Protein AF-0000000071359946 (afdb_homodimer)

Foldseek 3Di:
DPLVVVLLVVLVVVCVVCVVVLVVVLVLVQVVLCPQPQFDHKDKDFDDSVRLVVCCVPPPVVVDDPVNSPDRSVVVDQARMEMETEGAAPVCLVVSVVRVVVFWDFDDWDQVCPPPDDDPQPQANDWTKTKIFTDPDPPVRPCNVVCHPRIHIYTYYYPLNVVLVVVVCVVVVPDPDPPVVSVVNSVVNVVSVVVNVVSNVVVVVVVVLLVVLVVCLVVVHDQPQQAADDLSLVCSLLCVVVVPDDDDDVNSRVLSVLVCVQPVRHGSNQLNCLCVVCLVLLVVLCVLQVHDDDSSLSSLLSV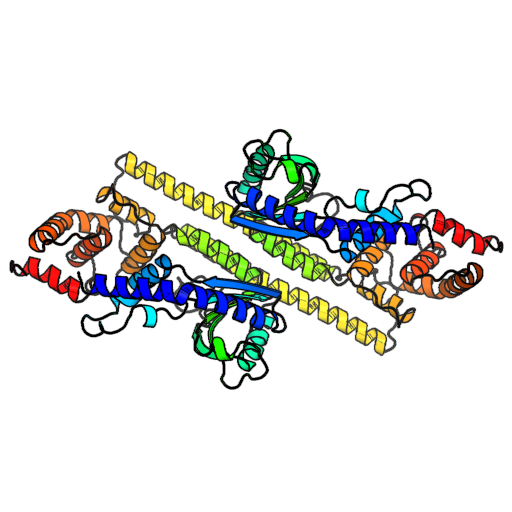CVRPPGDSVVVDDPVSVVSSVCSVVVDRD/DPLVVVLLVVLVVVCVVCVVVLVVVLVLVQVVLCPQPQFDHKDKDFDDSVRLVVCCVPPPVVVDDPVNSPDRSVVVDQARMEMETEGAAPVCLVVSVVRVVVFWDFDDWDQVCPPPDDDPQDQANDWTKTKIFTDPDPPVRPCNVVCHPRIHIYTYYYPLNVVLVVVVCVVVVDDPDPPVVSVVNSVVNVVSVVVNVVSNVVVVVVVVLLVVLVVCLVVVHDQPQQAADDLSLVCSLLCVVVVPDDDDDVNSRVLSVLVCVQPVRHGSNQLNCLCVVCLVLLVVLCVLQVHDDDSSLSSLLSVCVRPPGDSVVVDDPVSVVSSVCSVVVPRD

InterPro domains:
  IPR007685 RelA/SpoT [PF04607] (44-176)
  IPR007685 RelA/SpoT [SM00954] (44-179)
  IPR007685 RelA/SpoT [cd05399] (33-165)
  IPR043519 Nucleotidyltransferase superfamily [G3DSA:3.30.460.10] (2-159)
  IPR043519 Nucleotidyltransferase superfamily [SSF81301] (12-210)

Secondary structure (DSSP, 8-state):
--HHHHHHHHHHHHHHHHHHHHHHHHHHHHHHHHTSTT--EEEEEEPPHHHHHHHIIIIITTT--GGGTTS-GGGT---SEEEEEEESSTTHHHHHHHHHTTTEEEEEEEE-SSTTSSSTT------EEEEEEEPTT-TTSTTTTTTTT-EEEEEEEEHHHHHHHHHHHHHHTT----HHHHHHHHHHHHHHHHHHHHHHHHHHHHHHHHHHHHHHHHTTPPP-TTSBP-HHHHHHHHHHH-TT----HHHHHHHHHHHHHH-TT-BHHHHHHHHHHHHHHHHHHHHHHT----HHHHHHHHHHH-SSS--GGGS-HHHHHHHHHHHH----/--HHHHHHHHHHHHHHHHHHHHHHHHHHHHHHHHTSTT--EEEEEEPPHHHHHHHIIIIITTT--GGGTTS-GGGT---SEEEEEEESSTTHHHHHHHHHTTTEEEEEEEE-SSTTSS-TT------EEEEEEEPTT-TTSTTTTTTTT-EEEEEEEEHHHHHHHHHHHHHHTT----HHHHHHHHHHHHHHHHHHHHHHHHHHHHHHHHHHHHHHHHTTPPP-TTSBP-HHHHHHHHHHH-TT----HHHHHHHHHHHHHH-TT-BHHHHHHHHHHHHHHHHHHHHHHT----HHHHHHHHHHH-SSS--GGGS-HHHHHHHHHHHH----

Nearest PDB structures (foldseek):
  6ex0-assembly1_A-2  TM=6.949E-01  e=1.393E-09  Staphylococcus aureus
  6fgj-assembly1_B-3  TM=6.848E-01  e=2.928E-09  Staphylococc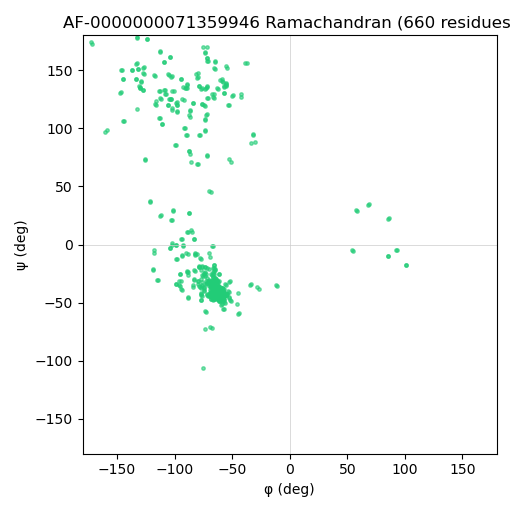us aureus
  6ewz-assembly1_A  TM=6.803E-01  e=3.621E-09  Staphylococcus aureus
  6ex0-assembly1_B-2  TM=6.998E-01  e=5.249E-09  Staphylococcus aureus
  6fgx-assembly1_B-2  TM=6.865E-01  e=2.199E-08  Staphylococcus aureus

Structure (mmCIF, N/CA/C/O backbone):
data_AF-0000000071359946-model_v1
#
loop_
_entity.id
_entity.type
_entity.pdbx_description
1 polymer '(P)ppGpp synthetase'
#
loop_
_atom_site.group_PDB
_atom_site.id
_atom_site.type_symbol
_atom_site.label_atom_id
_atom_site.label_alt_id
_atom_site.label_comp_id
_atom_site.label_asym_id
_atom_site.label_entity_id
_atom_site.label_seq_id
_atom_site.pdbx_PDB_ins_code
_atom_site.Cartn_x
_atom_site.Cartn_y
_atom_site.Cartn_z
_atom_site.occupancy
_atom_site.B_iso_or_equiv
_atom_site.auth_seq_id
_atom_site.auth_comp_id
_atom_site.auth_asym_id
_atom_site.auth_atom_id
_atom_site.pdbx_PDB_model_num
ATOM 1 N N . MET A 1 1 ? 15.977 -43.969 -2.5 1 40.72 1 MET A N 1
ATOM 2 C CA . MET A 1 1 ? 15.438 -42.594 -2.512 1 40.72 1 MET A CA 1
ATOM 3 C C . MET A 1 1 ? 15.922 -41.844 -3.742 1 40.72 1 MET A C 1
ATOM 5 O O . MET A 1 1 ? 17.109 -41.781 -4.027 1 40.72 1 MET A O 1
ATOM 9 N N . SER A 1 2 ? 15.031 -41.594 -4.613 1 53.91 2 SER A N 1
ATOM 10 C CA . SER A 1 2 ? 15.445 -40.969 -5.871 1 53.91 2 SER A CA 1
ATOM 11 C C . SER A 1 2 ? 16.328 -39.75 -5.625 1 53.91 2 SER A C 1
ATOM 13 O O . SER A 1 2 ? 16.297 -39.188 -4.539 1 53.91 2 SER A O 1
ATOM 15 N N . LEU A 1 3 ? 17.453 -39.781 -6.301 1 55.62 3 LEU A N 1
ATOM 16 C CA . LEU A 1 3 ? 18.391 -38.656 -6.246 1 55.62 3 LEU A CA 1
ATOM 17 C C . LEU A 1 3 ? 17.656 -37.344 -5.984 1 55.62 3 LEU A C 1
ATOM 19 O O . LEU A 1 3 ? 18.125 -36.5 -5.219 1 55.62 3 LEU A O 1
ATOM 23 N N . ALA A 1 4 ? 16.547 -37.281 -6.539 1 63.12 4 ALA A N 1
ATOM 24 C CA . ALA A 1 4 ? 15.727 -36.094 -6.363 1 63.12 4 ALA A CA 1
ATOM 25 C C . ALA A 1 4 ? 15.227 -35.969 -4.926 1 63.12 4 ALA A C 1
ATOM 27 O O . ALA A 1 4 ? 15.234 -34.906 -4.344 1 63.12 4 ALA A O 1
ATOM 28 N N . ASN A 1 5 ? 14.984 -37.094 -4.387 1 69.25 5 ASN A N 1
ATOM 29 C CA . ASN A 1 5 ? 14.492 -37.094 -3.014 1 69.25 5 ASN A CA 1
ATOM 30 C C . ASN A 1 5 ? 15.602 -36.781 -2.018 1 69.25 5 ASN A C 1
ATOM 32 O O . ASN A 1 5 ? 15.367 -36.094 -1.022 1 69.25 5 ASN A O 1
ATOM 36 N N . LYS A 1 6 ? 16.75 -37.312 -2.375 1 75.75 6 LYS A N 1
ATOM 37 C CA . LYS A 1 6 ? 17.891 -37.031 -1.498 1 75.75 6 LYS A CA 1
ATOM 38 C C . LYS A 1 6 ? 18.234 -35.531 -1.499 1 75.75 6 LYS A C 1
ATOM 40 O O . LYS A 1 6 ? 18.516 -34.969 -0.449 1 75.75 6 LYS A O 1
ATOM 45 N N . LYS A 1 7 ? 18.219 -34.969 -2.566 1 78.94 7 LYS A N 1
ATOM 46 C CA . LYS A 1 7 ? 18.516 -33.531 -2.697 1 78.94 7 LYS A CA 1
ATOM 47 C C . LYS A 1 7 ? 17.484 -32.688 -1.969 1 78.94 7 LYS A C 1
ATOM 49 O O . LYS A 1 7 ? 17.812 -31.672 -1.359 1 78.94 7 LYS A O 1
ATOM 54 N N . VAL A 1 8 ? 16.328 -33.125 -2.016 1 81.62 8 VAL A N 1
ATOM 55 C CA . VAL A 1 8 ? 15.25 -32.406 -1.346 1 81.62 8 VAL A CA 1
ATOM 56 C C . VAL A 1 8 ? 15.422 -32.5 0.168 1 81.62 8 VAL A C 1
ATOM 58 O O . VAL A 1 8 ? 15.219 -31.516 0.888 1 81.62 8 VAL A O 1
ATOM 61 N N . GLU A 1 9 ? 15.812 -33.625 0.53 1 84.69 9 GLU A N 1
ATOM 62 C CA . GLU A 1 9 ? 16.047 -33.844 1.956 1 84.69 9 GLU A CA 1
ATOM 63 C C . GLU A 1 9 ? 17.234 -33 2.441 1 84.69 9 GLU A C 1
ATOM 65 O O . GLU A 1 9 ? 17.172 -32.406 3.521 1 84.69 9 GLU A O 1
ATOM 70 N N . GLU A 1 10 ? 18.281 -33.062 1.694 1 88.44 10 GLU A N 1
ATOM 71 C CA . GLU A 1 10 ? 19.438 -32.25 2.025 1 88.44 10 GLU A CA 1
ATOM 72 C C . GLU A 1 10 ? 19.078 -30.75 2.084 1 88.44 10 GLU A C 1
ATOM 74 O O . GLU A 1 10 ? 19.531 -30.031 2.967 1 88.44 10 GLU A O 1
ATOM 79 N N . PHE A 1 11 ? 18.266 -30.375 1.23 1 90 11 PHE A N 1
ATOM 80 C CA . PHE A 1 11 ? 17.828 -28.984 1.197 1 90 11 PHE A CA 1
ATOM 81 C C . PHE A 1 11 ? 16.969 -28.656 2.41 1 90 11 PHE A C 1
ATOM 83 O O . PHE A 1 11 ? 17.094 -27.578 2.992 1 90 11 PHE A O 1
ATOM 90 N N . GLU A 1 12 ? 16.156 -29.5 2.717 1 90.75 12 GLU A N 1
ATOM 91 C CA . GLU A 1 12 ? 15.297 -29.297 3.885 1 90.75 12 GLU A CA 1
ATOM 92 C C . GLU A 1 12 ? 16.125 -29.094 5.148 1 90.75 12 GLU A C 1
ATOM 94 O O . GLU A 1 12 ? 15.852 -28.203 5.945 1 90.75 12 GLU A O 1
ATOM 99 N N . ASN A 1 13 ? 17.141 -29.922 5.273 1 92.62 13 ASN A N 1
ATOM 100 C CA . ASN A 1 13 ? 18.016 -29.812 6.43 1 92.62 13 ASN A CA 1
ATOM 101 C C . ASN A 1 13 ? 18.812 -28.5 6.414 1 92.62 13 ASN A C 1
ATOM 103 O O . ASN A 1 13 ? 18.953 -27.844 7.445 1 92.62 13 ASN A O 1
ATOM 107 N N . TRP A 1 14 ? 19.281 -28.25 5.305 1 92.88 14 TRP A N 1
ATOM 108 C CA . TRP A 1 14 ? 20 -27 5.148 1 92.88 14 TRP A CA 1
ATOM 109 C C . TRP A 1 14 ? 19.125 -25.797 5.512 1 92.88 14 TRP A C 1
ATOM 111 O O . TRP A 1 14 ? 19.562 -24.891 6.227 1 92.88 14 TRP A O 1
ATOM 121 N N . TYR A 1 15 ? 17.891 -25.781 5.031 1 94.38 15 TYR A N 1
ATOM 122 C CA . TYR A 1 15 ? 16.938 -24.703 5.262 1 94.38 15 TYR A CA 1
ATOM 123 C C . TYR A 1 15 ? 16.656 -24.531 6.75 1 94.38 15 TYR A C 1
ATOM 125 O O . TYR A 1 15 ? 16.703 -23.422 7.273 1 94.38 15 TYR A O 1
ATOM 133 N N . LYS A 1 16 ? 16.453 -25.609 7.383 1 94.12 16 LYS A N 1
ATOM 134 C CA . LYS A 1 16 ? 16.141 -25.578 8.812 1 94.12 16 LYS A CA 1
ATOM 135 C C . LYS A 1 16 ? 17.328 -25.062 9.625 1 94.12 16 LYS A C 1
ATOM 137 O O . LYS A 1 16 ? 17.141 -24.25 10.539 1 94.12 16 LYS A O 1
ATOM 142 N N . ASP A 1 17 ? 18.484 -25.5 9.242 1 93.94 17 ASP A N 1
ATOM 143 C CA . ASP A 1 17 ? 19.688 -25.125 9.953 1 93.94 17 ASP A CA 1
ATOM 144 C C . ASP A 1 17 ? 19.984 -23.625 9.797 1 93.94 17 ASP A C 1
ATOM 146 O O . ASP A 1 17 ? 20.562 -23.016 10.688 1 93.94 17 ASP A O 1
ATOM 150 N N . ARG A 1 18 ? 19.547 -23.094 8.711 1 94.44 18 ARG A N 1
ATOM 151 C CA . ARG A 1 18 ? 19.938 -21.719 8.398 1 94.44 18 ARG A CA 1
ATOM 152 C C . ARG A 1 18 ? 18.781 -20.75 8.672 1 94.44 18 ARG A C 1
ATOM 154 O O . ARG A 1 18 ? 18.953 -19.531 8.539 1 94.44 18 ARG A O 1
ATOM 161 N N . LEU A 1 19 ? 17.656 -21.219 9.055 1 95.25 19 LEU A N 1
ATOM 162 C CA . LEU A 1 19 ? 16.453 -20.406 9.203 1 95.25 19 LEU A CA 1
ATOM 163 C C . LEU A 1 19 ? 16.688 -19.281 10.211 1 95.25 19 LEU A C 1
ATOM 165 O O . LEU A 1 19 ? 16.344 -18.125 9.953 1 95.25 19 LEU A O 1
ATOM 169 N N . VAL A 1 20 ? 17.281 -19.578 11.336 1 95.5 20 VAL A N 1
ATOM 170 C CA . VAL A 1 20 ? 17.547 -18.594 12.375 1 95.5 20 VAL A CA 1
ATOM 171 C C . VAL A 1 20 ? 18.516 -17.531 11.852 1 95.5 20 VAL A C 1
ATOM 173 O O . VAL A 1 20 ? 18.312 -16.344 12.062 1 95.5 20 VAL A O 1
ATOM 176 N N . HIS A 1 21 ? 19.516 -18.031 11.211 1 95.69 21 HIS A N 1
ATOM 177 C CA . HIS A 1 21 ? 20.5 -17.125 10.633 1 95.69 21 HIS A CA 1
ATOM 178 C C . HIS A 1 21 ? 19.875 -16.234 9.578 1 95.69 21 HIS A C 1
ATOM 180 O O . HIS A 1 21 ? 20.156 -15.031 9.523 1 95.69 21 HIS A O 1
ATOM 186 N N . HIS A 1 22 ? 19.016 -16.781 8.781 1 96.62 22 HIS A N 1
ATOM 187 C CA . HIS A 1 22 ? 18.359 -16.016 7.73 1 96.62 22 HIS A CA 1
ATOM 188 C C . HIS A 1 22 ? 17.391 -14.992 8.32 1 96.62 22 HIS A C 1
ATOM 190 O O . HIS A 1 22 ? 17.281 -13.875 7.809 1 96.62 22 HIS A O 1
ATOM 196 N N . GLU A 1 23 ? 16.75 -15.328 9.344 1 97 23 GLU A N 1
ATOM 197 C CA . GLU A 1 23 ? 15.852 -14.383 10.008 1 97 23 GLU A CA 1
ATOM 198 C C . GLU A 1 23 ? 16.625 -13.227 10.633 1 97 23 GLU A C 1
ATOM 200 O O . GLU A 1 23 ? 16.203 -12.078 10.547 1 97 23 GLU A O 1
ATOM 205 N N . ALA A 1 24 ? 17.703 -13.562 11.242 1 96.62 24 ALA A N 1
ATOM 206 C CA . ALA A 1 24 ? 18.562 -12.523 11.797 1 96.62 24 ALA A CA 1
ATOM 207 C C . ALA A 1 24 ? 19.125 -11.617 10.703 1 96.62 24 ALA A C 1
ATOM 209 O O . ALA A 1 24 ? 19.219 -10.406 10.875 1 96.62 24 ALA A O 1
ATOM 210 N N . ALA A 1 25 ? 19.5 -12.203 9.641 1 96.5 25 ALA A N 1
ATOM 211 C CA . ALA A 1 25 ? 19.984 -11.438 8.492 1 96.5 25 ALA A CA 1
ATOM 212 C C . ALA A 1 25 ? 18.906 -10.508 7.945 1 96.5 25 ALA A C 1
ATOM 214 O O . ALA A 1 25 ? 19.188 -9.344 7.637 1 96.5 25 ALA A O 1
ATOM 215 N N . ARG A 1 26 ? 17.734 -11.062 7.793 1 97.31 26 ARG A N 1
ATOM 216 C CA . ARG A 1 26 ? 16.594 -10.266 7.336 1 97.31 26 ARG A CA 1
ATOM 217 C C . ARG A 1 26 ? 16.438 -9.008 8.18 1 97.31 26 ARG A C 1
ATOM 219 O O . ARG A 1 26 ? 16.281 -7.906 7.648 1 97.31 26 ARG A O 1
ATOM 226 N N . GLN A 1 27 ? 16.469 -9.18 9.461 1 96.56 27 GLN A N 1
ATOM 227 C CA . GLN A 1 27 ? 16.328 -8.055 10.383 1 96.56 27 GLN A CA 1
ATOM 228 C C . GLN A 1 27 ? 17.469 -7.055 10.211 1 96.56 27 GLN A C 1
ATOM 230 O O . GLN A 1 27 ? 17.25 -5.844 10.18 1 96.56 27 GLN A O 1
ATOM 235 N N . PHE A 1 28 ? 18.641 -7.562 10.156 1 96.31 28 PHE A N 1
ATOM 236 C CA . PHE A 1 28 ? 19.828 -6.734 9.977 1 96.31 28 PHE A CA 1
ATOM 237 C C . PHE A 1 28 ? 19.703 -5.895 8.703 1 96.31 28 PHE A C 1
ATOM 239 O O . PHE A 1 28 ? 19.906 -4.676 8.742 1 96.31 28 PHE A O 1
ATOM 246 N N . PHE A 1 29 ? 19.375 -6.523 7.629 1 97.06 29 PHE A N 1
ATOM 247 C CA . PHE A 1 29 ? 19.312 -5.84 6.34 1 97.06 29 PHE A CA 1
ATOM 248 C C . PHE A 1 29 ? 18.156 -4.844 6.309 1 97.06 29 PHE A C 1
ATOM 250 O O . PHE A 1 29 ? 18.281 -3.766 5.723 1 97.06 29 PHE A O 1
ATOM 257 N N . CYS A 1 30 ? 17.031 -5.234 6.848 1 97.62 30 CYS A N 1
ATOM 258 C CA . CYS A 1 30 ? 15.914 -4.301 6.934 1 97.62 30 CYS A CA 1
ATOM 259 C C . CYS A 1 30 ? 16.312 -3.029 7.668 1 97.62 30 CYS A C 1
ATOM 261 O O . CYS A 1 30 ? 16 -1.922 7.227 1 97.62 30 CYS A O 1
ATOM 263 N N . GLU A 1 31 ? 17.016 -3.189 8.75 1 96.19 31 GLU A N 1
ATOM 264 C CA . GLU A 1 31 ? 17.469 -2.039 9.523 1 96.19 31 GLU A CA 1
ATOM 265 C C . GLU A 1 31 ? 18.453 -1.19 8.734 1 96.19 31 GLU A C 1
ATOM 267 O O . GLU A 1 31 ? 18.359 0.038 8.719 1 96.19 31 GLU A O 1
ATOM 272 N N . LEU A 1 32 ? 19.391 -1.809 8.141 1 95.88 32 LEU A N 1
ATOM 273 C CA . LEU A 1 32 ? 20.391 -1.101 7.355 1 95.88 32 LEU A CA 1
ATOM 274 C C . LEU A 1 32 ? 19.734 -0.304 6.23 1 95.88 32 LEU A C 1
ATOM 276 O O . LEU A 1 32 ? 20.047 0.875 6.039 1 95.88 32 LEU A O 1
ATOM 280 N N . ILE A 1 33 ? 18.812 -0.93 5.539 1 97.25 33 ILE A N 1
ATOM 281 C CA . ILE A 1 33 ? 18.172 -0.335 4.367 1 97.25 33 ILE A CA 1
ATOM 282 C C . ILE A 1 33 ? 17.219 0.768 4.805 1 97.25 33 ILE A C 1
ATOM 284 O O . ILE A 1 33 ? 17.062 1.774 4.109 1 97.25 33 ILE A O 1
ATOM 288 N N . SER A 1 34 ? 16.609 0.598 5.938 1 97.06 34 SER A N 1
ATOM 289 C CA . SER A 1 34 ? 15.695 1.611 6.465 1 97.06 34 SER A CA 1
ATOM 290 C C . SER A 1 34 ? 16.422 2.93 6.715 1 97.06 34 SER A C 1
ATOM 292 O O . SER A 1 34 ? 15.805 3.996 6.711 1 97.06 34 SER A O 1
ATOM 294 N N . GLY A 1 35 ? 17.703 2.865 6.93 1 95.12 35 GLY A N 1
ATOM 295 C CA . GLY A 1 35 ? 18.5 4.055 7.191 1 95.12 35 GLY A CA 1
ATOM 296 C C . GLY A 1 35 ? 18.906 4.789 5.926 1 95.12 35 GLY A C 1
ATOM 297 O O . GLY A 1 35 ? 19.469 5.891 5.992 1 95.12 35 GLY A O 1
ATOM 298 N N . ILE A 1 36 ? 18.656 4.223 4.812 1 96.06 36 ILE A N 1
ATOM 299 C CA . ILE A 1 36 ? 19 4.84 3.537 1 96.06 36 ILE A CA 1
ATOM 300 C C . ILE A 1 36 ? 18.047 6.004 3.25 1 96.06 36 ILE A C 1
ATOM 302 O O . ILE A 1 36 ? 16.828 5.867 3.391 1 96.06 36 ILE A O 1
ATOM 306 N N . PRO A 1 37 ? 18.594 7.102 2.834 1 96.12 37 PRO A N 1
ATOM 307 C CA . PRO A 1 37 ? 17.75 8.258 2.533 1 96.12 37 PRO A CA 1
ATOM 308 C C . PRO A 1 37 ? 16.656 7.941 1.51 1 96.12 37 PRO A C 1
ATOM 310 O O . PRO A 1 37 ? 16.906 7.211 0.545 1 96.12 37 PRO A O 1
ATOM 313 N N . LYS A 1 38 ? 15.422 8.453 1.738 1 95.88 38 LYS A N 1
ATOM 314 C CA . LYS A 1 38 ? 14.266 8.391 0.84 1 95.88 38 LYS A CA 1
ATOM 315 C C . LYS A 1 38 ? 13.5 7.09 1.023 1 95.88 38 LYS A C 1
ATOM 317 O O . LYS A 1 38 ? 12.422 6.91 0.441 1 95.88 38 LYS A O 1
ATOM 322 N N . VAL A 1 39 ? 14.062 6.152 1.779 1 97.12 39 VAL A N 1
ATOM 323 C CA . VAL A 1 39 ? 13.297 4.949 2.094 1 97.12 39 VAL A CA 1
ATOM 324 C C . VAL A 1 39 ? 12.266 5.258 3.174 1 97.12 39 VAL A C 1
ATOM 326 O O . VAL A 1 39 ? 12.609 5.73 4.262 1 97.12 39 VAL A O 1
ATOM 329 N N . GLU A 1 40 ? 11.078 5.035 2.795 1 94.44 40 GLU A N 1
ATOM 330 C CA . GLU A 1 40 ? 10 5.375 3.717 1 94.44 40 GLU A CA 1
ATOM 331 C C . GLU A 1 40 ? 9.594 4.172 4.559 1 94.44 40 GLU A C 1
ATOM 333 O O . GLU A 1 40 ? 9.234 4.316 5.727 1 94.44 40 GLU A O 1
ATOM 338 N N . MET A 1 41 ? 9.562 3.014 3.938 1 94.75 41 MET A N 1
ATOM 339 C CA . MET A 1 41 ? 9.164 1.772 4.594 1 94.75 41 MET A CA 1
ATOM 340 C C . MET A 1 41 ? 9.969 0.591 4.062 1 94.75 41 MET A C 1
ATOM 342 O O . MET A 1 41 ? 10.328 0.557 2.883 1 94.75 41 MET A O 1
ATOM 346 N N . VAL A 1 42 ? 10.312 -0.323 4.961 1 96.94 42 VAL A N 1
ATOM 347 C CA . VAL A 1 42 ? 11.047 -1.523 4.574 1 96.94 42 VAL A CA 1
ATOM 348 C C . VAL A 1 42 ? 10.352 -2.76 5.145 1 96.94 42 VAL A C 1
ATOM 350 O O . VAL A 1 42 ? 9.883 -2.744 6.285 1 96.94 42 VAL A O 1
ATOM 353 N N . ARG A 1 43 ? 10.211 -3.736 4.328 1 93.88 43 ARG A N 1
ATOM 354 C CA . ARG A 1 43 ? 9.703 -5.035 4.758 1 93.88 43 ARG A CA 1
ATOM 355 C C . ARG A 1 43 ? 10.555 -6.168 4.199 1 93.88 43 ARG A C 1
ATOM 357 O O . ARG A 1 43 ? 11.078 -6.074 3.086 1 93.88 43 ARG A O 1
ATOM 364 N N . GLY A 1 44 ? 10.695 -7.148 5.082 1 95.38 44 GLY A N 1
ATOM 365 C CA . GLY A 1 44 ? 11.469 -8.305 4.648 1 95.38 44 GLY A CA 1
ATOM 366 C C . GLY A 1 44 ? 10.797 -9.625 4.965 1 95.38 44 GLY A C 1
ATOM 367 O O . GLY A 1 44 ? 9.898 -9.68 5.809 1 95.38 44 GLY A O 1
ATOM 368 N N . ARG A 1 45 ? 11.156 -10.594 4.223 1 93.88 45 ARG A N 1
ATOM 369 C CA . ARG A 1 45 ? 10.672 -11.945 4.473 1 93.88 45 ARG A CA 1
ATOM 370 C C . ARG A 1 45 ? 11.727 -12.984 4.113 1 93.88 45 ARG A C 1
ATOM 372 O O . ARG A 1 45 ? 12.578 -12.742 3.256 1 93.88 45 ARG A O 1
ATOM 379 N N . VAL A 1 46 ? 11.625 -14.07 4.859 1 96.19 46 VAL A N 1
ATOM 380 C CA . VAL A 1 46 ? 12.375 -15.258 4.461 1 96.19 46 VAL A CA 1
ATOM 381 C C . VAL A 1 46 ? 11.461 -16.219 3.703 1 96.19 46 VAL A C 1
ATOM 383 O O . VAL A 1 46 ? 10.391 -16.578 4.195 1 96.19 46 VAL A O 1
ATOM 386 N N . LYS A 1 47 ? 11.852 -16.531 2.49 1 91.56 47 LYS A N 1
ATOM 387 C CA . LYS A 1 47 ? 11.062 -17.453 1.685 1 91.56 47 LYS A CA 1
ATOM 388 C C . LYS A 1 47 ? 10.844 -18.781 2.418 1 91.56 47 LYS A C 1
ATOM 390 O O . LYS A 1 47 ? 11.766 -19.312 3.035 1 91.56 47 LYS A O 1
ATOM 395 N N . SER A 1 48 ? 9.68 -19.281 2.352 1 91.88 48 SER A N 1
ATOM 396 C CA . SER A 1 48 ? 9.391 -20.547 3.01 1 91.88 48 SER A CA 1
ATOM 397 C C . SER A 1 48 ? 10.055 -21.703 2.275 1 91.88 48 SER A C 1
ATOM 399 O O . SER A 1 48 ? 10.414 -21.578 1.103 1 91.88 48 SER A O 1
ATOM 401 N N . TYR A 1 49 ? 10.211 -22.75 3.045 1 89.38 49 TYR A N 1
ATOM 402 C CA . TYR A 1 49 ? 10.758 -23.984 2.473 1 89.38 49 TYR A CA 1
ATOM 403 C C . TYR A 1 49 ? 9.977 -24.406 1.239 1 89.38 49 TYR A C 1
ATOM 405 O O . TYR A 1 49 ? 10.555 -24.688 0.192 1 89.38 49 TYR A O 1
ATOM 413 N N . GLU A 1 50 ? 8.68 -24.359 1.365 1 82.94 50 GLU A N 1
ATOM 414 C CA . GLU A 1 50 ? 7.801 -24.781 0.281 1 82.94 50 GLU A CA 1
ATOM 415 C C . GLU A 1 50 ? 7.945 -23.875 -0.938 1 82.94 50 GLU A C 1
ATOM 417 O O . GLU A 1 50 ? 7.949 -24.359 -2.076 1 82.94 50 GLU A O 1
ATOM 422 N N . GLU A 1 51 ? 8.055 -22.672 -0.722 1 82.62 51 GLU A N 1
ATOM 423 C CA . GLU A 1 51 ? 8.219 -21.719 -1.811 1 82.62 51 GLU A CA 1
ATOM 424 C C . GLU A 1 51 ? 9.547 -21.938 -2.539 1 82.62 51 GLU A C 1
ATOM 426 O O . GLU A 1 51 ? 9.609 -21.812 -3.764 1 82.62 51 GLU A O 1
ATOM 431 N N . CYS A 1 52 ? 10.539 -22.219 -1.818 1 86.25 52 CYS A N 1
ATOM 432 C CA . CYS A 1 52 ? 11.844 -22.469 -2.412 1 86.25 52 CYS A CA 1
ATOM 433 C C . CYS A 1 52 ? 11.805 -23.703 -3.312 1 86.25 52 CYS A C 1
ATOM 435 O O . CYS A 1 52 ? 12.297 -23.672 -4.441 1 86.25 52 CYS A O 1
ATOM 437 N N . LEU A 1 53 ? 11.219 -24.688 -2.766 1 78.81 53 LEU A N 1
ATOM 438 C CA . LEU A 1 53 ? 11.125 -25.938 -3.518 1 78.81 53 LEU A CA 1
ATOM 439 C C . LEU A 1 53 ? 10.297 -25.75 -4.785 1 78.81 53 LEU A C 1
ATOM 441 O O . LEU A 1 53 ? 10.648 -26.266 -5.844 1 78.81 53 LEU A O 1
ATOM 445 N N . ALA A 1 54 ? 9.219 -25.047 -4.586 1 73.38 54 ALA A N 1
ATOM 446 C CA . ALA A 1 54 ? 8.359 -24.781 -5.734 1 73.38 54 ALA A CA 1
ATOM 447 C C . ALA A 1 54 ? 9.117 -24.016 -6.82 1 73.38 54 ALA A C 1
ATOM 449 O O . ALA A 1 54 ? 8.992 -24.328 -8.008 1 73.38 54 ALA A O 1
ATOM 450 N N . LYS A 1 55 ? 9.789 -23.047 -6.48 1 76.56 55 LYS A N 1
ATOM 451 C CA . LYS A 1 55 ? 10.586 -22.281 -7.434 1 76.56 55 LYS A CA 1
ATOM 452 C C . LYS A 1 55 ? 11.625 -23.172 -8.117 1 76.56 55 LYS A C 1
ATOM 454 O O . LYS A 1 55 ? 11.828 -23.078 -9.328 1 76.56 55 LYS A O 1
ATOM 459 N N . PHE A 1 56 ? 12.305 -23.969 -7.301 1 74.94 56 PHE A N 1
ATOM 460 C CA . PHE A 1 56 ? 13.312 -24.859 -7.844 1 74.94 56 PHE A CA 1
ATOM 461 C C . PHE A 1 56 ? 12.703 -25.797 -8.891 1 74.94 56 PHE A C 1
ATOM 463 O O . PHE A 1 56 ? 13.266 -25.969 -9.969 1 74.94 56 PHE A O 1
ATOM 470 N N . ARG A 1 57 ? 11.664 -26.297 -8.547 1 66.44 57 ARG A N 1
ATOM 471 C CA . ARG A 1 57 ? 10.984 -27.234 -9.438 1 66.44 57 ARG A CA 1
ATOM 472 C C . ARG A 1 57 ? 10.562 -26.562 -10.734 1 66.44 57 ARG A C 1
ATOM 474 O O . ARG A 1 57 ? 10.688 -27.141 -11.812 1 66.44 57 ARG A O 1
ATOM 481 N N . ARG A 1 58 ? 10.102 -25.359 -10.602 1 63.03 58 ARG A N 1
ATOM 482 C CA . ARG A 1 58 ? 9.562 -24.625 -11.742 1 63.03 58 ARG A CA 1
ATOM 483 C C . ARG A 1 58 ? 10.68 -24.094 -12.625 1 63.03 58 ARG A C 1
ATOM 485 O O . ARG A 1 58 ? 10.633 -24.234 -13.844 1 63.03 58 ARG A O 1
ATOM 492 N N . LYS A 1 59 ? 11.57 -23.531 -12.039 1 66 59 LYS A N 1
ATOM 493 C CA . LYS A 1 59 ? 12.547 -22.75 -12.797 1 66 59 LYS A CA 1
ATOM 494 C C . LYS A 1 59 ? 13.797 -23.578 -13.086 1 66 59 LYS A C 1
ATOM 496 O O . LYS A 1 59 ? 14.367 -23.484 -14.18 1 66 59 LYS A O 1
ATOM 501 N N . TYR A 1 60 ? 14.219 -24.469 -12.188 1 63.72 60 TYR A N 1
ATOM 502 C CA . TYR A 1 60 ? 15.578 -24.984 -12.312 1 63.72 60 TYR A CA 1
ATOM 503 C C . TYR A 1 60 ? 15.562 -26.469 -12.617 1 63.72 60 TYR A C 1
ATOM 505 O O . TYR A 1 60 ? 16.438 -26.969 -13.336 1 63.72 60 TYR A O 1
ATOM 513 N N . LEU A 1 61 ? 14.586 -27.109 -12.141 1 61.38 61 LEU A N 1
ATOM 514 C CA . LEU A 1 61 ? 14.531 -28.547 -12.359 1 61.38 61 LEU A CA 1
ATOM 515 C C . LEU A 1 61 ? 14.5 -28.875 -13.844 1 61.38 61 LEU A C 1
ATOM 517 O O . LEU A 1 61 ? 15.18 -29.797 -14.297 1 61.38 61 LEU A O 1
ATOM 521 N N . PRO A 1 62 ? 13.719 -28 -14.492 1 54.5 62 PRO A N 1
ATOM 522 C CA . PRO A 1 62 ? 13.688 -28.328 -15.922 1 54.5 62 PRO A CA 1
ATOM 523 C C . PRO A 1 62 ? 15.039 -28.125 -16.609 1 54.5 62 PRO A C 1
ATOM 525 O O . PRO A 1 62 ? 15.289 -28.703 -17.656 1 54.5 62 PRO A O 1
ATOM 528 N N . MET A 1 63 ? 15.758 -27.281 -16.016 1 54.81 63 MET A N 1
ATOM 529 C CA . MET A 1 63 ? 17.047 -26.938 -16.609 1 54.81 63 MET A CA 1
ATOM 530 C C . MET A 1 63 ? 18.141 -27.875 -16.109 1 54.81 63 MET A C 1
ATOM 532 O O . MET A 1 63 ? 19.25 -27.891 -16.672 1 54.81 63 MET A O 1
ATOM 536 N N . ILE A 1 64 ? 17.938 -28.469 -15 1 53.47 64 ILE A N 1
ATOM 537 C CA . ILE A 1 64 ? 18.984 -29.281 -14.414 1 53.47 64 ILE A CA 1
ATOM 538 C C . ILE A 1 64 ? 19.125 -30.594 -15.195 1 53.47 64 ILE A C 1
ATOM 540 O O . ILE A 1 64 ? 18.141 -31.328 -15.367 1 53.47 64 ILE A O 1
ATOM 544 N N . GLU A 1 65 ? 20.078 -30.578 -16.062 1 46.44 65 GLU A N 1
ATOM 545 C CA . GLU A 1 65 ? 20.531 -31.781 -16.75 1 46.44 65 GLU A CA 1
ATOM 546 C C . GLU A 1 65 ? 20.969 -32.844 -15.758 1 46.44 65 GLU A C 1
ATOM 548 O O . GLU A 1 65 ? 21.422 -32.531 -14.656 1 46.44 65 GLU A O 1
ATOM 553 N N . PRO A 1 66 ? 20.578 -34.156 -15.953 1 44.62 66 PRO A N 1
ATOM 554 C CA . PRO A 1 66 ? 21.016 -35.281 -15.141 1 44.62 66 PRO A CA 1
ATOM 555 C C . PRO A 1 66 ? 22.469 -35.125 -14.664 1 44.62 66 PRO A C 1
ATOM 557 O O . PRO A 1 66 ? 22.812 -35.594 -13.57 1 44.62 66 PRO A O 1
ATOM 560 N N . GLN A 1 67 ? 23.312 -34.562 -15.422 1 45.28 67 GLN A N 1
ATOM 561 C CA . GLN A 1 67 ? 24.719 -34.594 -15.062 1 45.28 67 GLN A CA 1
ATOM 562 C C . GLN A 1 67 ? 25.031 -33.531 -13.992 1 45.28 67 GLN A C 1
ATOM 564 O O . GLN A 1 67 ? 26.078 -33.594 -13.352 1 45.28 67 GLN A O 1
ATOM 569 N N . GLU A 1 68 ? 24.391 -32.438 -13.938 1 50.06 68 GLU A N 1
ATOM 570 C CA . GLU A 1 68 ? 24.734 -31.312 -13.102 1 50.06 68 GLU A CA 1
ATOM 571 C C . GLU A 1 68 ? 24.109 -31.422 -11.719 1 50.06 68 GLU A C 1
ATOM 573 O O . GLU A 1 68 ? 23.953 -30.422 -11.016 1 50.06 68 GLU A O 1
ATOM 578 N N . ILE A 1 69 ? 23.875 -32.594 -11.32 1 52.84 69 ILE A N 1
ATOM 579 C CA . ILE A 1 69 ? 23.125 -33.094 -10.164 1 52.84 69 ILE A CA 1
ATOM 580 C C . ILE A 1 69 ? 23.906 -32.75 -8.883 1 52.84 69 ILE A C 1
ATOM 582 O O . ILE A 1 69 ? 23.422 -33 -7.777 1 52.84 69 ILE A O 1
ATOM 586 N N . ASP A 1 70 ? 25.125 -32.312 -9.062 1 59.88 70 ASP A N 1
ATOM 587 C CA . ASP A 1 70 ? 25.875 -32.281 -7.812 1 59.88 70 ASP A CA 1
ATOM 588 C C . ASP A 1 70 ? 25.547 -31.031 -6.988 1 59.88 70 ASP A C 1
ATOM 590 O O . ASP A 1 70 ? 25.766 -31.016 -5.777 1 59.88 70 ASP A O 1
ATOM 594 N N . ASN A 1 71 ? 24.812 -30.125 -7.535 1 66.94 71 ASN A N 1
ATOM 595 C CA . ASN A 1 71 ? 24.594 -28.922 -6.742 1 66.94 71 ASN A CA 1
ATOM 596 C C . ASN A 1 71 ? 23.312 -29.031 -5.906 1 66.94 71 ASN A C 1
ATOM 598 O O . ASN A 1 71 ? 22.344 -29.656 -6.332 1 66.94 71 ASN A O 1
ATOM 602 N N . GLY A 1 72 ? 23.562 -28.594 -4.645 1 78.94 72 GLY A N 1
ATOM 603 C CA . GLY A 1 72 ? 22.391 -28.531 -3.783 1 78.94 72 GLY A CA 1
ATOM 604 C C . GLY A 1 72 ? 21.359 -27.516 -4.227 1 78.94 72 GLY A C 1
ATOM 605 O O . GLY A 1 72 ? 21.688 -26.578 -4.969 1 78.94 72 GLY A O 1
ATOM 606 N N . ILE A 1 73 ? 20.172 -27.703 -3.971 1 82.19 73 ILE A N 1
ATOM 607 C CA . ILE A 1 73 ? 19.062 -26.844 -4.324 1 82.19 73 ILE A CA 1
ATOM 608 C C . ILE A 1 73 ? 19.328 -25.422 -3.869 1 82.19 73 ILE A C 1
ATOM 610 O O . ILE A 1 73 ? 18.969 -24.453 -4.551 1 82.19 73 ILE A O 1
ATOM 614 N N . GLN A 1 74 ? 20.094 -25.281 -2.703 1 86 74 GLN A N 1
ATOM 615 C CA . GLN A 1 74 ? 20.344 -23.984 -2.098 1 86 74 GLN A CA 1
ATOM 616 C C . GLN A 1 74 ? 21.219 -23.125 -3.006 1 86 74 GLN A C 1
ATOM 618 O O . GLN A 1 74 ? 21.203 -21.891 -2.893 1 86 74 GLN A O 1
ATOM 623 N N . GLU A 1 75 ? 21.891 -23.703 -3.857 1 83.38 75 GLU A N 1
ATOM 624 C CA . GLU A 1 75 ? 22.781 -22.969 -4.742 1 83.38 75 GLU A CA 1
ATOM 625 C C . GLU A 1 75 ? 22.016 -22.25 -5.844 1 83.38 75 GLU A C 1
ATOM 627 O O . GLU A 1 75 ? 22.5 -21.297 -6.445 1 83.38 75 GLU A O 1
ATOM 632 N N . TYR A 1 76 ? 20.844 -22.719 -6.012 1 80.25 76 TYR A N 1
ATOM 633 C CA . TYR A 1 76 ? 20.047 -22.141 -7.086 1 80.25 76 TYR A CA 1
ATOM 634 C C . TYR A 1 76 ? 19.125 -21.047 -6.559 1 80.25 76 TYR A C 1
ATOM 636 O O . TYR A 1 76 ? 18.656 -20.203 -7.32 1 80.25 76 TYR A O 1
ATOM 644 N N . ILE A 1 77 ? 18.812 -21.125 -5.359 1 84.31 77 ILE A N 1
ATOM 645 C CA . ILE A 1 77 ? 17.875 -20.172 -4.766 1 84.31 77 ILE A CA 1
ATOM 646 C C . ILE A 1 77 ? 18.641 -18.984 -4.184 1 84.31 77 ILE A C 1
ATOM 648 O O . ILE A 1 77 ? 19.172 -19.062 -3.074 1 84.31 77 ILE A O 1
ATOM 652 N N . THR A 1 78 ? 18.719 -17.859 -4.867 1 79.25 78 THR A N 1
ATOM 653 C CA . THR A 1 78 ? 19.5 -16.703 -4.441 1 79.25 78 THR A CA 1
ATOM 654 C C . THR A 1 78 ? 18.609 -15.672 -3.762 1 79.25 78 THR A C 1
ATOM 656 O O . THR A 1 78 ? 19.094 -14.641 -3.275 1 79.25 78 THR A O 1
ATOM 659 N N . ASP A 1 79 ? 17.328 -15.906 -3.648 1 88.56 79 ASP A N 1
ATOM 660 C CA . ASP A 1 79 ? 16.391 -14.922 -3.125 1 88.56 79 ASP A CA 1
ATOM 661 C C . ASP A 1 79 ? 15.656 -15.461 -1.895 1 88.56 79 ASP A C 1
ATOM 663 O O . ASP A 1 79 ? 14.453 -15.234 -1.729 1 88.56 79 ASP A O 1
ATOM 667 N N . ILE A 1 80 ? 16.391 -16.172 -1.127 1 92.56 80 ILE A N 1
ATOM 668 C CA . ILE A 1 80 ? 15.773 -16.719 0.079 1 92.56 80 ILE A CA 1
ATOM 669 C C . ILE A 1 80 ? 15.289 -15.586 0.972 1 92.56 80 ILE A C 1
ATOM 671 O O . ILE A 1 80 ? 14.203 -15.656 1.55 1 92.56 80 ILE A O 1
ATOM 675 N N . ILE A 1 81 ? 16.172 -14.555 0.998 1 96 81 ILE A N 1
ATOM 676 C CA . ILE A 1 81 ? 15.766 -13.359 1.742 1 96 81 ILE A CA 1
ATOM 677 C C . ILE A 1 81 ? 15.312 -12.273 0.772 1 96 81 ILE A C 1
ATOM 679 O O . ILE A 1 81 ? 16.094 -11.797 -0.05 1 96 81 ILE A O 1
ATOM 683 N N . GLY A 1 82 ? 14.094 -11.93 0.889 1 96.06 82 GLY A N 1
ATOM 684 C CA . GLY A 1 82 ? 13.531 -10.844 0.104 1 96.06 82 GLY A CA 1
ATOM 685 C C . GLY A 1 82 ? 13.219 -9.609 0.93 1 96.06 82 GLY A C 1
ATOM 686 O O . GLY A 1 82 ? 12.695 -9.719 2.041 1 96.06 82 GLY A O 1
ATOM 687 N N . ILE A 1 83 ? 13.633 -8.477 0.401 1 97.19 83 ILE A N 1
ATOM 688 C CA . ILE A 1 83 ? 13.367 -7.215 1.085 1 97.19 83 ILE A CA 1
ATOM 689 C C . ILE A 1 83 ? 12.727 -6.227 0.114 1 97.19 83 ILE A C 1
ATOM 691 O O . ILE A 1 83 ? 13.094 -6.172 -1.061 1 97.19 83 ILE A O 1
ATOM 695 N N . ARG A 1 84 ? 11.781 -5.508 0.623 1 96.25 84 ARG A N 1
ATOM 696 C CA . ARG A 1 84 ? 11.125 -4.445 -0.131 1 96.25 84 ARG A CA 1
ATOM 697 C C . ARG A 1 84 ? 11.383 -3.082 0.505 1 96.25 84 ARG A C 1
ATOM 699 O O . ARG A 1 84 ? 11.117 -2.885 1.692 1 96.25 84 ARG A O 1
ATOM 706 N N . ALA A 1 85 ? 11.969 -2.248 -0.244 1 97.56 85 ALA A N 1
ATOM 707 C CA . ALA A 1 85 ? 12.102 -0.848 0.151 1 97.56 85 ALA A CA 1
ATOM 708 C C . ALA A 1 85 ? 11.125 0.037 -0.613 1 97.56 85 ALA A C 1
ATOM 710 O O . ALA A 1 85 ? 11.133 0.061 -1.847 1 97.56 85 ALA A O 1
ATOM 711 N N . VAL A 1 86 ? 10.328 0.78 0.127 1 97.44 86 VAL A N 1
ATOM 712 C CA . VAL A 1 86 ? 9.273 1.571 -0.491 1 97.44 86 VAL A CA 1
ATOM 713 C C . VAL A 1 86 ? 9.578 3.059 -0.325 1 97.44 86 VAL A C 1
ATOM 715 O O . VAL A 1 86 ? 9.969 3.502 0.757 1 97.44 86 VAL A O 1
ATOM 718 N N . CYS A 1 87 ? 9.469 3.828 -1.423 1 97.5 87 CYS A N 1
ATOM 719 C CA . CYS A 1 87 ? 9.648 5.273 -1.418 1 97.5 87 CYS A CA 1
ATOM 720 C C . CYS A 1 87 ? 8.422 5.984 -1.976 1 97.5 87 CYS A C 1
ATOM 722 O O . CYS A 1 87 ? 7.457 5.332 -2.385 1 97.5 87 CYS A O 1
ATOM 724 N N . PHE A 1 88 ? 8.438 7.258 -1.961 1 96.12 88 PHE A N 1
ATOM 725 C CA . PHE A 1 88 ? 7.254 8.008 -2.367 1 96.12 88 PHE A CA 1
ATOM 726 C C . PHE A 1 88 ? 7.262 8.266 -3.869 1 96.12 88 PHE A C 1
ATOM 728 O O . PHE A 1 88 ? 6.258 8.047 -4.547 1 96.12 88 PHE A O 1
ATOM 735 N N . TYR A 1 89 ? 8.438 8.695 -4.359 1 95.69 89 TYR A N 1
ATOM 736 C CA . TYR A 1 89 ? 8.484 9.227 -5.719 1 95.69 89 TYR A CA 1
ATOM 737 C C . TYR A 1 89 ? 9.383 8.367 -6.605 1 95.69 89 TYR A C 1
ATOM 739 O O . TYR A 1 89 ? 10.422 7.879 -6.156 1 95.69 89 TYR A O 1
ATOM 747 N N . SER A 1 90 ? 8.992 8.25 -7.887 1 93.81 90 SER A N 1
ATOM 748 C CA . SER A 1 90 ? 9.664 7.34 -8.805 1 93.81 90 SER A CA 1
ATOM 749 C C . SER A 1 90 ? 11.117 7.762 -9.039 1 93.81 90 SER A C 1
ATOM 751 O O . SER A 1 90 ? 11.977 6.918 -9.297 1 93.81 90 SER A O 1
ATOM 753 N N . ASP A 1 91 ? 11.398 9.016 -8.938 1 93.31 91 ASP A N 1
ATOM 754 C CA . ASP A 1 91 ? 12.758 9.484 -9.18 1 93.31 91 ASP A CA 1
ATOM 755 C C . ASP A 1 91 ? 13.656 9.203 -7.977 1 93.31 91 ASP A C 1
ATOM 757 O O . ASP A 1 91 ? 14.875 9.391 -8.047 1 93.31 91 ASP A O 1
ATOM 761 N N . GLU A 1 92 ? 13.094 8.836 -6.891 1 96 92 GLU A N 1
ATOM 762 C CA . GLU A 1 92 ? 13.867 8.508 -5.691 1 96 92 GLU A CA 1
ATOM 763 C C . GLU A 1 92 ? 14.469 7.113 -5.785 1 96 92 GLU A C 1
ATOM 765 O O . GLU A 1 92 ? 15.383 6.773 -5.039 1 96 92 GLU A O 1
ATOM 770 N N . VAL A 1 93 ? 13.93 6.254 -6.668 1 93.88 93 VAL A N 1
ATOM 771 C CA . VAL A 1 93 ? 14.367 4.867 -6.824 1 93.88 93 VAL A CA 1
ATOM 772 C C . VAL A 1 93 ? 15.859 4.832 -7.164 1 93.88 93 VAL A C 1
ATOM 774 O O . VAL A 1 93 ? 16.625 4.082 -6.559 1 93.88 93 VAL A O 1
ATOM 777 N N . TYR A 1 94 ? 16.25 5.699 -7.98 1 90.88 94 TYR A N 1
ATOM 778 C CA . TYR A 1 94 ? 17.641 5.711 -8.414 1 90.88 94 TYR A CA 1
ATOM 779 C C . TYR A 1 94 ? 18.547 6.281 -7.332 1 90.88 94 TYR A C 1
ATOM 781 O O . TYR A 1 94 ? 19.703 5.852 -7.188 1 90.88 94 TYR A O 1
ATOM 789 N N . GLU A 1 95 ? 18.016 7.254 -6.621 1 95.31 95 GLU A N 1
ATOM 790 C CA . GLU A 1 95 ? 18.781 7.785 -5.496 1 95.31 95 GLU A CA 1
ATOM 791 C C . GLU A 1 95 ? 19.031 6.715 -4.434 1 95.31 95 GLU A C 1
ATOM 793 O O . GLU A 1 95 ? 20.125 6.621 -3.885 1 95.31 95 GLU A O 1
ATOM 798 N N . ILE A 1 96 ? 18.016 5.941 -4.211 1 96.62 96 ILE A N 1
ATOM 799 C CA . ILE A 1 96 ? 18.141 4.852 -3.252 1 96.62 96 ILE A CA 1
ATOM 800 C C . ILE A 1 96 ? 19.188 3.844 -3.742 1 96.62 96 ILE A C 1
ATOM 802 O O . ILE A 1 96 ? 20.062 3.424 -2.98 1 96.62 96 ILE A O 1
ATOM 806 N N . ARG A 1 97 ? 19.125 3.527 -5.035 1 93.81 97 ARG A N 1
ATOM 807 C CA . ARG A 1 97 ? 20.078 2.586 -5.609 1 93.81 97 ARG A CA 1
ATOM 808 C C . ARG A 1 97 ? 21.516 3.092 -5.453 1 93.81 97 ARG A C 1
ATOM 810 O O . ARG A 1 97 ? 22.406 2.326 -5.098 1 93.81 97 ARG A O 1
ATOM 817 N N . ARG A 1 98 ? 21.672 4.379 -5.68 1 95.19 98 ARG A N 1
ATOM 818 C CA . ARG A 1 98 ? 22.984 4.984 -5.551 1 95.19 98 ARG A CA 1
ATOM 819 C C . ARG A 1 98 ? 23.516 4.863 -4.121 1 95.19 98 ARG A C 1
ATOM 821 O O . ARG A 1 98 ? 24.688 4.543 -3.91 1 95.19 98 ARG A O 1
ATOM 828 N N . ASN A 1 99 ? 22.672 5.109 -3.182 1 96.19 99 ASN A N 1
ATOM 829 C CA . ASN A 1 99 ? 23.078 5.039 -1.78 1 96.19 99 ASN A CA 1
ATOM 830 C C . ASN A 1 99 ? 23.344 3.602 -1.344 1 96.19 99 ASN A C 1
ATOM 832 O O . ASN A 1 99 ? 24.188 3.359 -0.479 1 96.19 99 ASN A O 1
ATOM 836 N N . LEU A 1 100 ? 22.656 2.648 -1.932 1 95.5 100 LEU A N 1
ATOM 837 C CA . LEU A 1 100 ? 22.844 1.237 -1.623 1 95.5 100 LEU A CA 1
ATOM 838 C C . LEU A 1 100 ? 24.25 0.787 -2.018 1 95.5 100 LEU A C 1
ATOM 840 O O . LEU A 1 100 ? 24.828 -0.096 -1.377 1 95.5 100 LEU A O 1
ATOM 844 N N . LYS A 1 101 ? 24.781 1.363 -3.023 1 93.56 101 LYS A N 1
ATOM 845 C CA . LYS A 1 101 ? 26.094 0.98 -3.551 1 93.56 101 LYS A CA 1
ATOM 846 C C . LYS A 1 101 ? 27.203 1.276 -2.543 1 93.56 101 LYS A C 1
ATOM 848 O O . LYS A 1 101 ? 28.297 0.741 -2.652 1 93.56 101 LYS A O 1
ATOM 853 N N . LYS A 1 102 ? 26.875 2.107 -1.597 1 92.62 102 LYS A N 1
ATOM 854 C CA . LYS A 1 102 ? 27.828 2.385 -0.533 1 92.62 102 LYS A CA 1
ATOM 855 C C . LYS A 1 102 ? 28.047 1.159 0.352 1 92.62 102 LYS A C 1
ATOM 857 O O . LYS A 1 102 ? 29.125 0.971 0.917 1 92.62 102 LYS A O 1
ATOM 862 N N . PHE A 1 103 ? 27.047 0.305 0.408 1 94 103 PHE A N 1
ATOM 863 C CA . PHE A 1 103 ? 27.078 -0.781 1.381 1 94 103 PHE A CA 1
ATOM 864 C C . PHE A 1 103 ? 27.062 -2.135 0.682 1 94 103 PHE A C 1
ATOM 866 O O . PHE A 1 103 ? 27.469 -3.145 1.265 1 94 103 PHE A O 1
ATOM 873 N N . PHE A 1 104 ? 26.594 -2.121 -0.525 1 94.75 104 PHE A N 1
ATOM 874 C CA . PHE A 1 104 ? 26.312 -3.4 -1.166 1 94.75 104 PHE A CA 1
ATOM 875 C C . PHE A 1 104 ? 27 -3.488 -2.523 1 94.75 104 PHE A C 1
ATOM 877 O O . PHE A 1 104 ? 27.219 -2.467 -3.178 1 94.75 104 PHE A O 1
ATOM 884 N N . LYS A 1 105 ? 27.297 -4.758 -2.889 1 92.62 105 LYS A N 1
ATOM 885 C CA . LYS A 1 105 ? 27.641 -5.113 -4.266 1 92.62 105 LYS A CA 1
ATOM 886 C C . LYS A 1 105 ? 26.438 -5.734 -4.98 1 92.62 105 LYS A C 1
ATOM 888 O O . LYS A 1 105 ? 25.734 -6.57 -4.414 1 92.62 105 LYS A O 1
ATOM 893 N N . GLU A 1 106 ? 26.172 -5.242 -6.172 1 90.56 106 GLU A N 1
ATOM 894 C CA . GLU A 1 106 ? 25.094 -5.805 -6.98 1 90.56 106 GLU A CA 1
ATOM 895 C C . GLU A 1 106 ? 25.578 -7.027 -7.758 1 90.56 106 GLU A C 1
ATOM 897 O O . GLU A 1 106 ? 26.547 -6.953 -8.508 1 90.56 106 GLU A O 1
ATOM 902 N N . THR A 1 107 ? 24.953 -8.125 -7.551 1 82.44 107 THR A N 1
ATOM 903 C CA . THR A 1 107 ? 25.359 -9.344 -8.242 1 82.44 107 THR A CA 1
ATOM 904 C C . THR A 1 107 ? 24.469 -9.609 -9.453 1 82.44 107 THR A C 1
ATOM 906 O O . THR A 1 107 ? 24.891 -10.258 -10.406 1 82.44 107 THR A O 1
ATOM 909 N N . ASP A 1 108 ? 23.297 -9.32 -9.438 1 73.75 108 ASP A N 1
ATOM 910 C CA . ASP A 1 108 ? 22.375 -9.414 -10.562 1 73.75 108 ASP A CA 1
ATOM 911 C C . ASP A 1 108 ? 21.328 -8.312 -10.5 1 73.75 108 ASP A C 1
ATOM 913 O O . ASP A 1 108 ? 20.984 -7.828 -9.422 1 73.75 108 ASP A O 1
ATOM 917 N N . ILE A 1 109 ? 21.234 -7.723 -11.656 1 62.47 109 ILE A N 1
ATOM 918 C CA . ILE A 1 109 ? 20.219 -6.672 -11.711 1 62.47 109 ILE A CA 1
ATOM 919 C C . ILE A 1 109 ? 19.094 -7.086 -12.664 1 62.47 109 ILE A C 1
ATOM 921 O O . ILE A 1 109 ? 19.359 -7.539 -13.781 1 62.47 109 ILE A O 1
ATOM 925 N N . SER A 1 110 ? 17.969 -7.387 -12.188 1 58.31 110 SER A N 1
ATOM 926 C CA . SER A 1 110 ? 16.828 -7.414 -13.078 1 58.31 110 SER A CA 1
ATOM 927 C C . SER A 1 110 ? 16 -6.133 -12.961 1 58.31 110 SER A C 1
ATOM 929 O O . SER A 1 110 ? 15.391 -5.871 -11.922 1 58.31 110 SER A O 1
ATOM 931 N N . ASP A 1 111 ? 16.484 -5.062 -13.797 1 50.84 111 ASP A N 1
ATOM 932 C CA . ASP A 1 111 ? 15.695 -3.836 -13.875 1 50.84 111 ASP A CA 1
ATOM 933 C C . ASP A 1 111 ? 14.406 -4.062 -14.672 1 50.84 111 ASP A C 1
ATOM 935 O O . ASP A 1 111 ? 14.43 -4.051 -15.906 1 50.84 111 ASP A O 1
ATOM 939 N N . LYS A 1 112 ? 13.469 -4.688 -14.07 1 50.56 112 LYS A N 1
ATOM 940 C CA . LYS A 1 112 ? 12.203 -4.949 -14.758 1 50.56 112 LYS A CA 1
ATOM 941 C C . LYS A 1 112 ? 11.445 -3.652 -15.031 1 50.56 112 LYS A C 1
ATOM 943 O O . LYS A 1 112 ? 10.289 -3.682 -15.453 1 50.56 112 LYS A O 1
ATOM 948 N N . THR A 1 113 ? 12.039 -2.367 -14.555 1 45.16 113 THR A N 1
ATOM 949 C CA . THR A 1 113 ? 11.359 -1.1 -14.797 1 45.16 113 THR A CA 1
ATOM 950 C C . THR A 1 113 ? 11.133 -0.879 -16.281 1 45.16 113 THR A C 1
ATOM 952 O O . THR A 1 113 ? 10.086 -0.373 -16.688 1 45.16 113 THR A O 1
ATOM 955 N N . GLY A 1 114 ? 12.281 -0.929 -17.141 1 39.22 114 GLY A N 1
ATOM 956 C CA . GLY A 1 114 ? 12.266 -0.6 -18.562 1 39.22 114 GLY A CA 1
ATOM 957 C C . GLY A 1 114 ? 11.805 -1.75 -19.438 1 39.22 114 GLY A C 1
ATOM 958 O O . GLY A 1 114 ? 11.836 -1.651 -20.656 1 39.22 114 GLY A O 1
ATOM 959 N N . GLN A 1 115 ? 11.883 -2.83 -19.016 1 35.69 115 GLN A N 1
ATOM 960 C CA . GLN A 1 115 ? 11.547 -3.873 -19.984 1 35.69 115 GLN A CA 1
ATOM 961 C C . GLN A 1 115 ? 10.062 -3.84 -20.328 1 35.69 115 GLN A C 1
ATOM 963 O O . GLN A 1 115 ? 9.25 -4.484 -19.672 1 35.69 115 GLN A O 1
ATOM 968 N N . LEU A 1 116 ? 9.555 -2.691 -20.562 1 37.56 116 LEU A N 1
ATOM 969 C CA . LEU A 1 116 ? 8.266 -2.553 -21.219 1 37.56 116 LEU A CA 1
ATOM 970 C C . LEU A 1 116 ? 8.164 -3.49 -22.422 1 37.56 116 LEU A C 1
ATOM 972 O O . LEU A 1 116 ? 7.066 -3.92 -22.781 1 37.56 116 LEU A O 1
ATOM 976 N N . GLU A 1 117 ? 9.117 -3.33 -23.453 1 34.09 117 GLU A N 1
ATOM 977 C CA . GLU A 1 117 ? 8.828 -3.35 -24.891 1 34.09 117 GLU A CA 1
ATOM 978 C C . GLU A 1 117 ? 8.516 -4.766 -25.375 1 34.09 117 GLU A C 1
ATOM 980 O O . GLU A 1 117 ? 7.91 -4.949 -26.422 1 34.09 117 GLU A O 1
ATOM 985 N N . LYS A 1 118 ? 9.406 -5.762 -25.219 1 36.41 118 LYS A N 1
ATOM 986 C CA . LYS A 1 118 ? 9.312 -6.641 -26.375 1 36.41 118 LYS A CA 1
ATOM 987 C C . LYS A 1 118 ? 7.992 -7.406 -26.375 1 36.41 118 LYS A C 1
ATOM 989 O O . LYS A 1 118 ? 7.566 -7.914 -27.422 1 36.41 118 LYS A O 1
ATOM 994 N N . THR A 1 119 ? 7.762 -8.359 -25.5 1 36.38 119 THR A N 1
ATOM 995 C CA . THR A 1 119 ? 6.617 -9.188 -25.875 1 36.38 119 THR A CA 1
ATOM 996 C C . THR A 1 119 ? 5.32 -8.57 -25.359 1 36.38 119 THR A C 1
ATOM 998 O O . THR A 1 119 ? 5.293 -7.977 -24.281 1 36.38 119 THR A O 1
ATOM 1001 N N . ASP A 1 120 ? 4.441 -8.148 -26.297 1 39.56 120 ASP A N 1
ATOM 1002 C CA . ASP A 1 120 ? 3.047 -7.746 -26.156 1 39.56 120 ASP A CA 1
ATOM 1003 C C . ASP A 1 120 ? 2.516 -8.094 -24.766 1 39.56 120 ASP A C 1
ATOM 1005 O O . ASP A 1 120 ? 1.597 -7.438 -24.266 1 39.56 120 ASP A O 1
ATOM 1009 N N . ASP A 1 121 ? 2.969 -9.219 -24.234 1 40.75 121 ASP A N 1
ATOM 1010 C CA . ASP A 1 121 ? 2.309 -9.906 -23.125 1 40.75 121 ASP A CA 1
ATOM 1011 C C . ASP A 1 121 ? 2.799 -9.383 -21.781 1 40.75 121 ASP A C 1
ATOM 1013 O O . ASP A 1 121 ? 2.348 -9.844 -20.719 1 40.75 121 ASP A O 1
ATOM 1017 N N . LYS A 1 122 ? 4.023 -8.836 -21.688 1 46.41 122 LYS A N 1
ATOM 1018 C CA . LYS A 1 122 ? 4.562 -8.555 -20.359 1 46.41 122 LYS A CA 1
ATOM 1019 C C . LYS A 1 122 ? 4.109 -7.184 -19.859 1 46.41 122 LYS A C 1
ATOM 1021 O O . LYS A 1 122 ? 4.625 -6.152 -20.297 1 46.41 122 LYS A O 1
ATOM 1026 N N . PHE A 1 123 ? 2.943 -6.926 -19.516 1 48.66 123 PHE A N 1
ATOM 1027 C CA . PHE A 1 123 ? 2.098 -5.902 -18.906 1 48.66 123 PHE A CA 1
ATOM 1028 C C . PHE A 1 123 ? 2.67 -5.453 -17.578 1 48.66 123 PHE A C 1
ATOM 1030 O O . PHE A 1 123 ? 2.789 -6.25 -16.641 1 48.66 123 PHE A O 1
ATOM 1037 N N . GLY A 1 124 ? 3.746 -4.676 -17.453 1 59.16 124 GLY A N 1
ATOM 1038 C CA . GLY A 1 124 ? 3.719 -4.656 -16 1 59.16 124 GLY A CA 1
ATOM 1039 C C . GLY A 1 124 ? 4.473 -3.484 -15.406 1 59.16 124 GLY A C 1
ATOM 1040 O O . GLY A 1 124 ? 5.551 -3.127 -15.883 1 59.16 124 GLY A O 1
ATOM 1041 N N . TYR A 1 125 ? 3.682 -2.391 -15.023 1 66.5 125 TYR A N 1
ATOM 1042 C CA . TYR A 1 125 ? 4.219 -1.44 -14.055 1 66.5 125 TYR A CA 1
ATOM 1043 C C . TYR A 1 125 ? 5.141 -2.135 -13.062 1 66.5 125 TYR A C 1
ATOM 1045 O O . TYR A 1 125 ? 4.688 -2.938 -12.242 1 66.5 125 TYR A O 1
ATOM 1053 N N . LYS A 1 126 ? 6.625 -2.014 -13.57 1 71.06 126 LYS A N 1
ATOM 1054 C CA . LYS A 1 126 ? 7.531 -2.869 -12.805 1 71.06 126 LYS A CA 1
ATOM 1055 C C . LYS A 1 126 ? 8.445 -2.041 -11.906 1 71.06 126 LYS A C 1
ATOM 1057 O O . LYS A 1 126 ? 8.602 -0.836 -12.117 1 71.06 126 LYS A O 1
ATOM 1062 N N . SER A 1 127 ? 8.906 -2.738 -10.883 1 84.94 127 SER A N 1
ATOM 1063 C CA . SER A 1 127 ? 9.781 -2.158 -9.867 1 84.94 127 SER A CA 1
ATOM 1064 C C . SER A 1 127 ? 11.227 -2.602 -10.062 1 84.94 127 SER A C 1
ATOM 1066 O O . SER A 1 127 ? 11.508 -3.49 -10.867 1 84.94 127 SER A O 1
ATOM 1068 N N . LEU A 1 128 ? 12.164 -1.92 -9.508 1 89.06 128 LEU A N 1
ATOM 1069 C CA . LEU A 1 128 ? 13.586 -2.242 -9.539 1 89.06 128 LEU A CA 1
ATOM 1070 C C . LEU A 1 128 ? 13.898 -3.422 -8.625 1 89.06 128 LEU A C 1
ATOM 1072 O O . LEU A 1 128 ? 13.547 -3.402 -7.438 1 89.06 128 LEU A O 1
ATOM 1076 N N . HIS A 1 129 ? 14.398 -4.473 -9.227 1 90.44 129 HIS A N 1
ATOM 1077 C CA . HIS A 1 129 ? 14.852 -5.637 -8.477 1 90.44 129 HIS A CA 1
ATOM 1078 C C . HIS A 1 129 ? 16.375 -5.73 -8.477 1 90.44 129 HIS A C 1
ATOM 1080 O O . HIS A 1 129 ? 17 -5.711 -9.531 1 90.44 129 HIS A O 1
ATOM 1086 N N . LEU A 1 130 ? 16.953 -5.883 -7.301 1 92.62 130 LEU A N 1
ATOM 1087 C CA . LEU A 1 130 ? 18.391 -5.977 -7.152 1 92.62 130 LEU A CA 1
ATOM 1088 C C . LEU A 1 130 ? 18.781 -7.219 -6.352 1 92.62 130 LEU A C 1
ATOM 1090 O O . LEU A 1 130 ? 18.109 -7.566 -5.379 1 92.62 130 LEU A O 1
ATOM 1094 N N . GLN A 1 131 ? 19.703 -7.938 -6.816 1 93 131 GLN A N 1
ATOM 1095 C CA . GLN A 1 131 ? 20.391 -8.914 -5.98 1 93 131 GLN A CA 1
ATOM 1096 C C . GLN A 1 131 ? 21.641 -8.32 -5.332 1 93 131 GLN A C 1
ATOM 1098 O O . GLN A 1 131 ? 22.531 -7.836 -6.027 1 93 131 GLN A O 1
ATOM 1103 N N . LEU A 1 132 ? 21.703 -8.406 -3.998 1 94.44 132 LEU A N 1
ATOM 1104 C CA . LEU A 1 132 ? 22.719 -7.633 -3.299 1 94.44 132 LEU A CA 1
ATOM 1105 C C . LEU A 1 132 ? 23.547 -8.531 -2.379 1 94.44 132 LEU A C 1
ATOM 1107 O O . LEU A 1 132 ? 23.016 -9.492 -1.815 1 94.44 132 LEU A O 1
ATOM 1111 N N . LEU A 1 133 ? 24.812 -8.188 -2.238 1 92.62 133 LEU A N 1
ATOM 1112 C CA . LEU A 1 133 ? 25.766 -8.727 -1.275 1 92.62 133 LEU A CA 1
ATOM 1113 C C . LEU A 1 133 ? 26.484 -7.598 -0.535 1 92.62 133 LEU A C 1
ATOM 1115 O O . LEU A 1 133 ? 26.875 -6.598 -1.144 1 92.62 133 LEU A O 1
ATOM 1119 N N . LEU A 1 134 ? 26.594 -7.781 0.783 1 92.5 134 LEU A N 1
ATOM 1120 C CA . LEU A 1 134 ? 27.328 -6.766 1.534 1 92.5 134 LEU A CA 1
ATOM 1121 C C . LEU A 1 134 ? 28.75 -6.621 1.013 1 92.5 134 LEU A C 1
ATOM 1123 O O . LEU A 1 134 ? 29.406 -7.617 0.713 1 92.5 134 LEU A O 1
ATOM 1127 N N . LYS A 1 135 ? 29.172 -5.34 0.971 1 91.12 135 LYS A N 1
ATOM 1128 C CA . LYS A 1 135 ? 30.562 -5.094 0.625 1 91.12 135 LYS A CA 1
ATOM 1129 C C . LYS A 1 135 ? 31.5 -5.496 1.768 1 91.12 135 LYS A C 1
ATOM 1131 O O . LYS A 1 135 ? 31.078 -5.562 2.924 1 91.12 135 LYS A O 1
ATOM 1136 N N . ASN A 1 136 ? 32.719 -5.676 1.358 1 84.88 136 ASN A N 1
ATOM 1137 C CA . ASN A 1 136 ? 33.719 -5.984 2.355 1 84.88 136 ASN A CA 1
ATOM 1138 C C . ASN A 1 136 ? 34.219 -4.723 3.066 1 84.88 136 ASN A C 1
ATOM 1140 O O . ASN A 1 136 ? 34.156 -3.629 2.504 1 84.88 136 ASN A O 1
ATOM 1144 N N . GLY A 1 137 ? 34.562 -4.77 4.305 1 79.31 137 GLY A N 1
ATOM 1145 C CA . GLY A 1 137 ? 35.281 -3.707 5.016 1 79.31 137 GLY A CA 1
ATOM 1146 C C . GLY A 1 137 ? 34.344 -2.656 5.586 1 79.31 137 GLY A C 1
ATOM 1147 O O . GLY A 1 137 ? 34.688 -1.481 5.676 1 79.31 137 GLY A O 1
ATOM 1148 N N . LEU A 1 138 ? 33.094 -3.086 5.785 1 82.25 138 LEU A N 1
ATOM 1149 C CA . LEU A 1 138 ? 32.156 -2.146 6.395 1 82.25 138 LEU A CA 1
ATOM 1150 C C . LEU A 1 138 ? 32.344 -2.1 7.91 1 82.25 138 LEU A C 1
ATOM 1152 O O . LEU A 1 138 ? 31.484 -2.578 8.656 1 82.25 138 LEU A O 1
ATOM 1156 N N . LYS A 1 139 ? 33.438 -1.563 8.414 1 77.31 139 LYS A N 1
ATOM 1157 C CA . LYS A 1 139 ? 33.781 -1.547 9.828 1 77.31 139 LYS A CA 1
ATOM 1158 C C . LYS A 1 139 ? 32.812 -0.711 10.641 1 77.31 139 LYS A C 1
ATOM 1160 O O . LYS A 1 139 ? 32.594 -0.959 11.828 1 77.31 139 LYS A O 1
ATOM 1165 N N . GLU A 1 140 ? 32.094 0.189 9.93 1 80.81 140 GLU A N 1
ATOM 1166 C CA . GLU A 1 140 ? 31.219 1.131 10.641 1 80.81 140 GLU A CA 1
ATOM 1167 C C . GLU A 1 140 ? 29.797 0.596 10.758 1 80.81 140 GLU A C 1
ATOM 1169 O O . GLU A 1 140 ? 28.953 1.221 11.398 1 80.81 140 GLU A O 1
ATOM 1174 N N . VAL A 1 141 ? 29.578 -0.567 10.219 1 86 141 VAL A N 1
ATOM 1175 C CA . VAL A 1 141 ? 28.234 -1.127 10.266 1 86 141 VAL A CA 1
ATOM 1176 C C . VAL A 1 141 ? 28.203 -2.336 11.203 1 86 141 VAL A C 1
ATOM 1178 O O . VAL A 1 141 ? 28.672 -3.418 10.836 1 86 141 VAL A O 1
ATOM 1181 N N . PRO A 1 142 ? 27.672 -2.137 12.367 1 85.5 142 PRO A N 1
ATOM 1182 C CA . PRO A 1 142 ? 27.625 -3.26 13.312 1 85.5 142 PRO A CA 1
ATOM 1183 C C . PRO A 1 142 ? 26.891 -4.477 12.742 1 85.5 142 PRO A C 1
ATOM 1185 O O . PRO A 1 142 ? 25.797 -4.34 12.195 1 85.5 142 PRO A O 1
ATOM 1188 N N . GLY A 1 143 ? 27.469 -5.664 12.812 1 86.44 143 GLY A N 1
ATOM 1189 C CA . GLY A 1 143 ? 26.844 -6.898 12.367 1 86.44 143 GLY A CA 1
ATOM 1190 C C . GLY A 1 143 ? 27.188 -7.254 10.93 1 86.44 143 GLY A C 1
ATOM 1191 O O . GLY A 1 143 ? 26.875 -8.352 10.461 1 86.44 143 GLY A O 1
ATOM 1192 N N . ALA A 1 144 ? 27.891 -6.398 10.273 1 88.94 144 ALA A N 1
ATOM 1193 C CA . ALA A 1 144 ? 28.203 -6.594 8.859 1 88.94 144 ALA A CA 1
ATOM 1194 C C . ALA A 1 144 ? 29.016 -7.867 8.648 1 88.94 144 ALA A C 1
ATOM 1196 O O . ALA A 1 144 ? 28.812 -8.586 7.668 1 88.94 144 ALA A O 1
ATOM 1197 N N . ASP A 1 145 ? 29.875 -8.148 9.555 1 89.19 145 ASP A N 1
ATOM 1198 C CA . ASP A 1 145 ? 30.766 -9.305 9.422 1 89.19 145 ASP A CA 1
ATOM 1199 C C . ASP A 1 145 ? 29.984 -10.609 9.57 1 89.19 145 ASP A C 1
ATOM 1201 O O . ASP A 1 145 ? 30.328 -11.609 8.945 1 89.19 145 ASP A O 1
ATOM 1205 N N . ILE A 1 146 ? 28.984 -10.562 10.359 1 91.56 146 ILE A N 1
ATOM 1206 C CA . ILE A 1 146 ? 28.172 -11.75 10.641 1 91.56 146 ILE A CA 1
ATOM 1207 C C . ILE A 1 146 ? 27.406 -12.156 9.391 1 91.56 146 ILE A C 1
ATOM 1209 O O . ILE A 1 146 ? 27.188 -13.352 9.148 1 91.56 146 ILE A O 1
ATOM 1213 N N . PHE A 1 147 ? 27.031 -11.211 8.672 1 93.56 147 PHE A N 1
ATOM 1214 C CA . PHE A 1 147 ? 26.125 -11.516 7.562 1 93.56 147 PHE A CA 1
ATOM 1215 C C . PHE A 1 147 ? 26.812 -11.305 6.227 1 93.56 147 PHE A C 1
ATOM 1217 O O . PHE A 1 147 ? 26.156 -11.125 5.195 1 93.56 147 PHE A O 1
ATOM 1224 N N . LYS A 1 148 ? 28.156 -11.453 6.453 1 88.12 148 LYS A N 1
ATOM 1225 C CA . LYS A 1 148 ? 28.938 -11.391 5.23 1 88.12 148 LYS A CA 1
ATOM 1226 C C . LYS A 1 148 ? 28.641 -12.586 4.32 1 88.12 148 LYS A C 1
ATOM 1228 O O . LYS A 1 148 ? 28.5 -13.711 4.797 1 88.12 148 LYS A O 1
ATOM 1233 N N . GLY A 1 149 ? 28.297 -12.391 3.072 1 87.38 149 GLY A N 1
ATOM 1234 C CA . GLY A 1 149 ? 28.078 -13.477 2.131 1 87.38 149 GLY A CA 1
ATOM 1235 C C . GLY A 1 149 ? 26.609 -13.797 1.908 1 87.38 149 GLY A C 1
ATOM 1236 O O . GLY A 1 149 ? 26.281 -14.594 1.035 1 87.38 149 GLY A O 1
ATOM 1237 N N . VAL A 1 150 ? 25.844 -13.32 2.832 1 91.5 150 VAL A N 1
ATOM 1238 C CA . VAL A 1 150 ? 24.422 -13.539 2.664 1 91.5 150 VAL A CA 1
ATOM 1239 C C . VAL A 1 150 ? 23.891 -12.68 1.518 1 91.5 150 VAL A C 1
ATOM 1241 O O . VAL A 1 150 ? 24.109 -11.461 1.493 1 91.5 150 VAL A O 1
ATOM 1244 N N . THR A 1 151 ? 23.219 -13.352 0.574 1 92.06 151 THR A N 1
ATOM 1245 C CA . THR A 1 151 ? 22.625 -12.641 -0.55 1 92.06 151 THR A CA 1
ATOM 1246 C C . THR A 1 151 ? 21.156 -12.312 -0.265 1 92.06 151 THR A C 1
ATOM 1248 O O . THR A 1 151 ? 20.438 -13.117 0.318 1 92.06 151 THR A O 1
ATOM 1251 N N . ILE A 1 152 ? 20.75 -11.125 -0.718 1 94.94 152 ILE A N 1
ATOM 1252 C CA . ILE A 1 152 ? 19.344 -10.758 -0.568 1 94.94 152 ILE A CA 1
ATOM 1253 C C . ILE A 1 152 ? 18.812 -10.227 -1.896 1 94.94 152 ILE A C 1
ATOM 1255 O O . ILE A 1 152 ? 19.562 -9.727 -2.727 1 94.94 152 ILE A O 1
ATOM 1259 N N . GLU A 1 153 ? 17.594 -10.414 -2.088 1 94.88 153 GLU A N 1
ATOM 1260 C CA . GLU A 1 153 ? 16.875 -9.758 -3.17 1 94.88 153 GLU A CA 1
ATOM 1261 C C . GLU A 1 153 ? 16.125 -8.516 -2.666 1 94.88 153 GLU A C 1
ATOM 1263 O O . GLU A 1 153 ? 15.305 -8.609 -1.755 1 94.88 153 GLU A O 1
ATOM 1268 N N . LEU A 1 154 ? 16.5 -7.395 -3.254 1 95.81 154 LEU A N 1
ATOM 1269 C CA . LEU A 1 154 ? 15.875 -6.137 -2.85 1 95.81 154 LEU A CA 1
ATOM 1270 C C . LEU A 1 154 ? 15.008 -5.578 -3.973 1 95.81 154 LEU A C 1
ATOM 1272 O O . LEU A 1 154 ? 15.469 -5.434 -5.105 1 95.81 154 LEU A O 1
ATOM 1276 N N . GLN A 1 155 ? 13.836 -5.34 -3.656 1 94 155 GLN A N 1
ATOM 1277 C CA . GLN A 1 155 ? 12.945 -4.605 -4.543 1 94 155 GLN A CA 1
ATOM 1278 C C . GLN A 1 155 ? 12.766 -3.164 -4.074 1 94 155 GLN A C 1
ATOM 1280 O O . GLN A 1 155 ? 12.484 -2.918 -2.902 1 94 155 GLN A O 1
ATOM 1285 N N . VAL A 1 156 ? 13.023 -2.258 -4.918 1 95.69 156 VAL A N 1
ATOM 1286 C CA . VAL A 1 156 ? 12.781 -0.85 -4.629 1 95.69 156 VAL A CA 1
ATOM 1287 C C . VAL A 1 156 ? 11.547 -0.371 -5.395 1 95.69 156 VAL A C 1
ATOM 1289 O O . VAL A 1 156 ? 11.523 -0.41 -6.629 1 95.69 156 VAL A O 1
ATOM 1292 N N . ARG A 1 157 ? 10.562 0.082 -4.57 1 94.81 157 ARG A N 1
ATOM 1293 C CA . ARG A 1 157 ? 9.281 0.431 -5.164 1 94.81 157 ARG A CA 1
ATOM 1294 C C . ARG A 1 157 ? 8.742 1.735 -4.582 1 94.81 157 ARG A C 1
ATOM 1296 O O . ARG A 1 157 ? 9.062 2.092 -3.447 1 94.81 157 ARG A O 1
ATOM 1303 N N . THR A 1 158 ? 7.938 2.469 -5.457 1 96.69 158 THR A N 1
ATOM 1304 C CA . THR A 1 158 ? 7.102 3.52 -4.883 1 96.69 158 THR A CA 1
ATOM 1305 C C . THR A 1 158 ? 5.914 2.92 -4.137 1 96.69 158 THR A C 1
ATOM 1307 O O . THR A 1 158 ? 5.617 1.732 -4.285 1 96.69 158 THR A O 1
ATOM 1310 N N . VAL A 1 159 ? 5.32 3.721 -3.377 1 96.69 159 VAL A N 1
ATOM 1311 C CA . VAL A 1 159 ? 4.102 3.307 -2.689 1 96.69 159 VAL A CA 1
ATOM 1312 C C . VAL A 1 159 ? 3.098 2.758 -3.701 1 96.69 159 VAL A C 1
ATOM 1314 O O . VAL A 1 159 ? 2.467 1.724 -3.463 1 96.69 159 VAL A O 1
ATOM 1317 N N . ILE A 1 160 ? 2.975 3.393 -4.867 1 96.12 160 ILE A N 1
ATOM 1318 C CA . ILE A 1 160 ? 2.012 3.018 -5.898 1 96.12 160 ILE A CA 1
ATOM 1319 C C . ILE A 1 160 ? 2.428 1.694 -6.535 1 96.12 160 ILE A C 1
ATOM 1321 O O . ILE A 1 160 ? 1.6 0.8 -6.723 1 96.12 160 ILE A O 1
ATOM 1325 N N . GLN A 1 161 ? 3.672 1.602 -6.82 1 94.25 161 GLN A N 1
ATOM 1326 C CA . GLN A 1 161 ? 4.195 0.352 -7.367 1 94.25 161 GLN A CA 1
ATOM 1327 C C . GLN A 1 161 ? 3.961 -0.808 -6.402 1 94.25 161 GLN A C 1
ATOM 1329 O O . GLN A 1 161 ? 3.643 -1.921 -6.828 1 94.25 161 GLN A O 1
ATOM 1334 N N . ASP A 1 162 ? 4.168 -0.544 -5.156 1 94.44 162 ASP A N 1
ATOM 1335 C CA . ASP A 1 162 ? 3.98 -1.576 -4.141 1 94.44 162 ASP A CA 1
ATOM 1336 C C . ASP A 1 162 ? 2.525 -2.035 -4.09 1 94.44 162 ASP A C 1
ATOM 1338 O O . ASP A 1 162 ? 2.25 -3.236 -4.027 1 94.44 162 ASP A O 1
ATOM 1342 N N . ALA A 1 163 ? 1.66 -1.125 -4.102 1 94.81 163 ALA A N 1
ATOM 1343 C CA . ALA A 1 163 ? 0.238 -1.458 -4.113 1 94.81 163 ALA A CA 1
ATOM 1344 C C . ALA A 1 163 ? -0.121 -2.289 -5.344 1 94.81 163 ALA A C 1
ATOM 1346 O O . ALA A 1 163 ? -0.806 -3.309 -5.23 1 94.81 163 ALA A O 1
ATOM 1347 N N . TRP A 1 164 ? 0.347 -1.863 -6.461 1 93.62 164 TRP A N 1
ATOM 1348 C CA . TRP A 1 164 ? 0.073 -2.592 -7.695 1 93.62 164 TRP A CA 1
ATOM 1349 C C . TRP A 1 164 ? 0.597 -4.02 -7.609 1 93.62 164 TRP A C 1
ATOM 1351 O O . TRP A 1 164 ? -0.081 -4.961 -8.031 1 93.62 164 TRP A O 1
ATOM 1361 N N . SER A 1 165 ? 1.752 -4.117 -7.113 1 90.81 165 SER A N 1
ATOM 1362 C CA . SER A 1 165 ? 2.354 -5.441 -7.047 1 90.81 165 SER A CA 1
ATOM 1363 C C . SER A 1 165 ? 1.499 -6.398 -6.219 1 90.81 165 SER A C 1
ATOM 1365 O O . SER A 1 165 ? 1.375 -7.578 -6.555 1 90.81 165 SER A O 1
ATOM 1367 N N . ILE A 1 166 ? 0.952 -5.922 -5.168 1 90.31 166 ILE A N 1
ATOM 1368 C CA . ILE A 1 166 ? 0.087 -6.715 -4.305 1 90.31 166 ILE A CA 1
ATOM 1369 C C . ILE A 1 166 ? -1.164 -7.137 -5.07 1 90.31 166 ILE A C 1
ATOM 1371 O O . ILE A 1 166 ? -1.552 -8.305 -5.043 1 90.31 166 ILE A O 1
ATOM 1375 N N . LEU A 1 167 ? -1.719 -6.23 -5.766 1 91.69 167 LEU A N 1
ATOM 1376 C CA . LEU A 1 167 ? -2.938 -6.496 -6.523 1 91.69 167 LEU A CA 1
ATOM 1377 C C . LEU A 1 167 ? -2.664 -7.453 -7.676 1 91.69 167 LEU A C 1
ATOM 1379 O O . LEU A 1 167 ? -3.426 -8.398 -7.898 1 91.69 167 LEU A O 1
ATOM 1383 N N . ASP A 1 168 ? -1.613 -7.133 -8.375 1 86.88 168 ASP A N 1
ATOM 1384 C CA . ASP A 1 168 ? -1.223 -7.961 -9.508 1 86.88 168 ASP A CA 1
ATOM 1385 C C . ASP A 1 168 ? -1.034 -9.422 -9.086 1 86.88 168 ASP A C 1
ATOM 1387 O O . ASP A 1 168 ? -1.49 -10.336 -9.773 1 86.88 168 ASP A O 1
ATOM 1391 N N . HIS A 1 169 ? -0.391 -9.523 -7.961 1 81.62 169 HIS A N 1
ATOM 1392 C CA . HIS A 1 169 ? -0.163 -10.875 -7.441 1 81.62 169 HIS A CA 1
ATOM 1393 C C . HIS A 1 169 ? -1.479 -11.555 -7.094 1 81.62 169 HIS A C 1
ATOM 1395 O O . HIS A 1 169 ? -1.646 -12.758 -7.336 1 81.62 169 HIS A O 1
ATOM 1401 N N . LYS A 1 170 ? -2.344 -10.859 -6.555 1 82.88 170 LYS A N 1
ATOM 1402 C CA . LYS A 1 170 ? -3.637 -11.422 -6.164 1 82.88 170 LYS A CA 1
ATOM 1403 C C . LYS A 1 170 ? -4.422 -11.898 -7.383 1 82.88 170 LYS A C 1
ATOM 1405 O O . LYS A 1 170 ? -5.094 -12.93 -7.328 1 82.88 170 LYS A O 1
ATOM 1410 N N . ILE A 1 171 ? -4.344 -11.141 -8.453 1 76.5 171 ILE A N 1
ATOM 1411 C CA . ILE A 1 171 ? -5.09 -11.461 -9.664 1 76.5 171 ILE A CA 1
ATOM 1412 C C . ILE A 1 171 ? -4.41 -12.617 -10.398 1 76.5 171 ILE A C 1
ATOM 1414 O O . ILE A 1 171 ? -5.082 -13.523 -10.898 1 76.5 171 ILE A O 1
ATOM 1418 N N . LYS A 1 172 ? -3.096 -12.516 -10.477 1 63.47 172 LYS A N 1
ATOM 1419 C CA . LYS A 1 172 ? -2.363 -13.453 -11.32 1 63.47 172 LYS A CA 1
ATOM 1420 C C . LYS A 1 172 ? -2.23 -14.82 -10.656 1 63.47 172 LYS A C 1
ATOM 1422 O O . LYS A 1 172 ? -1.975 -15.82 -11.32 1 63.47 172 LYS A O 1
ATOM 1427 N N . TYR A 1 173 ? -2.201 -14.75 -9.227 1 55.5 173 TYR A N 1
ATOM 1428 C CA . TYR A 1 173 ? -2.045 -16.016 -8.531 1 55.5 173 TYR A CA 1
ATOM 1429 C C . TYR A 1 173 ? -2.969 -17.078 -9.117 1 55.5 173 TYR A C 1
ATOM 1431 O O . TYR A 1 173 ? -2.648 -18.281 -9.094 1 55.5 173 TYR A O 1
ATOM 1439 N N . LYS A 1 174 ? -4.141 -16.703 -9.203 1 50.38 174 LYS A N 1
ATOM 1440 C CA . LYS A 1 174 ? -5.094 -17.766 -9.484 1 50.38 174 LYS A CA 1
ATOM 1441 C C . LYS A 1 174 ? -4.992 -18.234 -10.938 1 50.38 174 LYS A C 1
ATOM 1443 O O . LYS A 1 174 ? -5.117 -19.422 -11.227 1 50.38 174 LYS A O 1
ATOM 1448 N N . LYS A 1 175 ? -5.512 -17.375 -12.211 1 49.38 175 LYS A N 1
ATOM 1449 C CA . LYS A 1 175 ? -6.398 -17.875 -13.258 1 49.38 175 LYS A CA 1
ATOM 1450 C C . LYS A 1 175 ? -5.871 -17.516 -14.648 1 49.38 175 LYS A C 1
ATOM 1452 O O . LYS A 1 175 ? -5.121 -16.547 -14.797 1 49.38 175 LYS A O 1
ATOM 1457 N N . SER A 1 176 ? -5.516 -18.453 -15.508 1 53.09 176 SER A N 1
ATOM 1458 C CA . SER A 1 176 ? -5.594 -18.078 -16.922 1 53.09 176 SER A CA 1
ATOM 1459 C C . SER A 1 176 ? -6.758 -17.125 -17.172 1 53.09 176 SER A C 1
ATOM 1461 O O . SER A 1 176 ? -7.922 -17.5 -17.047 1 53.09 176 SER A O 1
ATOM 1463 N N . ILE A 1 177 ? -6.492 -15.977 -17.016 1 68.44 177 ILE A N 1
ATOM 1464 C CA . ILE A 1 177 ? -7.434 -14.875 -17.188 1 68.44 177 ILE A CA 1
ATOM 1465 C C . ILE A 1 177 ? -7.711 -14.672 -18.688 1 68.44 177 ILE A C 1
ATOM 1467 O O . ILE A 1 177 ? -6.781 -14.617 -19.484 1 68.44 177 ILE A O 1
ATOM 1471 N N . PRO A 1 178 ? -8.945 -14.992 -19.031 1 73.38 178 PRO A N 1
ATOM 1472 C CA . PRO A 1 178 ? -9.273 -14.727 -20.422 1 73.38 178 PRO A CA 1
ATOM 1473 C C . PRO A 1 178 ? -8.633 -13.438 -20.953 1 73.38 178 PRO A C 1
ATOM 1475 O O . PRO A 1 178 ? -8.383 -12.516 -20.172 1 73.38 178 PRO A O 1
ATOM 1478 N N . GLN A 1 179 ? -8.5 -13.461 -22.219 1 75.12 179 GLN A N 1
ATOM 1479 C CA . GLN A 1 179 ? -7.773 -12.383 -22.875 1 75.12 179 GLN A CA 1
ATOM 1480 C C . GLN A 1 179 ? -8.422 -11.031 -22.594 1 75.12 179 GLN A C 1
ATOM 1482 O O . GLN A 1 179 ? -7.723 -10.031 -22.375 1 75.12 179 GLN A O 1
ATOM 1487 N N . HIS A 1 180 ? -9.719 -11.055 -22.672 1 83.25 180 HIS A N 1
ATOM 1488 C CA . HIS A 1 180 ? -10.398 -9.773 -22.469 1 83.25 180 HIS A CA 1
ATOM 1489 C C . HIS A 1 180 ? -10.172 -9.242 -21.062 1 83.25 180 HIS A C 1
ATOM 1491 O O . HIS A 1 180 ? -10.086 -8.023 -20.859 1 83.25 180 HIS A O 1
ATOM 1497 N N . LEU A 1 181 ? -10 -10.109 -20.109 1 85.62 181 LEU A N 1
ATOM 1498 C CA . LEU A 1 181 ? -9.711 -9.672 -18.75 1 85.62 181 LEU A CA 1
ATOM 1499 C C . LEU A 1 181 ? -8.242 -9.297 -18.594 1 85.62 181 LEU A C 1
ATOM 1501 O O . LEU A 1 181 ? -7.91 -8.375 -17.844 1 85.62 181 LEU A O 1
ATOM 1505 N N . LYS A 1 182 ? -7.406 -9.984 -19.281 1 82.94 182 LYS A N 1
ATOM 1506 C CA . LYS A 1 182 ? -5.992 -9.625 -19.281 1 82.94 182 LYS A CA 1
ATOM 1507 C C . LYS A 1 182 ? -5.789 -8.203 -19.797 1 82.94 182 LYS A C 1
ATOM 1509 O O . LYS A 1 182 ? -4.969 -7.457 -19.266 1 82.94 182 LYS A O 1
ATOM 1514 N N . ARG A 1 183 ? -6.543 -7.91 -20.828 1 86.69 183 ARG A N 1
ATOM 1515 C CA . ARG A 1 183 ? -6.469 -6.562 -21.391 1 86.69 183 ARG A CA 1
ATOM 1516 C C . ARG A 1 183 ? -6.891 -5.52 -20.359 1 86.69 183 ARG A C 1
ATOM 1518 O O . ARG A 1 183 ? -6.281 -4.449 -20.266 1 86.69 183 ARG A O 1
ATOM 1525 N N . ARG A 1 184 ? -7.875 -5.871 -19.641 1 91.06 184 ARG A N 1
ATOM 1526 C CA . ARG A 1 184 ? -8.344 -4.961 -18.609 1 91.06 184 ARG A CA 1
ATOM 1527 C C . ARG A 1 184 ? -7.301 -4.801 -17.5 1 91.06 184 ARG A C 1
ATOM 1529 O O . ARG A 1 184 ? -7.109 -3.701 -16.984 1 91.06 184 ARG A O 1
ATOM 1536 N N . ILE A 1 185 ? -6.664 -5.855 -17.203 1 89.31 185 ILE A N 1
ATOM 1537 C CA . ILE A 1 185 ? -5.613 -5.82 -16.188 1 89.31 185 ILE A CA 1
ATOM 1538 C C . ILE A 1 185 ? -4.461 -4.941 -16.672 1 89.31 185 ILE A C 1
ATOM 1540 O O . ILE A 1 185 ? -3.926 -4.133 -15.914 1 89.31 185 ILE A O 1
ATOM 1544 N N . ASN A 1 186 ? -4.145 -5.047 -17.875 1 88.62 186 ASN A N 1
ATOM 1545 C CA . ASN A 1 186 ? -3.086 -4.23 -18.469 1 88.62 186 ASN A CA 1
ATOM 1546 C C . ASN A 1 186 ? -3.451 -2.748 -18.438 1 88.62 186 ASN A C 1
ATOM 1548 O O . ASN A 1 186 ? -2.6 -1.896 -18.188 1 88.62 186 ASN A O 1
ATOM 1552 N N . ARG A 1 187 ? -4.676 -2.477 -18.781 1 92.38 187 ARG A N 1
ATOM 1553 C CA . ARG A 1 187 ? -5.145 -1.096 -18.734 1 92.38 187 ARG A CA 1
ATOM 1554 C C . ARG A 1 187 ? -5.059 -0.546 -17.312 1 92.38 187 ARG A C 1
ATOM 1556 O O . ARG A 1 187 ? -4.688 0.612 -17.109 1 92.38 187 ARG A O 1
ATOM 1563 N N . LEU A 1 188 ? -5.398 -1.348 -16.406 1 93.62 188 LEU A N 1
ATOM 1564 C CA . LEU A 1 188 ? -5.309 -0.942 -15.008 1 93.62 188 LEU A CA 1
ATOM 1565 C C . LEU A 1 188 ? -3.861 -0.681 -14.609 1 93.62 188 LEU A C 1
ATOM 1567 O O . LEU A 1 188 ? -3.57 0.297 -13.914 1 93.62 188 LEU A O 1
ATOM 1571 N N . SER A 1 189 ? -2.965 -1.532 -15 1 92.19 189 SER A N 1
ATOM 1572 C CA . SER A 1 189 ? -1.537 -1.343 -14.758 1 92.19 189 SER A CA 1
ATOM 1573 C C . SER A 1 189 ? -1.06 0.003 -15.297 1 92.19 189 SER A C 1
ATOM 1575 O O . SER A 1 189 ? -0.308 0.713 -14.625 1 92.19 189 SER A O 1
ATOM 1577 N N . ALA A 1 190 ? -1.521 0.323 -16.453 1 92.31 190 ALA A N 1
ATOM 1578 C CA . ALA A 1 190 ? -1.156 1.591 -17.078 1 92.31 190 ALA A CA 1
ATOM 1579 C C . ALA A 1 190 ? -1.681 2.773 -16.266 1 92.31 190 ALA A C 1
ATOM 1581 O O . ALA A 1 190 ? -1.017 3.807 -16.172 1 92.31 190 ALA A O 1
ATOM 1582 N N . LEU A 1 191 ? -2.834 2.59 -15.82 1 94 191 LEU A N 1
ATOM 1583 C CA . LEU A 1 191 ? -3.41 3.633 -14.977 1 94 191 LEU A CA 1
ATOM 1584 C C . LEU A 1 191 ? -2.547 3.873 -13.75 1 94 191 LEU A C 1
ATOM 1586 O O . LEU A 1 191 ? -2.318 5.023 -13.359 1 94 191 LEU A O 1
ATOM 1590 N N . PHE A 1 192 ? -2.064 2.844 -13.109 1 94.88 192 PHE A N 1
ATOM 1591 C CA . PHE A 1 192 ? -1.174 2.967 -11.961 1 94.88 192 PHE A CA 1
ATOM 1592 C C . PHE A 1 192 ? 0.102 3.707 -12.336 1 94.88 192 PHE A C 1
ATOM 1594 O O . PHE A 1 192 ? 0.595 4.539 -11.578 1 94.88 192 PHE A O 1
ATOM 1601 N N . GLU A 1 193 ? 0.604 3.428 -13.461 1 93.44 193 GLU A N 1
ATOM 1602 C CA . GLU A 1 193 ? 1.819 4.086 -13.938 1 93.44 193 GLU A CA 1
ATOM 1603 C C . GLU A 1 193 ? 1.597 5.582 -14.125 1 93.44 193 GLU A C 1
ATOM 1605 O O . GLU A 1 193 ? 2.426 6.398 -13.711 1 93.44 193 GLU A O 1
ATOM 1610 N N . ILE A 1 194 ? 0.495 5.91 -14.695 1 94.38 194 ILE A N 1
ATOM 1611 C CA . ILE A 1 194 ? 0.136 7.309 -14.914 1 94.38 194 ILE A CA 1
ATOM 1612 C C . ILE A 1 194 ? -0.024 8.016 -13.57 1 94.38 194 ILE A C 1
ATOM 1614 O O . ILE A 1 194 ? 0.422 9.156 -13.406 1 94.38 194 ILE A O 1
ATOM 1618 N N . ALA A 1 195 ? -0.642 7.344 -12.672 1 95.5 195 ALA A N 1
ATOM 1619 C CA . ALA A 1 195 ? -0.831 7.91 -11.336 1 95.5 195 ALA A CA 1
ATOM 1620 C C . ALA A 1 195 ? 0.511 8.18 -10.664 1 95.5 195 ALA A C 1
ATOM 1622 O O . ALA A 1 195 ? 0.696 9.227 -10.039 1 95.5 195 ALA A O 1
ATOM 1623 N N . ASP A 1 196 ? 1.413 7.27 -10.781 1 95.69 196 ASP A N 1
ATOM 1624 C CA . ASP A 1 196 ? 2.746 7.414 -10.203 1 95.69 196 ASP A CA 1
ATOM 1625 C C . ASP A 1 196 ? 3.465 8.633 -10.781 1 95.69 196 ASP A C 1
ATOM 1627 O O . ASP A 1 196 ? 4.047 9.422 -10.031 1 95.69 196 ASP A O 1
ATOM 1631 N N . ASP A 1 197 ? 3.367 8.805 -12.055 1 95.25 197 ASP A N 1
ATOM 1632 C CA . ASP A 1 197 ? 3.977 9.938 -12.742 1 95.25 197 ASP A CA 1
ATOM 1633 C C . ASP A 1 197 ? 3.336 11.258 -12.305 1 95.25 197 ASP A C 1
ATOM 1635 O O . ASP A 1 197 ? 4.031 12.258 -12.109 1 95.25 197 ASP A O 1
ATOM 1639 N N . GLU A 1 198 ? 2.021 11.188 -12.195 1 95.56 198 GLU A N 1
ATOM 1640 C CA . GLU A 1 198 ? 1.301 12.391 -11.789 1 95.56 198 GLU A CA 1
ATOM 1641 C C . GLU A 1 198 ? 1.665 12.797 -10.367 1 95.56 198 GLU A C 1
ATOM 1643 O O . GLU A 1 198 ? 1.811 13.984 -10.07 1 95.56 198 GLU A O 1
ATOM 1648 N N . PHE A 1 199 ? 1.837 11.844 -9.531 1 95.75 199 PHE A N 1
ATOM 1649 C CA . PHE A 1 199 ? 2.213 12.141 -8.156 1 95.75 199 PHE A CA 1
ATOM 1650 C C . PHE A 1 199 ? 3.562 12.852 -8.102 1 95.75 199 PHE A C 1
ATOM 1652 O O . PHE A 1 199 ? 3.727 13.836 -7.383 1 95.75 199 PHE A O 1
ATOM 1659 N N . LEU A 1 200 ? 4.496 12.344 -8.805 1 95.62 200 LEU A N 1
ATOM 1660 C CA . LEU A 1 200 ? 5.809 12.969 -8.898 1 95.62 200 LEU A CA 1
ATOM 1661 C C . LEU A 1 200 ? 5.699 14.383 -9.469 1 95.62 200 LEU A C 1
ATOM 1663 O O . LEU A 1 200 ? 6.344 15.305 -8.977 1 95.62 200 LEU A O 1
ATOM 1667 N N . SER A 1 201 ? 4.859 14.5 -10.508 1 95.81 201 SER A N 1
ATOM 1668 C CA . SER A 1 201 ? 4.672 15.797 -11.156 1 95.81 201 SER A CA 1
ATOM 1669 C C . SER A 1 201 ? 4.102 16.828 -10.188 1 95.81 201 SER A C 1
ATOM 1671 O O . SER A 1 201 ? 4.512 17.984 -10.195 1 95.81 201 SER A O 1
ATOM 1673 N N . ILE A 1 202 ? 3.207 16.391 -9.398 1 92.62 202 ILE A N 1
ATOM 1674 C CA . ILE A 1 202 ? 2.605 17.266 -8.398 1 92.62 202 ILE A CA 1
ATOM 1675 C C . ILE A 1 202 ? 3.668 17.703 -7.391 1 92.62 202 ILE A C 1
ATOM 1677 O O . ILE A 1 202 ? 3.736 18.875 -7.027 1 92.62 202 ILE A O 1
ATOM 1681 N N . GLN A 1 203 ? 4.449 16.781 -6.941 1 91 203 GLN A N 1
ATOM 1682 C CA . GLN A 1 203 ? 5.531 17.094 -6.016 1 91 203 GLN A CA 1
ATOM 1683 C C . GLN A 1 203 ? 6.469 18.141 -6.613 1 91 203 GLN A C 1
ATOM 1685 O O . GLN A 1 203 ? 6.863 19.094 -5.93 1 91 203 GLN A O 1
ATOM 1690 N N . LYS A 1 204 ? 6.812 18.016 -7.883 1 92.75 204 LYS A N 1
ATOM 1691 C CA . LYS A 1 204 ? 7.676 18.969 -8.555 1 92.75 204 LYS A CA 1
ATOM 1692 C C . LYS A 1 204 ? 7.004 20.344 -8.633 1 92.75 204 LYS A C 1
ATOM 1694 O O . LYS A 1 204 ? 7.668 21.375 -8.5 1 92.75 204 LYS A O 1
ATOM 1699 N N . GLY A 1 205 ? 5.711 20.281 -8.938 1 89.44 205 GLY A N 1
ATOM 1700 C CA . GLY A 1 205 ? 4.957 21.516 -8.93 1 89.44 205 GLY A CA 1
ATOM 1701 C C . GLY A 1 205 ? 4.996 22.234 -7.586 1 89.44 205 GLY A C 1
ATOM 1702 O O . GLY A 1 205 ? 5.148 23.453 -7.531 1 89.44 205 GLY A O 1
ATOM 1703 N N . ILE A 1 206 ? 4.926 21.531 -6.535 1 85.19 206 ILE A N 1
ATOM 1704 C CA . ILE A 1 206 ? 4.957 22.094 -5.188 1 85.19 206 ILE A CA 1
ATOM 1705 C C . ILE A 1 206 ? 6.336 22.688 -4.906 1 85.19 206 ILE A C 1
ATOM 1707 O O . ILE A 1 206 ? 6.445 23.797 -4.383 1 85.19 206 ILE A O 1
ATOM 1711 N N . ILE A 1 207 ? 7.344 21.984 -5.285 1 85.5 207 ILE A N 1
ATOM 1712 C CA . ILE A 1 207 ? 8.711 22.453 -5.086 1 85.5 207 ILE A CA 1
ATOM 1713 C C . ILE A 1 207 ? 8.93 23.75 -5.859 1 85.5 207 ILE A C 1
ATOM 1715 O O . ILE A 1 207 ? 9.555 24.688 -5.352 1 85.5 207 ILE A O 1
ATOM 1719 N N . GLN A 1 208 ? 8.43 23.734 -7.055 1 87.94 208 GLN A N 1
ATOM 1720 C CA . GLN A 1 208 ? 8.57 24.938 -7.875 1 87.94 208 GLN A CA 1
ATOM 1721 C C . GLN A 1 208 ? 7.875 26.125 -7.223 1 87.94 208 GLN A C 1
ATOM 1723 O O . GLN A 1 208 ? 8.398 27.25 -7.246 1 87.94 208 GLN A O 1
ATOM 1728 N N . GLU A 1 209 ? 6.727 25.875 -6.715 1 80.94 209 GLU A N 1
ATOM 1729 C CA . GLU A 1 209 ? 6.012 26.938 -6.02 1 80.94 209 GLU A CA 1
ATOM 1730 C C . GLU A 1 209 ? 6.789 27.422 -4.801 1 80.94 209 GLU A C 1
ATOM 1732 O O . GLU A 1 209 ? 6.816 28.625 -4.508 1 80.94 209 GLU A O 1
ATOM 1737 N N . GLU A 1 210 ? 7.387 26.531 -4.09 1 76.81 210 GLU A N 1
ATOM 1738 C CA . GLU A 1 210 ? 8.203 26.875 -2.924 1 76.81 210 GLU A CA 1
ATOM 1739 C C . GLU A 1 210 ? 9.414 27.703 -3.324 1 76.81 210 GLU A C 1
ATOM 1741 O O . GLU A 1 210 ? 9.766 28.672 -2.633 1 76.81 210 GLU A O 1
ATOM 1746 N N . LEU A 1 211 ? 10.031 27.375 -4.402 1 81.62 211 LEU A N 1
ATOM 1747 C CA . LEU A 1 211 ? 11.195 28.094 -4.895 1 81.62 211 LEU A CA 1
ATOM 1748 C C . LEU A 1 211 ? 10.812 29.516 -5.305 1 81.62 211 LEU A C 1
ATOM 1750 O O . LEU A 1 211 ? 11.57 30.453 -5.066 1 81.62 211 LEU A O 1
ATOM 1754 N N . LYS A 1 212 ? 9.711 29.625 -5.953 1 78.75 212 LYS A N 1
ATOM 1755 C CA . LYS A 1 212 ? 9.227 30.938 -6.348 1 78.75 212 LYS A CA 1
ATOM 1756 C C . LYS A 1 212 ? 9.031 31.844 -5.129 1 78.75 212 LYS A C 1
ATOM 1758 O O . LYS A 1 212 ? 9.406 33.031 -5.156 1 78.75 212 LYS A O 1
ATOM 1763 N N . ILE A 1 213 ? 8.508 31.297 -4.125 1 72.62 213 ILE A N 1
ATOM 1764 C CA . ILE A 1 213 ? 8.25 32.062 -2.906 1 72.62 213 ILE A CA 1
ATOM 1765 C C . ILE A 1 213 ? 9.57 32.438 -2.25 1 72.62 213 ILE A C 1
ATOM 1767 O O . ILE A 1 213 ? 9.727 33.594 -1.8 1 72.62 213 ILE A O 1
ATOM 1771 N N . ASN A 1 214 ? 10.422 31.484 -2.176 1 74.19 214 ASN A N 1
ATOM 1772 C CA . ASN A 1 214 ? 11.727 31.75 -1.568 1 74.19 214 ASN A CA 1
ATOM 1773 C C . ASN A 1 214 ? 12.484 32.844 -2.336 1 74.19 214 ASN A C 1
ATOM 1775 O O . ASN A 1 214 ? 13.117 33.688 -1.732 1 74.19 214 ASN A O 1
ATOM 1779 N N . LYS A 1 215 ? 12.406 32.75 -3.582 1 79.94 215 LYS A N 1
ATOM 1780 C CA . LYS A 1 215 ? 13.047 33.75 -4.41 1 79.94 215 LYS A CA 1
ATOM 1781 C C . LYS A 1 215 ? 12.406 35.125 -4.191 1 79.94 215 LYS A C 1
ATOM 1783 O O . LYS A 1 215 ? 13.109 36.125 -4.121 1 79.94 215 LYS A O 1
ATOM 1788 N N . ARG A 1 216 ? 11.125 35.094 -4.082 1 76.69 216 ARG A N 1
ATOM 1789 C CA . ARG A 1 216 ? 10.406 36.344 -3.834 1 76.69 216 ARG A CA 1
ATOM 1790 C C . ARG A 1 216 ? 10.797 36.938 -2.49 1 76.69 216 ARG A C 1
ATOM 1792 O O . ARG A 1 216 ? 10.93 38.156 -2.369 1 76.69 216 ARG A O 1
ATOM 1799 N N . LEU A 1 217 ? 10.977 36.156 -1.513 1 73.38 217 LEU A N 1
ATOM 1800 C CA . LEU A 1 217 ? 11.367 36.594 -0.182 1 73.38 217 LEU A CA 1
ATOM 1801 C C . LEU A 1 217 ? 12.773 37.188 -0.199 1 73.38 217 LEU A C 1
ATOM 1803 O O . LEU A 1 217 ? 13.023 38.219 0.388 1 73.38 217 LEU A O 1
ATOM 1807 N N . LYS A 1 218 ? 13.633 36.5 -0.853 1 72.19 218 LYS A N 1
ATOM 1808 C CA . LYS A 1 218 ? 15.031 36.906 -0.899 1 72.19 218 LYS A CA 1
ATOM 1809 C C . LYS A 1 218 ? 15.188 38.219 -1.668 1 72.19 218 LYS A C 1
ATOM 1811 O O . LYS A 1 218 ? 16.031 39.062 -1.323 1 72.19 218 LYS A O 1
ATOM 1816 N N . LYS A 1 219 ? 14.375 38.281 -2.682 1 71.19 219 LYS A N 1
ATOM 1817 C CA . LYS A 1 219 ? 14.484 39.469 -3.52 1 71.19 219 LYS A CA 1
ATOM 1818 C C . LYS A 1 219 ? 13.695 40.656 -2.93 1 71.19 219 LYS A C 1
ATOM 1820 O O . LYS A 1 219 ? 13.641 41.719 -3.518 1 71.19 219 LYS A O 1
ATOM 1825 N N . GLY A 1 220 ? 13.18 40.375 -1.746 1 67.31 220 GLY A N 1
ATOM 1826 C CA . GLY A 1 220 ? 12.359 41.438 -1.188 1 67.31 220 GLY A CA 1
ATOM 1827 C C . GLY A 1 220 ? 11.07 41.656 -1.954 1 67.31 220 GLY A C 1
ATOM 1828 O O . GLY A 1 220 ? 10.648 42.781 -2.16 1 67.31 220 GLY A O 1
ATOM 1829 N N . GLY A 1 221 ? 10.625 40.594 -2.416 1 66.69 221 GLY A N 1
ATOM 1830 C CA . GLY A 1 221 ? 9.523 40.594 -3.367 1 66.69 221 GLY A CA 1
ATOM 1831 C C . GLY A 1 221 ? 8.305 41.344 -2.865 1 66.69 221 GLY A C 1
ATOM 1832 O O . GLY A 1 221 ? 8.156 41.562 -1.662 1 66.69 221 GLY A O 1
ATOM 1833 N N . LYS A 1 222 ? 7.531 41.875 -3.836 1 73.62 222 LYS A N 1
ATOM 1834 C CA . LYS A 1 222 ? 6.344 42.688 -3.59 1 73.62 222 LYS A CA 1
ATOM 1835 C C . LYS A 1 222 ? 5.145 41.812 -3.232 1 73.62 222 LYS A C 1
ATOM 1837 O O . LYS A 1 222 ? 5.055 40.656 -3.67 1 73.62 222 LYS A O 1
ATOM 1842 N N . ILE A 1 223 ? 4.469 42.219 -2.287 1 79.25 223 ILE A N 1
ATOM 1843 C CA . ILE A 1 223 ? 3.195 41.625 -1.907 1 79.25 223 ILE A CA 1
ATOM 1844 C C . ILE A 1 223 ? 2.266 41.562 -3.117 1 79.25 223 ILE A C 1
ATOM 1846 O O . ILE A 1 223 ? 2.127 42.562 -3.838 1 79.25 223 ILE A O 1
ATOM 1850 N N . GLU A 1 224 ? 1.882 40.375 -3.451 1 78.31 224 GLU A N 1
ATOM 1851 C CA . GLU A 1 224 ? 0.872 40.25 -4.5 1 78.31 224 GLU A CA 1
ATOM 1852 C C . GLU A 1 224 ? -0.523 40.562 -3.957 1 78.31 224 GLU A C 1
ATOM 1854 O O . GLU A 1 224 ? -1.235 39.656 -3.523 1 78.31 224 GLU A O 1
ATOM 1859 N N . THR A 1 225 ? -0.964 41.719 -4.074 1 79.38 225 THR A N 1
ATOM 1860 C CA . THR A 1 225 ? -2.098 42.281 -3.352 1 79.38 225 THR A CA 1
ATOM 1861 C C . THR A 1 225 ? -3.398 41.625 -3.768 1 79.38 225 THR A C 1
ATOM 1863 O O . THR A 1 225 ? -4.273 41.375 -2.934 1 79.38 225 THR A O 1
ATOM 1866 N N . ALA A 1 226 ? -3.494 41.188 -4.965 1 81.12 226 ALA A N 1
ATOM 1867 C CA . ALA A 1 226 ? -4.797 40.781 -5.473 1 81.12 226 ALA A CA 1
ATOM 1868 C C . ALA A 1 226 ? -4.926 39.25 -5.465 1 81.12 226 ALA A C 1
ATOM 1870 O O . ALA A 1 226 ? -6.004 38.719 -5.715 1 81.12 226 ALA A O 1
ATOM 1871 N N . GLN A 1 227 ? -3.912 38.625 -5.035 1 81.56 227 GLN A N 1
ATOM 1872 C CA . GLN A 1 227 ? -3.961 37.156 -5.117 1 81.56 227 GLN A CA 1
ATOM 1873 C C . GLN A 1 227 ? -4.582 36.562 -3.863 1 81.56 227 GLN A C 1
ATOM 1875 O O . GLN A 1 227 ? -4.309 37.031 -2.748 1 81.56 227 GLN A O 1
ATOM 1880 N N . ALA A 1 228 ? -5.438 35.562 -4.152 1 82.38 228 ALA A N 1
ATOM 1881 C CA . ALA A 1 228 ? -6.078 34.844 -3.047 1 82.38 228 ALA A CA 1
ATOM 1882 C C . ALA A 1 228 ? -5.039 34.219 -2.141 1 82.38 228 ALA A C 1
ATOM 1884 O O . ALA A 1 228 ? -4.012 33.719 -2.617 1 82.38 228 ALA A O 1
ATOM 1885 N N . LEU A 1 229 ? -5.328 34.25 -0.924 1 85.06 229 LEU A N 1
ATOM 1886 C CA . LEU A 1 229 ? -4.418 33.688 0.071 1 85.06 229 LEU A CA 1
ATOM 1887 C C . LEU A 1 229 ? -4.336 32.188 -0.067 1 85.06 229 LEU A C 1
ATOM 1889 O O . LEU A 1 229 ? -5.348 31.516 -0.288 1 85.06 229 LEU A O 1
ATOM 1893 N N . ASP A 1 230 ? -3.139 31.719 -0.128 1 80.38 230 ASP A N 1
ATOM 1894 C CA . ASP A 1 230 ? -2.83 30.297 0.031 1 80.38 230 ASP A CA 1
ATOM 1895 C C . ASP A 1 230 ? -1.67 30.094 1.003 1 80.38 230 ASP A C 1
ATOM 1897 O O . ASP A 1 230 ? -1.217 31.047 1.645 1 80.38 230 ASP A O 1
ATOM 1901 N N . VAL A 1 231 ? -1.334 28.906 1.255 1 80.5 231 VAL A N 1
ATOM 1902 C CA . VAL A 1 231 ? -0.346 28.594 2.283 1 80.5 231 VAL A CA 1
ATOM 1903 C C . VAL A 1 231 ? 0.977 29.281 1.954 1 80.5 231 VAL A C 1
ATOM 1905 O O . VAL A 1 231 ? 1.652 29.812 2.846 1 80.5 231 VAL A O 1
ATOM 1908 N N . PHE A 1 232 ? 1.294 29.328 0.699 1 78.88 232 PHE A N 1
ATOM 1909 C CA . PHE A 1 232 ? 2.574 29.906 0.298 1 78.88 232 PHE A CA 1
ATOM 1910 C C . PHE A 1 232 ? 2.572 31.422 0.48 1 78.88 232 PHE A C 1
ATOM 1912 O O . PHE A 1 232 ? 3.553 32 0.955 1 78.88 232 PHE A O 1
ATOM 1919 N N . ARG A 1 233 ? 1.5 31.969 0.101 1 81.94 233 ARG A N 1
ATOM 1920 C CA . ARG A 1 233 ? 1.376 33.406 0.252 1 81.94 233 ARG A CA 1
ATOM 1921 C C . ARG A 1 233 ? 1.296 33.812 1.724 1 81.94 233 ARG A C 1
ATOM 1923 O O . ARG A 1 233 ? 1.82 34.844 2.123 1 81.94 233 ARG A O 1
ATOM 1930 N N . PHE A 1 234 ? 0.634 32.906 2.418 1 88.56 234 PHE A N 1
ATOM 1931 C CA . PHE A 1 234 ? 0.616 33.125 3.859 1 88.56 234 PHE A CA 1
ATOM 1932 C C . PHE A 1 234 ? 2.029 33.094 4.426 1 88.56 234 PHE A C 1
ATOM 1934 O O . PHE A 1 234 ? 2.412 34 5.18 1 88.56 234 PHE A O 1
ATOM 1941 N N . LEU A 1 235 ? 2.717 32.062 4.008 1 83.31 235 LEU A N 1
ATOM 1942 C CA . LEU A 1 235 ? 4.066 31.906 4.535 1 83.31 235 LEU A CA 1
ATOM 1943 C C . LEU A 1 235 ? 4.953 33.062 4.141 1 83.31 235 LEU A C 1
ATOM 1945 O O . LEU A 1 235 ? 5.797 33.531 4.926 1 83.31 235 LEU A O 1
ATOM 1949 N N . PHE A 1 236 ? 4.742 33.562 2.98 1 83.75 236 PHE A N 1
ATOM 1950 C CA . PHE A 1 236 ? 5.52 34.688 2.518 1 83.75 236 PHE A CA 1
ATOM 1951 C C . PHE A 1 236 ? 5.309 35.906 3.43 1 83.75 236 PHE A C 1
ATOM 1953 O O . PHE A 1 236 ? 6.273 36.5 3.887 1 83.75 236 PHE A O 1
ATOM 1960 N N . VAL A 1 237 ? 4.09 36.188 3.699 1 89.12 237 VAL A N 1
ATOM 1961 C CA . VAL A 1 237 ? 3.758 37.312 4.531 1 89.12 237 VAL A CA 1
ATOM 1962 C C . VAL A 1 237 ? 4.188 37.062 5.973 1 89.12 237 VAL A C 1
ATOM 1964 O O . VAL A 1 237 ? 4.766 37.938 6.625 1 89.12 237 VAL A O 1
ATOM 1967 N N . ALA A 1 238 ? 3.9 35.812 6.418 1 89.38 238 ALA A N 1
ATOM 1968 C CA . ALA A 1 238 ? 4.195 35.469 7.801 1 89.38 238 ALA A CA 1
ATOM 1969 C C . ALA A 1 238 ? 5.699 35.5 8.07 1 89.38 238 ALA A C 1
ATOM 1971 O O . ALA A 1 238 ? 6.137 36.031 9.102 1 89.38 238 ALA A O 1
ATOM 1972 N N . LEU A 1 239 ? 6.426 35.031 7.117 1 85.56 239 LEU A N 1
ATOM 1973 C CA . LEU A 1 239 ? 7.871 34.969 7.316 1 85.56 239 LEU A CA 1
ATOM 1974 C C . LEU A 1 239 ? 8.508 36.344 7.18 1 85.56 239 LEU A C 1
ATOM 1976 O O . LEU A 1 239 ? 9.57 36.594 7.75 1 85.56 239 LEU A O 1
ATOM 1980 N N . LYS A 1 240 ? 7.883 37.156 6.453 1 84.31 240 LYS A N 1
ATOM 1981 C CA . LYS A 1 240 ? 8.336 38.562 6.387 1 84.31 240 LYS A CA 1
ATOM 1982 C C . LYS A 1 240 ? 8.219 39.219 7.746 1 84.31 240 LYS A C 1
ATOM 1984 O O . LYS A 1 240 ? 9.055 40.062 8.102 1 84.31 240 LYS A O 1
ATOM 1989 N N . HIS A 1 241 ? 7.207 38.875 8.477 1 89.31 241 HIS A N 1
ATOM 1990 C CA . HIS A 1 241 ? 6.945 39.5 9.758 1 89.31 241 HIS A CA 1
ATOM 1991 C C . HIS A 1 241 ? 7.535 38.719 10.914 1 89.31 241 HIS A C 1
ATOM 1993 O O . HIS A 1 241 ? 7.852 39.25 11.969 1 89.31 241 HIS A O 1
ATOM 1999 N N . PHE A 1 242 ? 7.586 37.406 10.719 1 89.31 242 PHE A N 1
ATOM 2000 C CA . PHE A 1 242 ? 8.133 36.5 11.734 1 89.31 242 PHE A CA 1
ATOM 2001 C C . PHE A 1 242 ? 9.227 35.625 11.141 1 89.31 242 PHE A C 1
ATOM 2003 O O . PHE A 1 242 ? 9.07 34.406 11.055 1 89.31 242 PHE A O 1
ATOM 2010 N N . PRO A 1 243 ? 10.359 36.156 10.875 1 81.12 243 PRO A N 1
ATOM 2011 C CA . PRO A 1 243 ? 11.391 35.438 10.117 1 81.12 243 PRO A CA 1
ATOM 2012 C C . PRO A 1 243 ? 12.016 34.281 10.898 1 81.12 243 PRO A C 1
ATOM 2014 O O . PRO A 1 243 ? 12.523 33.344 10.305 1 81.12 243 PRO A O 1
ATOM 2017 N N . GLU A 1 244 ? 11.922 34.312 12.195 1 81.25 244 GLU A N 1
ATOM 2018 C CA . GLU A 1 244 ? 12.633 33.344 12.992 1 81.25 244 GLU A CA 1
ATOM 2019 C C . GLU A 1 244 ? 11.711 32.188 13.406 1 81.25 244 GLU A C 1
ATOM 2021 O O . GLU A 1 244 ? 12.148 31.219 14.031 1 81.25 244 GLU A O 1
ATOM 2026 N N . TYR A 1 245 ? 10.453 32.438 13.195 1 80.81 245 TYR A N 1
ATOM 2027 C CA . TYR A 1 245 ? 9.508 31.422 13.617 1 80.81 245 TYR A CA 1
ATOM 2028 C C . TYR A 1 245 ? 9.477 30.25 12.625 1 80.81 245 TYR A C 1
ATOM 2030 O O . TYR A 1 245 ? 9.531 30.469 11.414 1 80.81 245 TYR A O 1
ATOM 2038 N N . ASN A 1 246 ? 9.516 29.031 13.18 1 73.62 246 ASN A N 1
ATOM 2039 C CA . ASN A 1 246 ? 9.406 27.828 12.352 1 73.62 246 ASN A CA 1
ATOM 2040 C C . ASN A 1 246 ? 7.949 27.406 12.172 1 73.62 246 ASN A C 1
ATOM 2042 O O . ASN A 1 246 ? 7.398 26.688 13.008 1 73.62 246 ASN A O 1
ATOM 2046 N N . PHE A 1 247 ? 7.395 27.891 11.062 1 75.06 247 PHE A N 1
ATOM 2047 C CA . PHE A 1 247 ? 6.016 27.531 10.758 1 75.06 247 PHE A CA 1
ATOM 2048 C C . PHE A 1 247 ? 5.926 26.094 10.281 1 75.06 247 PHE A C 1
ATOM 2050 O O . PHE A 1 247 ? 6.426 25.766 9.203 1 75.06 247 PHE A O 1
ATOM 2057 N N . VAL A 1 248 ? 5.375 25.297 11.227 1 65.5 248 VAL A N 1
ATOM 2058 C CA . VAL A 1 248 ? 5.176 23.891 10.883 1 65.5 248 VAL A CA 1
ATOM 2059 C C . VAL A 1 248 ? 4.039 23.75 9.875 1 65.5 248 VAL A C 1
ATOM 2061 O O . VAL A 1 248 ? 2.982 24.375 10.039 1 65.5 248 VAL A O 1
ATOM 2064 N N . GLU A 1 249 ? 4.301 22.969 8.984 1 61.94 249 GLU A N 1
ATOM 2065 C CA . GLU A 1 249 ? 3.484 22.875 7.773 1 61.94 249 GLU A CA 1
ATOM 2066 C C . GL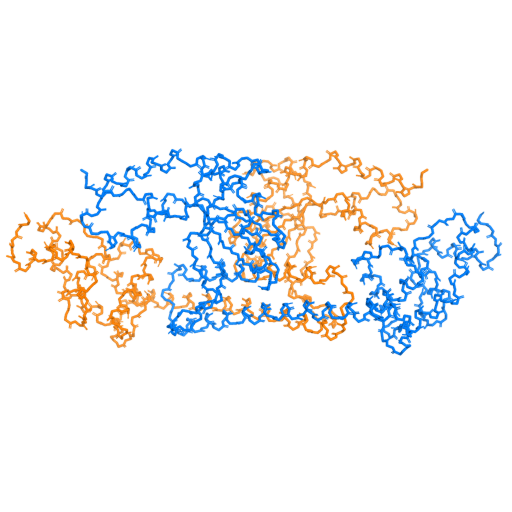U A 1 249 ? 2.037 22.531 8.117 1 61.94 249 GLU A C 1
ATOM 2068 O O . GLU A 1 249 ? 1.11 23.188 7.637 1 61.94 249 GLU A O 1
ATOM 2073 N N . GLU A 1 250 ? 1.797 21.562 8.914 1 60.88 250 GLU A N 1
ATOM 2074 C CA . GLU A 1 250 ? 0.449 21.125 9.258 1 60.88 250 GLU A CA 1
ATOM 2075 C C . GLU A 1 250 ? -0.342 22.234 9.945 1 60.88 250 GLU A C 1
ATOM 2077 O O . GLU A 1 250 ? -1.533 22.406 9.68 1 60.88 250 GLU A O 1
ATOM 2082 N N . GLU A 1 251 ? 0.338 23.016 10.625 1 68.06 251 GLU A N 1
ATOM 2083 C CA . GLU A 1 251 ? -0.306 24.094 11.367 1 68.06 251 GLU A CA 1
ATOM 2084 C C . GLU A 1 251 ? -0.683 25.25 10.453 1 68.06 251 GLU A C 1
ATOM 2086 O O . GLU A 1 251 ? -1.753 25.844 10.602 1 68.06 251 GLU A O 1
ATOM 2091 N N . VAL A 1 252 ? 0.211 25.469 9.492 1 77.38 252 VAL A N 1
ATOM 2092 C CA . VAL A 1 252 ? -0.026 26.578 8.578 1 77.38 252 VAL A CA 1
ATOM 2093 C C . VAL A 1 252 ? -1.254 26.297 7.719 1 77.38 252 VAL A C 1
ATOM 2095 O O . VAL A 1 252 ? -2.098 27.172 7.516 1 77.38 252 VAL A O 1
ATOM 2098 N N . ASP A 1 253 ? -1.335 25.125 7.289 1 71.81 253 ASP A N 1
ATOM 2099 C CA . ASP A 1 253 ? -2.455 24.734 6.441 1 71.81 253 ASP A CA 1
ATOM 2100 C C . ASP A 1 253 ? -3.787 24.938 7.16 1 71.81 253 ASP A C 1
ATOM 2102 O O . ASP A 1 253 ? -4.719 25.516 6.602 1 71.81 253 ASP A O 1
ATOM 2106 N N . SER A 1 254 ? -3.848 24.391 8.344 1 70.88 254 SER A N 1
ATOM 2107 C CA . SER A 1 254 ? -5.07 24.516 9.133 1 70.88 254 SER A CA 1
ATOM 2108 C C . SER A 1 254 ? -5.414 25.969 9.391 1 70.88 254 SER A C 1
ATOM 2110 O O . SER A 1 254 ? -6.586 26.359 9.359 1 70.88 254 SER A O 1
ATOM 2112 N N . PHE A 1 255 ? -4.41 26.734 9.609 1 81.62 255 PHE A N 1
ATOM 2113 C CA . PHE A 1 255 ? -4.602 28.141 9.93 1 81.62 255 PHE A CA 1
ATOM 2114 C C . PHE A 1 255 ? -5.113 28.906 8.711 1 81.62 255 PHE A C 1
ATOM 2116 O O . PHE A 1 255 ? -6.027 29.734 8.82 1 81.62 255 PHE A O 1
ATOM 2123 N N . VAL A 1 256 ? -4.531 28.609 7.59 1 84.38 256 VAL A N 1
ATOM 2124 C CA . VAL A 1 256 ? -4.938 29.281 6.355 1 84.38 256 VAL A CA 1
ATOM 2125 C C . VAL A 1 256 ? -6.371 28.891 6.004 1 84.38 256 VAL A C 1
ATOM 2127 O O . VAL A 1 256 ? -7.164 29.734 5.578 1 84.38 256 VAL A O 1
ATOM 2130 N N . GLN A 1 257 ? -6.656 27.672 6.195 1 77.31 257 GLN A N 1
ATOM 2131 C CA . GLN A 1 257 ? -8.023 27.219 5.961 1 77.31 257 GLN A CA 1
ATOM 2132 C C . GLN A 1 257 ? -9.008 27.938 6.883 1 77.31 257 GLN A C 1
ATOM 2134 O O . GLN A 1 257 ? -10.109 28.297 6.461 1 77.31 257 GLN A O 1
ATOM 2139 N N . GLU A 1 258 ? -8.656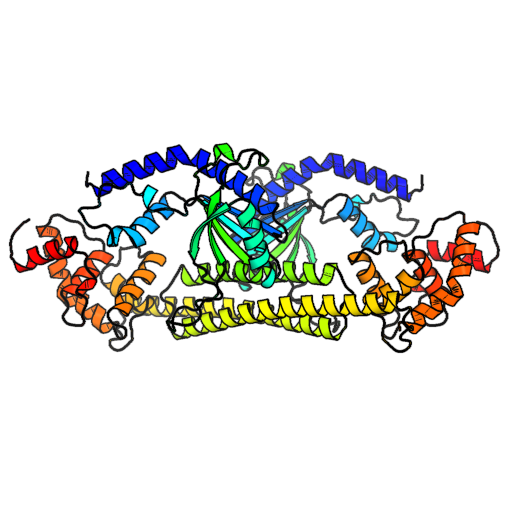 28.094 8.086 1 79.5 258 GLU A N 1
ATOM 2140 C CA . GLU A 1 258 ? -9.484 28.812 9.039 1 79.5 258 GLU A CA 1
ATOM 2141 C C . GLU A 1 258 ? -9.758 30.234 8.562 1 79.5 258 GLU A C 1
ATOM 2143 O O . GLU A 1 258 ? -10.883 30.734 8.664 1 79.5 258 GLU A O 1
ATOM 2148 N N . ILE A 1 259 ? -8.773 30.812 8.039 1 85.94 259 ILE A N 1
ATOM 2149 C CA . ILE A 1 259 ? -8.891 32.188 7.543 1 85.94 259 ILE A CA 1
ATOM 2150 C C . ILE A 1 259 ? -9.828 32.219 6.344 1 85.94 259 ILE A C 1
ATOM 2152 O O . ILE A 1 259 ? -10.734 33.031 6.281 1 85.94 259 ILE A O 1
ATOM 2156 N N . LEU A 1 260 ? -9.633 31.234 5.484 1 83.25 260 LEU A N 1
ATOM 2157 C CA . LEU A 1 260 ? -10.375 31.219 4.234 1 83.25 260 LEU A CA 1
ATOM 2158 C C . LEU A 1 260 ? -11.828 30.812 4.465 1 83.25 260 LEU A C 1
ATOM 2160 O O . LEU A 1 260 ? -12.703 31.125 3.658 1 83.25 260 LEU A O 1
ATOM 2164 N N . GLU A 1 261 ? -12.055 30.094 5.512 1 78.94 261 GLU A N 1
ATOM 2165 C CA . GLU A 1 261 ? -13.422 29.766 5.895 1 78.94 261 GLU A CA 1
ATOM 2166 C C . GLU A 1 261 ? -14.188 31.016 6.332 1 78.94 261 GLU A C 1
ATOM 2168 O O . GLU A 1 261 ? -15.398 31.094 6.148 1 78.94 261 GLU A O 1
ATOM 2173 N N . MET A 1 262 ? -13.5 31.891 6.879 1 82.44 262 MET A N 1
ATOM 2174 C CA . MET A 1 262 ? -14.125 33.125 7.352 1 82.44 262 MET A CA 1
ATOM 2175 C C . MET A 1 262 ? -14.258 34.125 6.215 1 82.44 262 MET A C 1
ATOM 2177 O O . MET A 1 262 ? -15.227 34.875 6.164 1 82.44 262 MET A O 1
ATOM 2181 N N . LYS A 1 263 ? -13.305 34.125 5.383 1 87 263 LYS A N 1
ATOM 2182 C CA . LYS A 1 263 ? -13.32 34.938 4.18 1 87 263 LYS A CA 1
ATOM 2183 C C . LYS A 1 263 ? -12.656 34.219 3.01 1 87 263 LYS A C 1
ATOM 2185 O O . LYS A 1 263 ? -11.43 34.25 2.879 1 87 263 LYS A O 1
ATOM 2190 N N . ASP A 1 264 ? -13.438 33.781 2.127 1 82.12 264 ASP A N 1
ATOM 2191 C CA . ASP A 1 264 ? -12.953 32.906 1.066 1 82.12 264 ASP A CA 1
ATOM 2192 C C . ASP A 1 264 ? -12.125 33.688 0.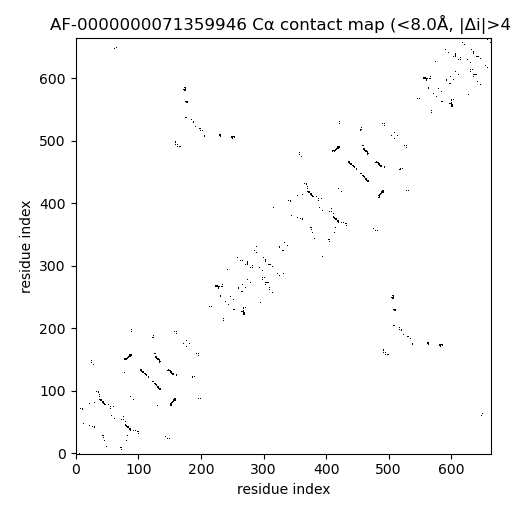047 1 82.12 264 ASP A C 1
ATOM 2194 O O . ASP A 1 264 ? -11.281 33.094 -0.645 1 82.12 264 ASP A O 1
ATOM 2198 N N . ASP A 1 265 ? -12.359 34.969 -0.036 1 85.88 265 ASP A N 1
ATOM 2199 C CA . ASP A 1 265 ? -11.641 35.75 -1.021 1 85.88 265 ASP A CA 1
ATOM 2200 C C . ASP A 1 265 ? -10.523 36.562 -0.36 1 85.88 265 ASP A C 1
ATOM 2202 O O . ASP A 1 265 ? -10.117 37.625 -0.872 1 85.88 265 ASP A O 1
ATOM 2206 N N . PHE A 1 266 ? -10.102 36.125 0.822 1 89.5 266 PHE A N 1
ATOM 2207 C CA . PHE A 1 266 ? -9.031 36.812 1.543 1 89.5 266 PHE A CA 1
ATOM 2208 C C . PHE A 1 266 ? -7.727 36.75 0.759 1 89.5 266 PHE A C 1
ATOM 2210 O O . PHE A 1 266 ? -7.352 35.688 0.241 1 89.5 266 PHE A O 1
ATOM 2217 N N . THR A 1 267 ? -7.035 37.938 0.681 1 89.12 267 THR A N 1
ATOM 2218 C CA . THR A 1 267 ? -5.898 38 -0.226 1 89.12 267 THR A CA 1
ATOM 2219 C C . THR A 1 267 ? -4.594 38.156 0.554 1 89.12 267 THR A C 1
ATOM 2221 O O . THR A 1 267 ? -4.609 38.438 1.755 1 89.12 267 THR A O 1
ATOM 2224 N N . GLU A 1 268 ? -3.516 37.938 -0.19 1 90.19 268 GLU A N 1
ATOM 2225 C CA . GLU A 1 268 ? -2.182 38.188 0.358 1 90.19 268 GLU A CA 1
ATOM 2226 C C . GLU A 1 268 ? -2.014 39.625 0.82 1 90.19 268 GLU A C 1
ATOM 2228 O O . GLU A 1 268 ? -1.446 39.875 1.885 1 90.19 268 GLU A O 1
ATOM 2233 N N . GLY A 1 269 ? -2.529 40.469 0.009 1 89.75 269 GLY A N 1
ATOM 2234 C CA . GLY A 1 269 ? -2.453 41.875 0.334 1 89.75 269 GLY A CA 1
ATOM 2235 C C . GLY A 1 269 ? -3.18 42.219 1.617 1 89.75 269 GLY A C 1
ATOM 2236 O O . GLY A 1 269 ? -2.678 43.031 2.42 1 89.75 269 GLY A O 1
ATOM 2237 N N . GLU A 1 270 ? -4.305 41.656 1.759 1 91.69 270 GLU A N 1
ATOM 2238 C CA . GLU A 1 270 ? -5.098 41.906 2.955 1 91.69 270 GLU A CA 1
ATOM 2239 C C . GLU A 1 270 ? -4.395 41.406 4.211 1 91.69 270 GLU A C 1
ATOM 2241 O O . GLU A 1 270 ? -4.414 42.062 5.25 1 91.69 270 GLU A O 1
ATOM 2246 N N . LEU A 1 271 ? -3.805 40.281 4.051 1 93.19 271 LEU A N 1
ATOM 2247 C CA . LEU A 1 271 ? -3.051 39.75 5.184 1 93.19 271 LEU A CA 1
ATOM 2248 C C . LEU A 1 271 ? -1.885 40.656 5.539 1 93.19 271 LEU A C 1
ATOM 2250 O O . LEU A 1 271 ? -1.667 40.969 6.711 1 93.19 271 LEU A O 1
ATOM 2254 N N . PHE A 1 272 ? -1.199 41.062 4.516 1 91.69 272 PHE A N 1
ATOM 2255 C CA . PHE A 1 272 ? -0.054 41.938 4.723 1 91.69 272 PHE A CA 1
ATOM 2256 C C . PHE A 1 272 ? -0.481 43.219 5.406 1 91.69 272 PHE A C 1
ATOM 2258 O O . PHE A 1 272 ? 0.17 43.688 6.352 1 91.69 272 PHE A O 1
ATOM 2265 N N . GLU A 1 273 ? -1.538 43.75 4.941 1 91.19 273 GLU A N 1
ATOM 2266 C CA . GLU A 1 273 ? -2.041 45 5.508 1 91.19 273 GLU A CA 1
ATOM 2267 C C . GLU A 1 273 ? -2.463 44.812 6.961 1 91.19 273 GLU A C 1
ATOM 2269 O O . GLU A 1 273 ? -2.207 45.688 7.805 1 91.19 273 GLU A O 1
ATOM 2274 N N . ALA A 1 274 ? -3.115 43.719 7.227 1 93 274 ALA A N 1
ATOM 2275 C CA . ALA A 1 274 ? -3.572 43.438 8.586 1 93 274 ALA A CA 1
ATOM 2276 C C . ALA A 1 274 ? -2.396 43.344 9.555 1 93 274 ALA A C 1
ATOM 2278 O O . ALA A 1 274 ? -2.463 43.875 10.664 1 93 274 ALA A O 1
ATOM 2279 N N . LEU A 1 275 ? -1.352 42.75 9.117 1 93.62 275 LEU A N 1
ATOM 2280 C CA . LEU A 1 275 ? -0.188 42.594 9.984 1 93.62 275 LEU A CA 1
ATOM 2281 C C . LEU A 1 275 ? 0.6 43.906 10.086 1 93.62 275 LEU A C 1
ATOM 2283 O O . LEU A 1 275 ? 1.018 44.281 11.172 1 93.62 275 LEU A O 1
ATOM 2287 N N . ASP A 1 276 ? 0.738 44.531 8.961 1 90.56 276 ASP A N 1
ATOM 2288 C CA . ASP A 1 276 ? 1.52 45.781 8.93 1 90.56 276 ASP A CA 1
ATOM 2289 C C . ASP A 1 276 ? 0.888 46.844 9.805 1 90.56 276 ASP A C 1
ATOM 2291 O O . ASP A 1 276 ? 1.595 47.625 10.469 1 90.56 276 ASP A O 1
ATOM 2295 N N . LYS A 1 277 ? -0.41 46.875 9.797 1 91 277 LYS A N 1
ATOM 2296 C CA . LYS A 1 277 ? -1.125 47.938 10.5 1 91 277 LYS A CA 1
ATOM 2297 C C . LYS A 1 277 ? -1.277 47.625 11.984 1 91 277 LYS A C 1
ATOM 2299 O O . LYS A 1 277 ? -1.341 48.531 12.82 1 91 277 LYS A O 1
ATOM 2304 N N . ASN A 1 278 ? -1.35 46.312 12.289 1 92.06 278 ASN A N 1
ATOM 2305 C CA . ASN A 1 278 ? -1.844 46 13.625 1 92.06 278 ASN A CA 1
ATOM 2306 C C . ASN A 1 278 ? -0.794 45.281 14.453 1 92.06 278 ASN A C 1
ATOM 2308 O O . ASN A 1 278 ? -0.962 45.094 15.664 1 92.06 278 ASN A O 1
ATOM 2312 N N . LEU A 1 279 ? 0.297 44.906 13.914 1 93.44 279 LEU A N 1
ATOM 2313 C CA . LEU A 1 279 ? 1.251 44.062 14.633 1 93.44 279 LEU A CA 1
ATOM 2314 C C . LEU A 1 279 ? 1.863 44.844 15.805 1 93.44 279 LEU A C 1
ATOM 2316 O O . LEU A 1 279 ? 2.143 44.25 16.859 1 93.44 279 LEU A O 1
ATOM 2320 N N . ILE A 1 280 ? 2.07 46.094 15.633 1 91.19 280 ILE A N 1
ATOM 2321 C CA . ILE A 1 280 ? 2.648 46.906 16.688 1 91.19 280 ILE A CA 1
ATOM 2322 C C . ILE A 1 280 ? 1.704 46.938 17.891 1 91.19 280 ILE A C 1
ATOM 2324 O O . ILE A 1 280 ? 2.146 46.875 19.031 1 91.19 280 ILE A O 1
ATOM 2328 N N . LYS A 1 281 ? 0.423 47.094 17.609 1 89.88 281 LYS A N 1
ATOM 2329 C CA . LYS A 1 281 ? -0.576 47.094 18.672 1 89.88 281 LYS A CA 1
ATOM 2330 C C . LYS A 1 281 ? -0.575 45.781 19.422 1 89.88 281 LYS A C 1
ATOM 2332 O O . LYS A 1 281 ? -0.731 45.75 20.656 1 89.88 281 LYS A O 1
ATOM 2337 N N . VAL A 1 282 ? -0.386 44.719 18.703 1 90.12 282 VAL A N 1
ATOM 2338 C CA . VAL A 1 282 ? -0.393 43.406 19.312 1 90.12 282 VAL A CA 1
ATOM 2339 C C . VAL A 1 282 ? 0.849 43.219 20.172 1 90.12 282 VAL A C 1
ATOM 2341 O O . VAL A 1 282 ? 0.784 42.594 21.25 1 90.12 282 VAL A O 1
ATOM 2344 N N . GLN A 1 283 ? 1.898 43.75 19.75 1 88.62 283 GLN A N 1
ATOM 2345 C CA . GLN A 1 283 ? 3.127 43.719 20.547 1 88.62 283 GLN A CA 1
ATOM 2346 C C . GLN A 1 283 ? 2.982 44.5 21.844 1 88.62 283 GLN A C 1
ATOM 2348 O O . GLN A 1 283 ? 3.49 44.062 22.891 1 88.62 283 GLN A O 1
ATOM 2353 N N . GLN A 1 284 ? 2.303 45.625 21.703 1 86.81 284 GLN A N 1
ATOM 2354 C CA . GLN A 1 284 ? 2.016 46.406 22.891 1 86.81 284 GLN A CA 1
ATOM 2355 C C . GLN A 1 284 ? 1.133 45.625 23.875 1 86.81 284 GLN A C 1
ATOM 2357 O O . GLN A 1 284 ? 1.335 45.688 25.078 1 86.81 284 GLN A O 1
ATOM 2362 N N . LEU A 1 285 ? 0.2 45 23.266 1 85.19 285 LEU A N 1
ATOM 2363 C CA . LEU A 1 285 ? -0.688 44.156 24.078 1 85.19 285 LEU A CA 1
ATOM 2364 C C . LEU A 1 285 ? 0.096 43.062 24.797 1 85.19 285 LEU A C 1
ATOM 2366 O O . LEU A 1 285 ? -0.19 42.75 25.953 1 85.19 285 LEU A O 1
ATOM 2370 N N . GLU A 1 286 ? 1.002 42.5 24.094 1 82.38 286 GLU A N 1
ATOM 2371 C CA . GLU A 1 286 ? 1.863 41.469 24.688 1 82.38 286 GLU A CA 1
ATOM 2372 C C . GLU A 1 286 ? 2.615 42 25.891 1 82.38 286 GLU A C 1
ATOM 2374 O O . GLU A 1 286 ? 2.74 41.344 26.906 1 82.38 286 GLU A O 1
ATOM 2379 N N . LYS A 1 287 ? 3.104 43.188 25.75 1 81.12 287 LYS A N 1
ATOM 2380 C CA . LYS A 1 287 ? 3.836 43.844 26.844 1 81.12 287 LYS A CA 1
ATOM 2381 C C . LYS A 1 287 ? 2.91 44.188 28 1 81.12 287 LYS A C 1
ATOM 2383 O O . LYS A 1 287 ? 3.27 43.969 29.172 1 81.12 287 LYS A O 1
ATOM 2388 N N . LEU A 1 288 ? 1.74 44.656 27.641 1 76.88 288 LEU A N 1
ATOM 2389 C CA . LEU A 1 288 ? 0.77 45.062 28.656 1 76.88 288 LEU A CA 1
ATOM 2390 C C . LEU A 1 288 ? 0.28 43.875 29.453 1 76.88 288 LEU A C 1
ATOM 2392 O O . LEU A 1 288 ? 0.041 43.969 30.672 1 76.88 288 LEU A O 1
ATOM 2396 N N . THR A 1 289 ? 0.115 42.781 28.781 1 75.38 289 THR A N 1
ATOM 2397 C CA . THR A 1 289 ? -0.467 41.594 29.422 1 75.38 289 THR A CA 1
ATOM 2398 C C . THR A 1 289 ? 0.626 40.688 29.969 1 75.38 289 THR A C 1
ATOM 2400 O O . THR A 1 289 ? 0.339 39.719 30.688 1 75.38 289 THR A O 1
ATOM 2403 N N . MET A 1 290 ? 1.914 40.938 29.641 1 71.31 290 MET A N 1
ATOM 2404 C CA . MET A 1 290 ? 3.059 40.125 30.016 1 71.31 290 MET A CA 1
ATOM 2405 C C . MET A 1 290 ? 2.891 38.688 29.516 1 71.31 290 MET A C 1
ATOM 2407 O O . MET A 1 290 ? 3.205 37.75 30.219 1 71.31 290 MET A O 1
ATOM 2411 N N . LEU A 1 291 ? 2.176 38.625 28.406 1 72.56 291 LEU A N 1
ATOM 2412 C CA . LEU A 1 291 ? 2.02 37.344 27.75 1 72.56 291 LEU A CA 1
ATOM 2413 C C . LEU A 1 291 ? 2.875 37.25 26.5 1 72.56 291 LEU A C 1
ATOM 2415 O O . LEU A 1 291 ? 3.232 38.281 25.922 1 72.56 291 LEU A O 1
ATOM 2419 N N . SER A 1 292 ? 3.402 36.062 26.172 1 77.62 292 SER A N 1
ATOM 2420 C CA . SER A 1 292 ? 4.09 35.812 24.906 1 77.62 292 SER A CA 1
ATOM 2421 C C . SER A 1 292 ? 3.162 35.156 23.891 1 77.62 292 SER A C 1
ATOM 2423 O O . SER A 1 292 ? 2.637 34.062 24.125 1 77.62 292 SER A O 1
ATOM 2425 N N . PHE A 1 293 ? 2.91 35.938 22.844 1 80.75 293 PHE A N 1
ATOM 2426 C CA . PHE A 1 293 ? 2.023 35.406 21.828 1 80.75 293 PHE A CA 1
ATOM 2427 C C . PHE A 1 293 ? 2.811 34.625 20.766 1 80.75 293 PHE A C 1
ATOM 2429 O O . PHE A 1 293 ? 3.887 35.062 20.344 1 80.75 293 PHE A O 1
ATOM 2436 N N . SER A 1 294 ? 2.316 33.438 20.391 1 82.75 294 SER A N 1
ATOM 2437 C CA . SER A 1 294 ? 2.844 32.812 19.188 1 82.75 294 SER A CA 1
ATOM 2438 C C . SER A 1 294 ? 2.523 33.625 17.938 1 82.75 294 SER A C 1
ATOM 2440 O O . SER A 1 294 ? 1.59 34.406 17.938 1 82.75 294 SER A O 1
ATOM 2442 N N . PRO A 1 295 ? 3.287 33.438 16.891 1 88.5 295 PRO A N 1
ATOM 2443 C CA . PRO A 1 295 ? 2.973 34.156 15.641 1 88.5 295 PRO A CA 1
ATOM 2444 C C . PRO A 1 295 ? 1.546 33.875 15.164 1 88.5 295 PRO A C 1
ATOM 2446 O O . PRO A 1 295 ? 0.887 34.781 14.656 1 88.5 295 PRO A O 1
ATOM 2449 N N . TYR A 1 296 ? 1.029 32.688 15.375 1 88.38 296 TYR A N 1
ATOM 2450 C CA . TYR A 1 296 ? -0.345 32.406 14.984 1 88.38 296 TYR A CA 1
ATOM 2451 C C . TYR A 1 296 ? -1.331 33.25 15.766 1 88.38 296 TYR A C 1
ATOM 2453 O O . TYR A 1 296 ? -2.264 33.812 15.195 1 88.38 296 TYR A O 1
ATOM 2461 N N . MET A 1 297 ? -1.09 33.344 17.047 1 84.12 297 MET A N 1
ATOM 2462 C CA . MET A 1 297 ? -1.956 34.156 17.891 1 84.12 297 MET A CA 1
ATOM 2463 C C . MET A 1 297 ? -1.861 35.625 17.516 1 84.12 297 MET A C 1
ATOM 2465 O O . MET A 1 297 ? -2.877 36.344 17.453 1 84.12 297 MET A O 1
ATOM 2469 N N . ALA A 1 298 ? -0.662 36.062 17.328 1 89.88 298 ALA A N 1
ATOM 2470 C CA . ALA A 1 298 ? -0.451 37.438 16.922 1 89.88 298 ALA A CA 1
ATOM 2471 C C . ALA A 1 298 ? -1.203 37.781 15.625 1 89.88 298 ALA A C 1
ATOM 2473 O O . ALA A 1 298 ? -1.837 38.812 15.516 1 89.88 298 ALA A O 1
ATOM 2474 N N . ILE A 1 299 ? -1.124 36.781 14.695 1 92.75 299 ILE A N 1
ATOM 2475 C CA . ILE A 1 299 ? -1.787 37 13.414 1 92.75 299 ILE A CA 1
ATOM 2476 C C . ILE A 1 299 ? -3.301 37.031 13.617 1 92.75 299 ILE A C 1
ATOM 2478 O O . ILE A 1 299 ? -3.994 37.844 13.023 1 92.75 299 ILE A O 1
ATOM 2482 N N . LYS A 1 300 ? -3.846 36.188 14.43 1 90.12 300 LYS A N 1
ATOM 2483 C CA . LYS A 1 300 ? -5.277 36.188 14.727 1 90.12 300 LYS A CA 1
ATOM 2484 C C . LYS A 1 300 ? -5.723 37.531 15.297 1 90.12 300 LYS A C 1
ATOM 2486 O O . LYS A 1 300 ? -6.762 38.062 14.906 1 90.12 300 LYS A O 1
ATOM 2491 N N . PHE A 1 301 ? -4.941 38.031 16.203 1 89.31 301 PHE A N 1
ATOM 2492 C CA . PHE A 1 301 ? -5.254 39.312 16.797 1 89.31 301 PHE A CA 1
ATOM 2493 C C . PHE A 1 301 ? -5.25 40.406 15.734 1 89.31 301 PHE A C 1
ATOM 2495 O O . PHE A 1 301 ? -6.145 41.25 15.703 1 89.31 301 PHE A O 1
ATOM 2502 N N . CYS A 1 302 ? -4.246 40.344 14.906 1 92.56 302 CYS A N 1
ATOM 2503 C CA . CYS A 1 302 ? -4.152 41.344 13.852 1 92.56 302 CYS A CA 1
ATOM 2504 C C . CYS A 1 302 ? -5.363 41.281 12.922 1 92.56 302 CYS A C 1
ATOM 2506 O O . CYS A 1 302 ? -5.891 42.312 12.508 1 92.56 302 CYS A O 1
ATOM 2508 N N . LEU A 1 303 ? -5.75 40.062 12.609 1 92.38 303 LEU A N 1
ATOM 2509 C CA . LEU A 1 303 ? -6.902 39.875 11.727 1 92.38 303 LEU A CA 1
ATOM 2510 C C . LEU A 1 303 ? -8.172 40.406 12.375 1 92.38 303 LEU A C 1
ATOM 2512 O O . LEU A 1 303 ? -8.992 41.062 11.711 1 92.38 303 LEU A O 1
ATOM 2516 N N . HIS A 1 304 ? -8.336 40.156 13.617 1 89.5 304 HIS A N 1
ATOM 2517 C CA . HIS A 1 304 ? -9.508 40.625 14.344 1 89.5 304 HIS A CA 1
ATOM 2518 C C . HIS A 1 304 ? -9.547 42.156 14.383 1 89.5 304 HIS A C 1
ATOM 2520 O O . HIS A 1 304 ? -10.617 42.75 14.258 1 89.5 304 HIS A O 1
ATOM 2526 N N . LEU A 1 305 ? -8.398 42.656 14.555 1 88.19 305 LEU A N 1
ATOM 2527 C CA . LEU A 1 305 ? -8.297 44.125 14.656 1 88.19 305 LEU A CA 1
ATOM 2528 C C . LEU A 1 305 ? -8.492 44.781 13.297 1 88.19 305 LEU A C 1
ATOM 2530 O O . LEU A 1 305 ? -8.828 45.969 13.211 1 88.19 305 LEU A O 1
ATOM 2534 N N . SER A 1 306 ? -8.273 43.844 12.328 1 84.12 306 SER A N 1
ATOM 2535 C CA . SER A 1 306 ? -8.32 44.406 10.977 1 84.12 306 SER A CA 1
ATOM 2536 C C . SER A 1 306 ? -9.758 44.562 10.5 1 84.12 306 SER A C 1
ATOM 2538 O O . SER A 1 306 ? -10.656 43.875 10.969 1 84.12 306 SER A O 1
ATOM 2540 N N . GLN A 1 307 ? -10.195 45.594 9.742 1 70.75 307 GLN A N 1
ATOM 2541 C CA . GLN A 1 307 ? -11.516 45.844 9.18 1 70.75 307 GLN A CA 1
ATOM 2542 C C . GLN A 1 307 ? -11.68 45.125 7.836 1 70.75 307 GLN A C 1
ATOM 2544 O O . GLN A 1 307 ? -12.625 45.406 7.09 1 70.75 307 GLN A O 1
ATOM 2549 N N . VAL A 1 308 ? -10.82 44.25 7.43 1 66.25 308 VAL A N 1
ATOM 2550 C CA . VAL A 1 308 ? -10.797 43.719 6.062 1 66.25 308 VAL A CA 1
ATOM 2551 C C . VAL A 1 308 ? -11.711 42.5 5.953 1 66.25 308 VAL A C 1
ATOM 2553 O O . VAL A 1 308 ? -12.086 42.094 4.852 1 66.25 308 VAL A O 1
ATOM 2556 N N . GLY A 1 309 ? -12.234 42 7.078 1 67.56 309 GLY A N 1
ATOM 2557 C CA . GLY A 1 309 ? -13.148 40.875 7.062 1 67.56 309 GLY A CA 1
ATOM 2558 C C . GLY A 1 309 ? -13.773 40.594 8.414 1 67.56 309 GLY A C 1
ATOM 2559 O O . GLY A 1 309 ? -13.547 41.312 9.375 1 67.56 309 GLY A O 1
ATOM 2560 N N . ASP A 1 310 ? -14.711 39.688 8.359 1 73.56 310 ASP A N 1
ATOM 2561 C CA . ASP A 1 310 ? -15.375 39.312 9.602 1 73.56 310 ASP A CA 1
ATOM 2562 C C . ASP A 1 310 ? -14.602 38.188 10.312 1 73.56 310 ASP A C 1
ATOM 2564 O O . ASP A 1 310 ? -14.898 37 10.133 1 73.56 310 ASP A O 1
ATOM 2568 N N . PHE A 1 311 ? -13.555 38.656 11 1 84.75 311 PHE A N 1
ATOM 2569 C CA . PHE A 1 311 ? -12.742 37.688 11.727 1 84.75 311 PHE A CA 1
ATOM 2570 C C . PHE A 1 311 ? -13.086 37.688 13.203 1 84.75 311 PHE A C 1
ATOM 2572 O O . PHE A 1 311 ? -12.227 37.438 14.055 1 84.75 311 PHE A O 1
ATOM 2579 N N . GLU A 1 312 ? -14.289 38 13.492 1 75.44 312 GLU A N 1
ATOM 2580 C CA . GLU A 1 312 ? -14.734 38.094 14.883 1 75.44 312 GLU A CA 1
ATOM 2581 C C . GLU A 1 312 ? -14.625 36.719 15.57 1 75.44 312 GLU A C 1
ATOM 2583 O O . GLU A 1 312 ? -14.273 36.656 16.75 1 75.44 312 GLU A O 1
ATOM 2588 N N . LYS A 1 313 ? -14.812 35.719 14.758 1 79.06 313 LYS A N 1
ATOM 2589 C CA . LYS A 1 313 ? -14.906 34.375 15.344 1 79.06 313 LYS A CA 1
ATOM 2590 C C . LYS A 1 313 ? -13.547 33.688 15.328 1 79.06 313 LYS A C 1
ATOM 2592 O O . LYS A 1 313 ? -13.438 32.5 15.711 1 79.06 313 LYS A O 1
ATOM 2597 N N . ILE A 1 314 ? -12.57 34.469 14.891 1 83.75 314 ILE A N 1
ATOM 2598 C CA . ILE A 1 314 ? -11.281 33.781 14.766 1 83.75 314 ILE A CA 1
ATOM 2599 C C . ILE A 1 314 ? -10.641 33.656 16.141 1 83.75 314 ILE A C 1
ATOM 2601 O O . ILE A 1 314 ? -9.797 32.781 16.359 1 83.75 314 ILE A O 1
ATOM 2605 N N . LEU A 1 315 ? -11.109 34.531 17.141 1 80.31 315 LEU A N 1
ATOM 2606 C CA . LEU A 1 315 ? -10.57 34.5 18.5 1 80.31 315 LEU A CA 1
ATOM 2607 C C . LEU A 1 315 ? -11.523 33.812 19.453 1 80.31 315 LEU A C 1
ATOM 2609 O O . LEU A 1 315 ? -12.742 33.906 19.297 1 80.31 315 LEU A O 1
ATOM 2613 N N . SER A 1 316 ? -10.922 33.125 20.344 1 76.44 316 SER A N 1
ATOM 2614 C CA . SER A 1 316 ? -11.727 32.562 21.422 1 76.44 316 SER A CA 1
ATOM 2615 C C . SER A 1 316 ? -12.195 33.656 22.391 1 76.44 316 SER A C 1
ATOM 2617 O O . SER A 1 316 ? -11.742 34.812 22.312 1 76.44 316 SER A O 1
ATOM 2619 N N . ALA A 1 317 ? -13.117 33.281 23.297 1 71.56 317 ALA A N 1
ATOM 2620 C CA . ALA A 1 317 ? -13.648 34.219 24.266 1 71.56 317 ALA A CA 1
ATOM 2621 C C . ALA A 1 317 ? -12.539 34.812 25.141 1 71.56 317 ALA A C 1
ATOM 2623 O O . ALA A 1 317 ? -12.508 36 25.406 1 71.56 317 ALA A O 1
ATOM 2624 N N . ASP A 1 318 ? -11.594 33.969 25.516 1 71.75 318 ASP A N 1
ATOM 2625 C CA . ASP A 1 318 ? -10.477 34.406 26.359 1 71.75 318 ASP A CA 1
ATOM 2626 C C . ASP A 1 318 ? -9.57 35.344 25.594 1 71.75 318 ASP A C 1
ATOM 2628 O O . ASP A 1 318 ? -9.07 36.312 26.172 1 71.75 318 ASP A O 1
ATOM 2632 N N . GLN A 1 319 ? -9.453 35.062 24.391 1 77 319 GLN A N 1
ATOM 2633 C CA . GLN A 1 319 ? -8.602 35.906 23.562 1 77 319 GLN A CA 1
ATOM 2634 C C . GLN A 1 319 ? -9.242 37.25 23.312 1 77 319 GLN A C 1
ATOM 2636 O O . GLN A 1 319 ? -8.555 38.281 23.25 1 77 319 GLN A O 1
ATOM 2641 N N . LEU A 1 320 ? -10.531 37.219 23.234 1 80.38 320 LEU A N 1
ATOM 2642 C CA . LEU A 1 320 ? -11.266 38.469 23.047 1 80.38 320 LEU A CA 1
ATOM 2643 C C . LEU A 1 320 ? -11.133 39.375 24.25 1 80.38 320 LEU A C 1
ATOM 2645 O O . LEU A 1 320 ? -11.07 40.594 24.125 1 80.38 320 LEU A O 1
ATOM 2649 N N . GLU A 1 321 ? -11.078 38.75 25.391 1 78.12 321 GLU A N 1
ATOM 2650 C CA . GLU A 1 321 ? -10.906 39.531 26.609 1 78.12 321 GLU A CA 1
ATOM 2651 C C . GLU A 1 321 ? -9.539 40.188 26.641 1 78.12 321 GLU A C 1
ATOM 2653 O O . GLU A 1 321 ? -9.414 41.312 27.141 1 78.12 321 GLU A O 1
ATOM 2658 N N . ILE A 1 322 ? -8.648 39.5 26.141 1 79.19 322 ILE A N 1
ATOM 2659 C CA . ILE A 1 322 ? -7.297 40.031 26.109 1 79.19 322 ILE A CA 1
ATOM 2660 C C . ILE A 1 322 ? -7.254 41.281 25.219 1 79.19 322 ILE A C 1
ATOM 2662 O O . ILE A 1 322 ? -6.648 42.281 25.562 1 79.19 322 ILE A O 1
ATOM 2666 N N . ILE A 1 323 ? -7.938 41.125 24.109 1 77.81 323 ILE A N 1
ATOM 2667 C CA . ILE A 1 323 ? -7.871 42.188 23.125 1 77.81 323 ILE A CA 1
ATOM 2668 C C . ILE A 1 323 ? -8.648 43.406 23.625 1 77.81 323 ILE A C 1
ATOM 2670 O O . ILE A 1 323 ? -8.312 44.562 23.297 1 77.81 323 ILE A O 1
ATOM 2674 N N . GLN A 1 324 ? -9.672 43.156 24.438 1 76.62 324 GLN A N 1
ATOM 2675 C CA . GLN A 1 324 ? -10.461 44.25 25 1 76.62 324 GLN A CA 1
ATOM 2676 C C . GLN A 1 324 ? -9.625 45.094 25.938 1 76.62 324 GLN A C 1
ATOM 2678 O O . GLN A 1 324 ? -9.914 46.281 26.125 1 76.62 324 GLN A O 1
ATOM 2683 N N . LEU A 1 325 ? -8.609 44.5 26.422 1 71.44 325 LEU A N 1
ATOM 2684 C CA . LEU A 1 325 ? -7.707 45.25 27.266 1 71.44 325 LEU A CA 1
ATOM 2685 C C . LEU A 1 325 ? -7.004 46.344 26.469 1 71.44 325 LEU A C 1
ATOM 2687 O O . LEU A 1 325 ? -6.645 47.406 27.031 1 71.44 325 LEU A O 1
ATOM 2691 N N . LEU A 1 326 ? -6.734 46.031 25.234 1 67.5 326 LEU A N 1
ATOM 2692 C CA . LEU A 1 326 ? -6.125 47.031 24.375 1 67.5 326 LEU A CA 1
ATOM 2693 C C . LEU A 1 326 ? -7.051 48.219 24.172 1 67.5 326 LEU A C 1
ATOM 2695 O O . LEU A 1 326 ? -6.594 49.375 24.141 1 67.5 326 LEU A O 1
ATOM 2699 N N . GLU A 1 327 ? -8.336 47.938 24 1 62.53 327 GLU A N 1
ATOM 2700 C CA . GLU A 1 327 ? -9.297 49 23.719 1 62.53 327 GLU A CA 1
ATOM 2701 C C . GLU A 1 327 ? -9.594 49.812 24.969 1 62.53 327 GLU A C 1
ATOM 2703 O O . GLU A 1 327 ? -9.844 51.031 24.891 1 62.53 327 GLU A O 1
ATOM 2708 N N . THR A 1 328 ? -9.688 49.062 26.156 1 57.5 328 THR A N 1
ATOM 2709 C CA . THR A 1 328 ? -10.086 49.781 27.359 1 57.5 328 THR A CA 1
ATOM 2710 C C . THR A 1 328 ? -8.867 50.344 28.094 1 57.5 328 THR A C 1
ATOM 2712 O O . THR A 1 328 ? -9 51.188 28.969 1 57.5 328 THR A O 1
ATOM 2715 N N . GLY A 1 329 ? -7.652 50.344 27.531 1 52.25 329 GLY A N 1
ATOM 2716 C CA . GLY A 1 329 ? -6.484 50.812 28.25 1 52.25 329 GLY A CA 1
ATOM 2717 C C . GLY A 1 329 ? -6.285 50.094 29.578 1 52.25 329 GLY A C 1
ATOM 2718 O O . GLY A 1 329 ? -5.469 50.5 30.406 1 52.25 329 GLY A O 1
ATOM 2719 N N . LEU A 1 330 ? -7.172 49.188 30.094 1 46.31 330 LEU A N 1
ATOM 2720 C CA . LEU A 1 330 ? -7.191 48.688 31.453 1 46.31 330 LEU A CA 1
ATOM 2721 C C . LEU A 1 330 ? -6.289 47.469 31.578 1 46.31 330 LEU A C 1
ATOM 2723 O O . LEU A 1 330 ? -6.164 46.656 30.641 1 46.31 330 LEU A O 1
ATOM 2727 N N . ARG A 1 331 ? -5.168 47.531 32.281 1 47.28 331 ARG A N 1
ATOM 2728 C CA . ARG A 1 331 ? -4.289 46.438 32.719 1 47.28 331 ARG A CA 1
ATOM 2729 C C .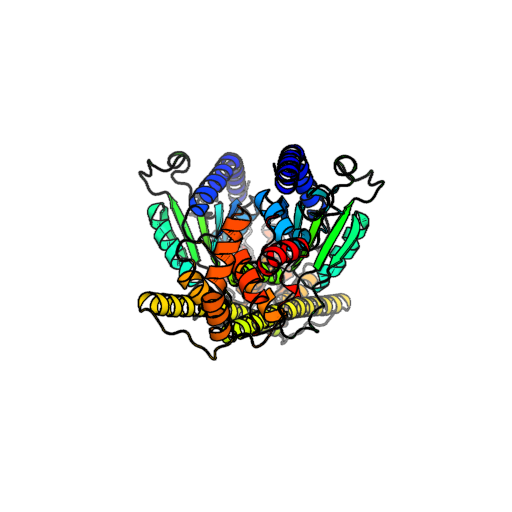 ARG A 1 331 ? -5.102 45.25 33.219 1 47.28 331 ARG A C 1
ATOM 2731 O O . ARG A 1 331 ? -6.098 45.438 33.938 1 47.28 331 ARG A O 1
ATOM 2738 N N . PRO A 1 332 ? -4.852 44.031 32.75 1 40.22 332 PRO A N 1
ATOM 2739 C CA . PRO A 1 332 ? -5.547 42.969 33.5 1 40.22 332 PRO A CA 1
ATOM 2740 C C . PRO A 1 332 ? -5.285 43.062 35 1 40.22 332 PRO A C 1
ATOM 2742 O O . PRO A 1 332 ? -4.246 43.562 35.438 1 40.22 332 PRO A O 1
ATOM 2745 N N . MET B 1 1 ? 1.771 27.531 37.562 1 40.34 1 MET B N 1
ATOM 2746 C CA . MET B 1 1 ? 1.718 26.75 36.312 1 40.34 1 MET B CA 1
ATOM 2747 C C . MET B 1 1 ? 0.343 26.859 35.656 1 40.34 1 MET B C 1
ATOM 2749 O O . MET B 1 1 ? -0.677 26.641 36.312 1 40.34 1 MET B O 1
ATOM 2753 N N . SER B 1 2 ? 0.29 27.516 34.594 1 53.31 2 SER B N 1
ATOM 2754 C CA . SER B 1 2 ? -1.015 27.781 34 1 53.31 2 SER B CA 1
ATOM 2755 C C . SER B 1 2 ? -1.834 26.5 33.875 1 53.31 2 SER B C 1
ATOM 2757 O O . SER B 1 2 ? -1.279 25.391 33.906 1 53.31 2 SER B O 1
ATOM 2759 N N . LEU B 1 3 ? -3.037 26.594 34.406 1 54.97 3 LEU B N 1
ATOM 2760 C CA . LEU B 1 3 ? -3.986 25.484 34.312 1 54.97 3 LEU B CA 1
ATOM 2761 C C . LEU B 1 3 ? -3.721 24.625 33.094 1 54.97 3 LEU B C 1
ATOM 2763 O O . LEU B 1 3 ? -3.801 23.391 33.156 1 54.97 3 LEU B O 1
ATOM 2767 N N . ALA B 1 4 ? -3.393 25.266 32.094 1 63.22 4 ALA B N 1
ATOM 2768 C CA . ALA B 1 4 ? -3.086 24.562 30.859 1 63.22 4 ALA B CA 1
ATOM 2769 C C . ALA B 1 4 ? -1.825 23.719 31.016 1 63.22 4 ALA B C 1
ATOM 2771 O O . ALA B 1 4 ? -1.778 22.578 30.547 1 63.22 4 ALA B O 1
ATOM 2772 N N . ASN B 1 5 ? -0.942 24.203 31.766 1 69.38 5 ASN B N 1
ATOM 2773 C CA . ASN B 1 5 ? 0.308 23.484 31.969 1 69.38 5 ASN B CA 1
ATOM 2774 C C . ASN B 1 5 ? 0.114 22.281 32.875 1 69.38 5 ASN B C 1
ATOM 2776 O O . ASN B 1 5 ? 0.719 21.219 32.656 1 69.38 5 ASN B O 1
ATOM 2780 N N . LYS B 1 6 ? -0.743 22.516 33.844 1 75.62 6 LYS B N 1
ATOM 2781 C CA . LYS B 1 6 ? -1.022 21.391 34.75 1 75.62 6 LYS B CA 1
ATOM 2782 C C . LYS B 1 6 ? -1.719 20.25 34.031 1 75.62 6 LYS B C 1
ATOM 2784 O O . LYS B 1 6 ? -1.402 19.078 34.25 1 75.62 6 LYS B O 1
ATOM 2789 N N . LYS B 1 7 ? -2.6 20.531 33.25 1 79.19 7 LYS B N 1
ATOM 2790 C CA . LYS B 1 7 ? -3.334 19.531 32.5 1 79.19 7 LYS B CA 1
ATOM 2791 C C . LYS B 1 7 ? -2.408 18.781 31.531 1 79.19 7 LYS B C 1
ATOM 2793 O O . LYS B 1 7 ? -2.553 17.578 31.344 1 79.19 7 LYS B O 1
ATOM 2798 N N . VAL B 1 8 ? -1.518 19.469 31.016 1 81.56 8 VAL B N 1
ATOM 2799 C CA . VAL B 1 8 ? -0.56 18.875 30.094 1 81.56 8 VAL B CA 1
ATOM 2800 C C . VAL B 1 8 ? 0.355 17.906 30.859 1 81.56 8 VAL B C 1
ATOM 2802 O O . VAL B 1 8 ? 0.661 16.812 30.375 1 81.56 8 VAL B O 1
ATOM 2805 N N . GLU B 1 9 ? 0.676 18.359 31.984 1 84.69 9 GLU B N 1
ATOM 2806 C CA . GLU B 1 9 ? 1.521 17.5 32.812 1 84.69 9 GLU B CA 1
ATOM 2807 C C . GLU B 1 9 ? 0.777 16.25 33.25 1 84.69 9 GLU B C 1
ATOM 2809 O O . GLU B 1 9 ? 1.347 15.148 33.25 1 84.69 9 GLU B O 1
ATOM 2814 N N . GLU B 1 10 ? -0.411 16.453 33.688 1 88.31 10 GLU B N 1
ATOM 2815 C CA . GLU B 1 10 ? -1.239 15.305 34.062 1 88.31 10 GLU B CA 1
ATOM 2816 C C . GLU B 1 10 ? -1.415 14.344 32.906 1 88.31 10 GLU B C 1
ATOM 2818 O O . GLU B 1 10 ? -1.373 13.125 33.094 1 88.31 10 GLU B O 1
ATOM 2823 N N . PHE B 1 11 ? -1.547 14.875 31.797 1 89.88 11 PHE B N 1
ATOM 2824 C CA . PHE B 1 11 ? -1.707 14.047 30.609 1 89.88 11 PHE B CA 1
ATOM 2825 C C . PHE B 1 11 ? -0.417 13.305 30.281 1 89.88 11 PHE B C 1
ATOM 2827 O O . PHE B 1 11 ? -0.45 12.133 29.891 1 89.88 11 PHE B O 1
ATOM 2834 N N . GLU B 1 12 ? 0.6 13.953 30.406 1 90.81 12 GLU B N 1
ATOM 2835 C CA . GLU B 1 12 ? 1.891 13.32 30.141 1 90.81 12 GLU B CA 1
ATOM 2836 C C . GLU B 1 12 ? 2.098 12.109 31.047 1 90.81 12 GLU B C 1
ATOM 2838 O O . GLU B 1 12 ? 2.537 11.047 30.594 1 90.81 12 GLU B O 1
ATOM 2843 N N . ASN B 1 13 ? 1.758 12.289 32.281 1 92.69 13 ASN B N 1
ATOM 2844 C CA . ASN B 1 13 ? 1.889 11.195 33.25 1 92.69 13 ASN B CA 1
ATOM 2845 C C . ASN B 1 13 ? 0.933 10.047 32.938 1 92.69 13 ASN B C 1
ATOM 2847 O O . ASN B 1 13 ? 1.315 8.883 33 1 92.69 13 ASN B O 1
ATOM 2851 N N . TRP B 1 14 ? -0.198 10.445 32.656 1 93 14 TRP B N 1
ATOM 2852 C CA . TRP B 1 14 ? -1.189 9.445 32.281 1 93 14 TRP B CA 1
ATOM 2853 C C . TRP B 1 14 ? -0.72 8.641 31.078 1 93 14 TRP B C 1
ATOM 2855 O O . TRP B 1 14 ? -0.827 7.414 31.047 1 93 14 TRP B O 1
ATOM 2865 N N . TYR B 1 15 ? -0.222 9.312 30.062 1 94.38 15 TYR B N 1
ATOM 2866 C CA . TYR B 1 15 ? 0.246 8.703 28.812 1 94.38 15 TYR B CA 1
ATOM 2867 C C . TYR B 1 15 ? 1.371 7.711 29.094 1 94.38 15 TYR B C 1
ATOM 2869 O O . TYR B 1 15 ? 1.342 6.578 28.609 1 94.38 15 TYR B O 1
ATOM 2877 N N . LYS B 1 16 ? 2.271 8.117 29.891 1 94.19 16 LYS B N 1
ATOM 2878 C CA . LYS B 1 16 ? 3.422 7.273 30.203 1 94.19 16 LYS B CA 1
ATOM 2879 C C . LYS B 1 16 ? 2.99 6.023 30.969 1 94.19 16 LYS B C 1
ATOM 2881 O O . LYS B 1 16 ? 3.473 4.922 30.688 1 94.19 16 LYS B O 1
ATOM 2886 N N . ASP B 1 17 ? 2.088 6.223 31.875 1 94 17 ASP B N 1
ATOM 2887 C CA . ASP B 1 17 ? 1.615 5.125 32.719 1 94 17 ASP B CA 1
ATOM 2888 C C . ASP B 1 17 ? 0.851 4.094 31.891 1 94 17 ASP B C 1
ATOM 2890 O O . ASP B 1 17 ? 0.847 2.906 32.219 1 94 17 ASP B O 1
ATOM 2894 N N . ARG B 1 18 ? 0.269 4.543 30.844 1 94.44 18 ARG B N 1
ATOM 2895 C CA . ARG B 1 18 ? -0.627 3.664 30.094 1 94.44 18 ARG B CA 1
ATOM 2896 C C . ARG B 1 18 ? 0.036 3.16 28.812 1 94.44 18 ARG B C 1
ATOM 2898 O O . ARG B 1 18 ? -0.538 2.346 28.094 1 94.44 18 ARG B O 1
ATOM 2905 N N . LEU B 1 19 ? 1.2 3.586 28.516 1 95.25 19 LEU B N 1
ATOM 2906 C CA . LEU B 1 19 ? 1.862 3.285 27.25 1 95.25 19 LEU B CA 1
ATOM 2907 C C . LEU B 1 19 ? 2.029 1.781 27.062 1 95.25 19 LEU B C 1
ATOM 2909 O O . LEU B 1 19 ? 1.741 1.246 25.984 1 95.25 19 LEU B O 1
ATOM 2913 N N . VAL B 1 20 ? 2.459 1.093 28.078 1 95.56 20 VAL B N 1
ATOM 2914 C CA . VAL B 1 20 ? 2.664 -0.35 28.016 1 95.56 20 VAL B CA 1
ATOM 2915 C C . VAL B 1 20 ? 1.33 -1.053 27.781 1 95.56 20 VAL B C 1
ATOM 2917 O O . VAL B 1 20 ? 1.243 -1.968 26.953 1 95.56 20 VAL B O 1
ATOM 2920 N N . HIS B 1 21 ? 0.37 -0.601 28.516 1 95.69 21 HIS B N 1
ATOM 2921 C CA . HIS B 1 21 ? -0.964 -1.169 28.359 1 95.69 21 HIS B CA 1
ATOM 2922 C C . HIS B 1 21 ? -1.508 -0.925 26.953 1 95.69 21 HIS B C 1
ATOM 2924 O O . HIS B 1 21 ? -2.105 -1.818 26.359 1 95.69 21 HIS B O 1
ATOM 2930 N N . HIS B 1 22 ? -1.278 0.233 26.453 1 96.62 22 HIS B N 1
ATOM 2931 C CA . HIS B 1 22 ? -1.759 0.581 25.125 1 96.62 22 HIS B CA 1
ATOM 2932 C C . HIS B 1 22 ? -1.035 -0.223 24.047 1 96.62 22 HIS B C 1
ATOM 2934 O O . HIS B 1 22 ? -1.647 -0.648 23.062 1 96.62 22 HIS B O 1
ATOM 2940 N N . GLU B 1 23 ? 0.183 -0.445 24.219 1 97 23 GLU B N 1
ATOM 2941 C CA . GLU B 1 23 ? 0.945 -1.248 23.281 1 97 23 GLU B CA 1
ATOM 2942 C C . GLU B 1 23 ? 0.478 -2.701 23.281 1 97 23 GLU B C 1
ATOM 2944 O O . GLU B 1 23 ? 0.354 -3.324 22.219 1 97 23 GLU B O 1
ATOM 2949 N N . ALA B 1 24 ? 0.247 -3.199 24.453 1 96.69 24 ALA B N 1
ATOM 2950 C CA . ALA B 1 24 ? -0.291 -4.551 24.562 1 96.69 24 ALA B CA 1
ATOM 2951 C C . ALA B 1 24 ? -1.676 -4.648 23.922 1 96.69 24 ALA B C 1
ATOM 2953 O O . ALA B 1 24 ? -1.998 -5.637 23.266 1 96.69 24 ALA B O 1
ATOM 2954 N N . ALA B 1 25 ? -2.447 -3.676 24.141 1 96.56 25 ALA B N 1
ATOM 2955 C CA . ALA B 1 25 ? -3.777 -3.625 23.547 1 96.56 25 ALA B CA 1
ATOM 2956 C C . ALA B 1 25 ? -3.693 -3.59 22.016 1 96.56 25 ALA B C 1
ATOM 2958 O O . ALA B 1 25 ? -4.441 -4.289 21.328 1 96.56 25 ALA B O 1
ATOM 2959 N N . ARG B 1 26 ? -2.822 -2.736 21.531 1 97.31 26 ARG B N 1
ATOM 2960 C CA . ARG B 1 26 ? -2.6 -2.65 20.094 1 97.31 26 ARG B CA 1
ATOM 2961 C C . ARG B 1 26 ? -2.318 -4.027 19.5 1 97.31 26 ARG B C 1
ATOM 2963 O O . ARG B 1 26 ? -2.91 -4.406 18.484 1 97.31 26 ARG B O 1
ATOM 2970 N N . GLN B 1 27 ? -1.445 -4.742 20.125 1 96.62 27 GLN B N 1
ATOM 2971 C CA . GLN B 1 27 ? -1.086 -6.078 19.656 1 96.62 27 GLN B CA 1
ATOM 2972 C C . GLN B 1 27 ? -2.287 -7.02 19.703 1 96.62 27 GLN B C 1
ATOM 2974 O O . GLN B 1 27 ? -2.525 -7.777 18.766 1 96.62 27 GLN B O 1
ATOM 2979 N N . PHE B 1 28 ? -2.963 -6.984 20.781 1 96.31 28 PHE B N 1
ATOM 2980 C CA . PHE B 1 28 ? -4.148 -7.812 20.969 1 96.31 28 PHE B CA 1
ATOM 2981 C C . PHE B 1 28 ? -5.168 -7.551 19.875 1 96.31 28 PHE B C 1
ATOM 2983 O O . PHE B 1 28 ? -5.66 -8.492 19.234 1 96.31 28 PHE B O 1
ATOM 2990 N N . PHE B 1 29 ? -5.449 -6.312 19.641 1 97.06 29 PHE B N 1
ATOM 2991 C CA . PHE B 1 29 ? -6.473 -5.949 18.672 1 97.06 29 PHE B CA 1
ATOM 2992 C C . PHE B 1 29 ? -6.02 -6.27 17.266 1 97.06 29 PHE B C 1
ATOM 2994 O O . PHE B 1 29 ? -6.824 -6.684 16.422 1 97.06 29 PHE B O 1
ATOM 3001 N N . CYS B 1 30 ? -4.77 -6 16.953 1 97.62 30 CYS B N 1
ATOM 3002 C CA . CYS B 1 30 ? -4.242 -6.367 15.641 1 97.62 30 CYS B CA 1
ATOM 3003 C C . CYS B 1 30 ? -4.426 -7.855 15.375 1 97.62 30 CYS B C 1
ATOM 3005 O O . CYS B 1 30 ? -4.852 -8.25 14.289 1 97.62 30 CYS B O 1
ATOM 3007 N N . GLU B 1 31 ? -4.145 -8.648 16.359 1 96.19 31 GLU B N 1
ATOM 3008 C CA . GLU B 1 31 ? -4.289 -10.094 16.219 1 96.19 31 GLU B CA 1
ATOM 3009 C C . GLU B 1 31 ? -5.75 -10.484 16.031 1 96.19 31 GLU B C 1
ATOM 3011 O O . GLU B 1 31 ? -6.074 -11.305 15.164 1 96.19 31 GLU B O 1
ATOM 3016 N N . LEU B 1 32 ? -6.582 -9.953 16.812 1 95.88 32 LEU B N 1
ATOM 3017 C CA . LEU B 1 32 ? -8.008 -10.258 16.734 1 95.88 32 LEU B CA 1
ATOM 3018 C C . LEU B 1 32 ? -8.555 -9.891 15.352 1 95.88 32 LEU B C 1
ATOM 3020 O O . LEU B 1 32 ? -9.258 -10.695 14.727 1 95.88 32 LEU B O 1
ATOM 3024 N N . ILE B 1 33 ? -8.195 -8.727 14.875 1 97.31 33 ILE B N 1
ATOM 3025 C CA . ILE B 1 33 ? -8.727 -8.195 13.625 1 97.31 33 ILE B CA 1
ATOM 3026 C C . ILE B 1 33 ? -8.125 -8.953 12.445 1 97.31 33 ILE B C 1
ATOM 3028 O O . ILE B 1 33 ? -8.789 -9.164 11.43 1 97.31 33 ILE B O 1
ATOM 3032 N N . SER B 1 34 ? -6.898 -9.375 12.578 1 97.12 34 SER B N 1
ATOM 3033 C CA . SER B 1 34 ? -6.246 -10.148 11.523 1 97.12 34 SER B CA 1
ATOM 3034 C C . SER B 1 34 ? -6.984 -11.453 11.258 1 97.12 34 SER B C 1
ATOM 3036 O O . SER B 1 34 ? -6.891 -12.016 10.164 1 97.12 34 SER B O 1
ATOM 3038 N N . GLY B 1 35 ? -7.699 -11.938 12.242 1 95.19 35 GLY B N 1
ATOM 3039 C CA . GLY B 1 35 ? -8.438 -13.18 12.102 1 95.19 35 GLY B CA 1
ATOM 3040 C C . GLY B 1 35 ? -9.781 -13.008 11.414 1 95.19 35 GLY B C 1
ATOM 3041 O O . GLY B 1 35 ? -10.453 -13.992 11.094 1 95.19 35 GLY B O 1
ATOM 3042 N N . ILE B 1 36 ? -10.156 -11.812 11.188 1 96.12 36 ILE B N 1
ATOM 3043 C CA . ILE B 1 36 ? -11.43 -11.531 10.531 1 96.12 36 ILE B CA 1
ATOM 3044 C C . ILE B 1 36 ? -11.336 -11.867 9.047 1 96.12 36 ILE B C 1
ATOM 3046 O O . ILE B 1 36 ? -10.367 -11.492 8.383 1 96.12 36 ILE B O 1
ATOM 3050 N N . PRO B 1 37 ? -12.32 -12.539 8.539 1 96.12 37 PRO B N 1
ATOM 3051 C CA . PRO B 1 37 ? -12.305 -12.891 7.117 1 96.12 37 PRO B CA 1
ATOM 3052 C C . PRO B 1 37 ? -12.141 -11.672 6.207 1 96.12 37 PRO B C 1
ATOM 3054 O O . PRO B 1 37 ? -12.719 -10.617 6.473 1 96.12 37 PRO B O 1
ATOM 3057 N N . LYS B 1 38 ? -11.312 -11.805 5.137 1 95.94 38 LYS B N 1
ATOM 3058 C CA . LYS B 1 38 ? -11.102 -10.828 4.066 1 95.94 38 LYS B CA 1
ATOM 3059 C C . LYS B 1 38 ? -10.047 -9.797 4.461 1 95.94 38 LYS B C 1
ATOM 3061 O O . LYS B 1 38 ? -9.648 -8.969 3.643 1 95.94 38 LYS B O 1
ATOM 3066 N N . VAL B 1 39 ? -9.648 -9.805 5.734 1 97.12 39 VAL B N 1
ATOM 3067 C CA . VAL B 1 39 ? -8.547 -8.93 6.121 1 97.12 39 VAL B CA 1
ATOM 3068 C C . VAL B 1 39 ? -7.223 -9.523 5.652 1 97.12 39 VAL B C 1
ATOM 3070 O O . VAL B 1 39 ? -6.887 -10.656 5.996 1 97.12 39 VAL B O 1
ATOM 3073 N N . GLU B 1 40 ? -6.59 -8.758 4.863 1 94.5 40 GLU B N 1
ATOM 3074 C CA . GLU B 1 40 ? -5.348 -9.266 4.281 1 94.5 40 GLU B CA 1
ATOM 3075 C C . GLU B 1 40 ? -4.141 -8.828 5.109 1 94.5 40 GLU B C 1
ATOM 3077 O O . GLU B 1 40 ? -3.164 -9.578 5.227 1 94.5 40 GLU B O 1
ATOM 3082 N N . MET B 1 41 ? -4.176 -7.609 5.605 1 94.88 41 MET B N 1
ATOM 3083 C CA . MET B 1 41 ? -3.084 -7.035 6.387 1 94.88 41 MET B CA 1
ATOM 3084 C C . MET B 1 41 ? -3.619 -6.117 7.477 1 94.88 41 MET B C 1
ATOM 3086 O O . MET B 1 41 ? -4.629 -5.438 7.285 1 94.88 41 MET B O 1
ATOM 3090 N N . VAL B 1 42 ? -2.977 -6.156 8.633 1 97 42 VAL B N 1
ATOM 3091 C CA . VAL B 1 42 ? -3.361 -5.293 9.742 1 97 42 VAL B CA 1
ATOM 3092 C C . VAL B 1 42 ? -2.129 -4.582 10.289 1 97 42 VAL B C 1
ATOM 3094 O O . VAL B 1 42 ? -1.056 -5.18 10.406 1 97 42 VAL B O 1
ATOM 3097 N N . ARG B 1 43 ? -2.271 -3.324 10.508 1 93.94 43 ARG B N 1
ATOM 3098 C CA . ARG B 1 43 ? -1.239 -2.533 11.172 1 93.94 43 ARG B CA 1
ATOM 3099 C C . ARG B 1 43 ? -1.839 -1.647 12.258 1 93.94 43 ARG B C 1
ATOM 3101 O O . ARG B 1 43 ? -2.963 -1.159 12.117 1 93.94 43 ARG B O 1
ATOM 3108 N N . GLY B 1 44 ? -1.045 -1.565 13.312 1 95.38 44 GLY B N 1
ATOM 3109 C CA . GLY B 1 44 ? -1.498 -0.718 14.406 1 95.38 44 GLY B CA 1
ATOM 3110 C C . GLY B 1 44 ? -0.419 0.211 14.93 1 95.38 44 GLY B C 1
ATOM 3111 O O . GLY B 1 44 ? 0.77 -0.014 14.688 1 95.38 44 GLY B O 1
ATOM 3112 N N . ARG B 1 45 ? -0.852 1.26 15.5 1 93.88 45 ARG B N 1
ATOM 3113 C CA . ARG B 1 45 ? 0.066 2.195 16.141 1 93.88 45 ARG B CA 1
ATOM 3114 C C . ARG B 1 45 ? -0.572 2.834 17.375 1 93.88 45 ARG B C 1
ATOM 3116 O O . ARG B 1 45 ? -1.796 2.961 17.453 1 93.88 45 ARG B O 1
ATOM 3123 N N . VAL B 1 46 ? 0.316 3.146 18.297 1 96.25 46 VAL B N 1
ATOM 3124 C CA . VAL B 1 46 ? -0.09 4.004 19.391 1 96.25 46 VAL B CA 1
ATOM 3125 C C . VAL B 1 46 ? 0.331 5.445 19.109 1 96.25 46 VAL B C 1
ATOM 3127 O O . VAL B 1 46 ? 1.5 5.711 18.828 1 96.25 46 VAL B O 1
ATOM 3130 N N . LYS B 1 47 ? -0.642 6.324 19.109 1 91.56 47 LYS B N 1
ATOM 3131 C CA . LYS B 1 47 ? -0.351 7.734 18.875 1 91.56 47 LYS B CA 1
ATOM 3132 C C . LYS B 1 47 ? 0.694 8.258 19.859 1 91.56 47 LYS B C 1
ATOM 3134 O O . LYS B 1 47 ? 0.639 7.949 21.047 1 91.56 47 LYS B O 1
ATOM 3139 N N . SER B 1 48 ? 1.602 8.992 19.375 1 92 48 SER B N 1
ATOM 3140 C CA . SER B 1 48 ? 2.625 9.547 20.25 1 92 48 SER B CA 1
ATOM 3141 C C . SER B 1 48 ? 2.049 10.633 21.156 1 92 48 SER B C 1
ATOM 3143 O O . SER B 1 48 ? 0.99 11.195 20.875 1 92 48 SER B O 1
ATOM 3145 N N . TYR B 1 49 ? 2.775 10.82 22.234 1 89.5 49 TYR B N 1
ATOM 3146 C CA . TYR B 1 49 ? 2.4 11.883 23.172 1 89.5 49 TYR B CA 1
ATOM 3147 C C . TYR B 1 49 ? 2.254 13.219 22.453 1 89.5 49 TYR B C 1
ATOM 3149 O O . TYR B 1 49 ? 1.253 13.914 22.625 1 89.5 49 TYR B O 1
ATOM 3157 N N . GLU B 1 50 ? 3.209 13.508 21.609 1 82.88 50 GLU B N 1
ATOM 3158 C CA . GLU B 1 50 ? 3.221 14.781 20.891 1 82.88 50 GLU B CA 1
ATOM 3159 C C . GLU B 1 50 ? 2.033 14.883 19.938 1 82.88 50 GLU B C 1
ATOM 3161 O O . GLU B 1 50 ? 1.425 15.945 19.812 1 82.88 50 GLU B O 1
ATOM 3166 N N . GLU B 1 51 ? 1.729 13.852 19.312 1 82.62 51 GLU B N 1
ATOM 3167 C CA . GLU B 1 51 ? 0.595 13.828 18.391 1 82.62 51 GLU B CA 1
ATOM 3168 C C . GLU B 1 51 ? -0.721 14.047 19.141 1 82.62 51 GLU B C 1
ATOM 3170 O O . GLU B 1 51 ? -1.614 14.734 18.641 1 82.62 51 GLU B O 1
ATOM 3175 N N . CYS B 1 52 ? -0.829 13.477 20.25 1 86.31 52 CYS B N 1
ATOM 3176 C CA . CYS B 1 52 ? -2.031 13.641 21.062 1 86.31 52 CYS B CA 1
ATOM 3177 C C . CYS B 1 52 ? -2.217 15.102 21.484 1 86.31 52 CYS B C 1
ATOM 3179 O O . CYS B 1 52 ? -3.312 15.648 21.359 1 86.31 52 CYS B O 1
ATOM 3181 N N . LEU B 1 53 ? -1.152 15.625 21.922 1 78.81 53 LEU B N 1
ATOM 3182 C CA . LEU B 1 53 ? -1.205 17 22.375 1 78.81 53 LEU B CA 1
ATOM 3183 C C . LEU B 1 53 ? -1.538 17.953 21.234 1 78.81 53 LEU B C 1
ATOM 3185 O O . LEU B 1 53 ? -2.314 18.891 21.391 1 78.81 53 LEU B O 1
ATOM 3189 N N . ALA B 1 54 ? -0.887 17.656 20.125 1 73.5 54 ALA B N 1
ATOM 3190 C CA . ALA B 1 54 ? -1.144 18.469 18.953 1 73.5 54 ALA B CA 1
ATOM 3191 C C . ALA B 1 54 ? -2.615 18.406 18.547 1 73.5 54 ALA B C 1
ATOM 3193 O O . ALA B 1 54 ? -3.219 19.438 18.219 1 73.5 54 ALA B O 1
ATOM 3194 N N . LYS B 1 55 ? -3.152 17.297 18.5 1 76.62 55 LYS B N 1
ATOM 3195 C CA . LYS B 1 55 ? -4.566 17.141 18.188 1 76.62 55 LYS B CA 1
ATOM 3196 C C . LYS B 1 55 ? -5.445 17.891 19.188 1 76.62 55 LYS B C 1
ATOM 3198 O O . LYS B 1 55 ? -6.418 18.547 18.797 1 76.62 55 LYS B O 1
ATOM 3203 N N . PHE B 1 56 ? -5.121 17.719 20.453 1 74.81 56 PHE B N 1
ATOM 3204 C CA . PHE B 1 56 ? -5.891 18.391 21.5 1 74.81 56 PHE B CA 1
ATOM 3205 C C . PHE B 1 56 ? -5.879 19.891 21.281 1 74.81 56 PHE B C 1
ATOM 3207 O O . PHE B 1 56 ? -6.926 20.547 21.344 1 74.81 56 PHE B O 1
ATOM 3214 N N . ARG B 1 57 ? -4.777 20.359 21.047 1 66.19 57 ARG B N 1
ATOM 3215 C CA . ARG B 1 57 ? -4.613 21.797 20.859 1 66.19 57 ARG B CA 1
ATOM 3216 C C . ARG B 1 57 ? -5.391 22.281 19.641 1 66.19 57 ARG B C 1
ATOM 3218 O O . ARG B 1 57 ? -6.012 23.344 19.672 1 66.19 57 ARG B O 1
ATOM 3225 N N . ARG B 1 58 ? -5.359 21.5 18.625 1 62.88 58 ARG B N 1
ATOM 3226 C CA . ARG B 1 58 ? -5.973 21.875 17.359 1 62.88 58 ARG B CA 1
ATOM 3227 C C . ARG B 1 58 ? -7.488 21.719 17.406 1 62.88 58 ARG B C 1
ATOM 3229 O O . ARG B 1 58 ? -8.219 22.625 17 1 62.88 58 ARG B O 1
ATOM 3236 N N . LYS B 1 59 ? -7.883 20.672 17.859 1 66 59 LYS B N 1
ATOM 3237 C CA . LYS B 1 59 ? -9.289 20.312 17.719 1 66 59 LYS B CA 1
ATOM 3238 C C . LYS B 1 59 ? -10.086 20.703 18.953 1 66 59 LYS B C 1
ATOM 3240 O O . LYS B 1 59 ? -11.227 21.156 18.859 1 66 59 LYS B O 1
ATOM 3245 N N . TYR B 1 60 ? -9.5 20.609 20.156 1 63.81 60 TYR B N 1
ATOM 3246 C CA . TYR B 1 60 ? -10.352 20.641 21.328 1 63.81 60 TYR B CA 1
ATOM 3247 C C . TYR B 1 60 ? -10.086 21.891 22.172 1 63.81 60 TYR B C 1
ATOM 3249 O O . TYR B 1 60 ? -11.008 22.438 22.781 1 63.81 60 TYR B O 1
ATOM 3257 N N . LEU B 1 61 ? -8.906 22.328 22.125 1 61.25 61 LEU B N 1
ATOM 3258 C CA . LEU B 1 61 ? -8.578 23.5 22.922 1 61.25 61 LEU B CA 1
ATOM 3259 C C . LEU B 1 61 ? -9.438 24.688 22.547 1 61.25 61 LEU B C 1
ATOM 3261 O O . LEU B 1 61 ? -9.922 25.422 23.406 1 61.25 61 LEU B O 1
ATOM 3265 N N . PRO B 1 62 ? -9.586 24.75 21.203 1 54.5 62 PRO B N 1
ATOM 3266 C CA . PRO B 1 62 ? -10.406 25.906 20.844 1 54.5 62 PRO B CA 1
ATOM 3267 C C . PRO B 1 62 ? -11.844 25.781 21.344 1 54.5 62 PRO B C 1
ATOM 3269 O O . PRO B 1 62 ? -12.539 26.797 21.469 1 54.5 62 PRO B O 1
ATOM 3272 N N . MET B 1 63 ? -12.195 24.594 21.5 1 54.94 63 MET B N 1
ATOM 3273 C CA . MET B 1 63 ? -13.578 24.344 21.891 1 54.94 63 MET B CA 1
ATOM 3274 C C . MET B 1 63 ? -13.727 24.344 23.422 1 54.94 63 MET B C 1
ATOM 3276 O O . MET B 1 63 ? -14.844 24.391 23.938 1 54.94 63 MET B O 1
ATOM 3280 N N . ILE B 1 64 ? -12.672 24.094 24.078 1 53.53 64 ILE B N 1
ATOM 3281 C CA . ILE B 1 64 ? -12.758 23.984 25.531 1 53.53 64 ILE B CA 1
ATOM 3282 C C . ILE B 1 64 ? -12.945 25.359 26.156 1 53.53 64 ILE B C 1
ATOM 3284 O O . ILE B 1 64 ? -12.148 26.281 25.906 1 53.53 64 ILE B O 1
ATOM 3288 N N . GLU B 1 65 ? -14.188 25.625 26.453 1 46.53 65 GLU B N 1
ATOM 3289 C CA . GLU B 1 65 ? -14.555 26.781 27.25 1 46.53 65 GLU B CA 1
ATOM 3290 C C . GLU B 1 65 ? -13.859 26.766 28.609 1 46.53 65 GLU B C 1
ATOM 3292 O O . GLU B 1 65 ? -13.547 25.688 29.141 1 46.53 65 GLU B O 1
ATOM 3297 N N . PRO B 1 66 ? -13.289 27.922 29.094 1 44.72 66 PRO B N 1
ATOM 3298 C CA . PRO B 1 66 ? -12.695 28.062 30.422 1 44.72 66 PRO B CA 1
ATOM 3299 C C . PRO B 1 66 ? -13.398 27.234 31.484 1 44.72 66 PRO B C 1
ATOM 3301 O O . PRO B 1 66 ? -12.766 26.75 32.438 1 44.72 66 PRO B O 1
ATOM 3304 N N . GLN B 1 67 ? -14.656 27.062 31.406 1 45.16 67 GLN B N 1
ATOM 3305 C CA . GLN B 1 67 ? -15.375 26.438 32.5 1 45.16 67 GLN B CA 1
ATOM 3306 C C . GLN B 1 67 ? -15.227 24.922 32.469 1 45.16 67 GLN B C 1
ATOM 3308 O O . GLN B 1 67 ? -15.5 24.234 33.438 1 45.16 67 GLN B O 1
ATOM 3313 N N . GLU B 1 68 ? -15.102 24.312 31.344 1 50.16 68 GLU B N 1
ATOM 3314 C CA . GLU B 1 68 ? -15.164 22.875 31.172 1 50.16 68 GLU B CA 1
ATOM 3315 C C . GLU B 1 68 ? -13.789 22.234 31.359 1 50.16 68 GLU B C 1
ATOM 3317 O O . GLU B 1 68 ? -13.547 21.125 30.875 1 50.16 68 GLU B O 1
ATOM 3322 N N . ILE B 1 69 ? -12.992 22.875 32.125 1 52.78 69 ILE B N 1
ATOM 3323 C CA . ILE B 1 69 ? -11.57 22.672 32.375 1 52.78 69 ILE B CA 1
ATOM 3324 C C . ILE B 1 69 ? -11.359 21.391 33.156 1 52.78 69 ILE B C 1
ATOM 3326 O O . ILE B 1 69 ? -10.219 20.984 33.406 1 52.78 69 ILE B O 1
ATOM 3330 N N . ASP B 1 70 ? -12.461 20.797 33.594 1 59.62 70 ASP B N 1
ATOM 3331 C CA . ASP B 1 70 ? -12.156 19.75 34.562 1 59.62 70 ASP B CA 1
ATOM 3332 C C . ASP B 1 70 ? -11.758 18.453 33.875 1 59.62 70 ASP B C 1
ATOM 3334 O O . ASP B 1 70 ? -11.109 17.578 34.469 1 59.62 70 ASP B O 1
ATOM 3338 N N . ASN B 1 71 ? -11.906 18.359 32.594 1 66.75 71 ASN B N 1
ATOM 3339 C CA . ASN B 1 71 ? -11.594 17.078 31.984 1 66.75 71 ASN B CA 1
ATOM 3340 C C . ASN B 1 71 ? -10.141 17 31.531 1 66.75 71 ASN B C 1
ATOM 3342 O O . ASN B 1 71 ? -9.562 18.016 31.125 1 66.75 71 ASN B O 1
ATOM 3346 N N . GLY B 1 72 ? -9.602 15.812 31.906 1 78.69 72 GLY B N 1
ATOM 3347 C CA . GLY B 1 72 ? -8.25 15.578 31.422 1 78.69 72 GLY B CA 1
ATOM 3348 C C . GLY B 1 72 ? -8.164 15.453 29.922 1 78.69 72 GLY B C 1
ATOM 3349 O O . GLY B 1 72 ? -9.172 15.188 29.25 1 78.69 72 GLY B O 1
ATOM 3350 N N . ILE B 1 73 ? -7.129 15.773 29.359 1 82 73 ILE B N 1
ATOM 3351 C CA . ILE B 1 73 ? -6.867 15.742 27.922 1 82 73 ILE B CA 1
ATOM 3352 C C . ILE B 1 73 ? -7.199 14.359 27.375 1 82 73 ILE B C 1
ATOM 3354 O O . ILE B 1 73 ? -7.699 14.242 26.25 1 82 73 ILE B O 1
ATOM 3358 N N . GLN B 1 74 ? -6.984 13.281 28.234 1 85.94 74 GLN B N 1
ATOM 3359 C CA . GLN B 1 74 ? -7.164 11.898 27.812 1 85.94 74 GLN B CA 1
ATOM 3360 C C . GLN B 1 74 ? -8.625 11.609 27.469 1 85.94 74 GLN B C 1
ATOM 3362 O O . GLN B 1 74 ? -8.922 10.688 26.719 1 85.94 74 GLN B O 1
ATOM 3367 N N . GLU B 1 75 ? -9.469 12.359 27.969 1 83.31 75 GLU B N 1
ATOM 3368 C CA . GLU B 1 75 ? -10.898 12.141 27.75 1 83.31 75 GLU B CA 1
ATOM 3369 C C . GLU B 1 75 ? -11.312 12.586 26.344 1 83.31 75 GLU B C 1
ATOM 3371 O O . GLU B 1 75 ? -12.344 12.156 25.828 1 83.31 75 GLU B O 1
ATOM 3376 N N . TYR B 1 76 ? -10.492 13.375 25.797 1 80 76 TYR B N 1
ATOM 3377 C CA . TYR B 1 76 ? -10.828 13.922 24.484 1 80 76 TYR B CA 1
ATOM 3378 C C . TYR B 1 76 ? -10.188 13.094 23.375 1 80 76 TYR B C 1
ATOM 3380 O O . TYR B 1 76 ? -10.633 13.133 22.234 1 80 76 TYR B O 1
ATOM 3388 N N . ILE B 1 77 ? -9.156 12.469 23.688 1 84.25 77 ILE B N 1
ATOM 3389 C CA . ILE B 1 77 ? -8.422 11.711 22.672 1 84.25 77 ILE B CA 1
ATOM 3390 C C . ILE B 1 77 ? -8.922 10.273 22.641 1 84.25 77 ILE B C 1
ATOM 3392 O O . ILE B 1 77 ? -8.531 9.453 23.469 1 84.25 77 ILE B O 1
ATOM 3396 N N . THR B 1 78 ? -9.773 9.891 21.703 1 79.25 78 THR B N 1
ATOM 3397 C CA . THR B 1 78 ? -10.383 8.57 21.641 1 79.25 78 THR B CA 1
ATOM 3398 C C . THR B 1 78 ? -9.648 7.68 20.641 1 79.25 78 THR B C 1
ATOM 3400 O O . THR B 1 78 ? -9.977 6.504 20.484 1 79.25 78 THR B O 1
ATOM 3403 N N . ASP B 1 79 ? -8.641 8.148 20 1 88.5 79 ASP B N 1
ATOM 3404 C CA . ASP B 1 79 ? -7.957 7.41 18.938 1 88.5 79 ASP B CA 1
ATOM 3405 C C . ASP B 1 79 ? -6.48 7.219 19.266 1 88.5 79 ASP B C 1
ATOM 3407 O O . ASP B 1 79 ? -5.621 7.328 18.391 1 88.5 79 ASP B O 1
ATOM 3411 N N . ILE B 1 80 ? -6.238 7.008 20.516 1 92.56 80 ILE B N 1
ATOM 3412 C CA . ILE B 1 80 ? -4.852 6.805 20.922 1 92.56 80 ILE B CA 1
ATOM 3413 C C . ILE B 1 80 ? -4.281 5.578 20.203 1 92.56 80 ILE B C 1
ATOM 3415 O O . ILE B 1 80 ? -3.135 5.59 19.75 1 92.56 80 ILE B O 1
ATOM 3419 N N . ILE B 1 81 ? -5.188 4.566 20.141 1 96 81 ILE B N 1
ATOM 3420 C CA . ILE B 1 81 ? -4.793 3.369 19.406 1 96 81 ILE B CA 1
ATOM 3421 C C . ILE B 1 81 ? -5.461 3.365 18.031 1 96 81 ILE B C 1
ATOM 3423 O O . ILE B 1 81 ? -6.691 3.312 17.922 1 96 81 ILE B O 1
ATOM 3427 N N . GLY B 1 82 ? -4.652 3.438 17.047 1 96.12 82 GLY B N 1
ATOM 3428 C CA . GLY B 1 82 ? -5.125 3.354 15.664 1 96.12 82 GLY B CA 1
ATOM 3429 C C . GLY B 1 82 ? -4.75 2.049 14.984 1 96.12 82 GLY B C 1
ATOM 3430 O O . GLY B 1 82 ? -3.621 1.572 15.125 1 96.12 82 GLY B O 1
ATOM 3431 N N . ILE B 1 83 ? -5.738 1.47 14.328 1 97.19 83 ILE B N 1
ATOM 3432 C CA . ILE B 1 83 ? -5.496 0.226 13.609 1 97.19 83 ILE B CA 1
ATOM 3433 C C . ILE B 1 83 ? -6.008 0.357 12.172 1 97.19 83 ILE B C 1
ATOM 3435 O O . ILE B 1 83 ? -7.055 0.964 11.938 1 97.19 83 ILE B O 1
ATOM 3439 N N . ARG B 1 84 ? -5.258 -0.195 11.281 1 96.31 84 ARG B N 1
ATOM 3440 C CA . ARG B 1 84 ? -5.637 -0.253 9.867 1 96.31 84 ARG B CA 1
ATOM 3441 C C . ARG B 1 84 ? -5.812 -1.696 9.406 1 96.31 84 ARG B C 1
ATOM 3443 O O . ARG B 1 84 ? -4.906 -2.52 9.57 1 96.31 84 ARG B O 1
ATOM 3450 N N . ALA B 1 85 ? -6.957 -1.969 8.969 1 97.56 85 ALA B N 1
ATOM 3451 C CA . ALA B 1 85 ? -7.223 -3.246 8.312 1 97.56 85 ALA B CA 1
ATOM 3452 C C . ALA B 1 85 ? -7.332 -3.07 6.801 1 97.56 85 ALA B C 1
ATOM 3454 O O . ALA B 1 85 ? -8.164 -2.299 6.316 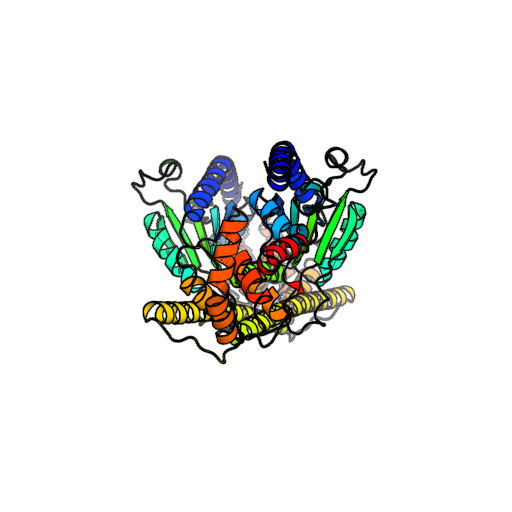1 97.56 85 ALA B O 1
ATOM 3455 N N . VAL B 1 86 ? -6.535 -3.826 6.078 1 97.5 86 VAL B N 1
ATOM 3456 C CA . VAL B 1 86 ? -6.473 -3.656 4.629 1 97.5 86 VAL B CA 1
ATOM 3457 C C . VAL B 1 86 ? -7.027 -4.898 3.936 1 97.5 86 VAL B C 1
ATOM 3459 O O . VAL B 1 86 ? -6.715 -6.027 4.324 1 97.5 86 VAL B O 1
ATOM 3462 N N . CYS B 1 87 ? -7.91 -4.699 2.951 1 97.56 87 CYS B N 1
ATOM 3463 C CA . CYS B 1 87 ? -8.484 -5.77 2.145 1 97.56 87 CYS B CA 1
ATOM 3464 C C . CYS B 1 87 ? -8.234 -5.527 0.661 1 97.56 87 CYS B C 1
ATOM 3466 O O . CYS B 1 87 ? -7.648 -4.512 0.283 1 97.56 87 CYS B O 1
ATOM 3468 N N . PHE B 1 88 ? -8.633 -6.441 -0.143 1 96.12 88 PHE B N 1
ATOM 3469 C CA . PHE B 1 88 ? -8.328 -6.34 -1.565 1 96.12 88 PHE B CA 1
ATOM 3470 C C . PHE B 1 88 ? -9.414 -5.559 -2.299 1 96.12 88 PHE B C 1
ATOM 3472 O O . PHE B 1 88 ? -9.109 -4.66 -3.088 1 96.12 88 PHE B O 1
ATOM 3479 N N . TYR B 1 89 ? -10.664 -5.895 -1.974 1 95.75 89 TYR B N 1
ATOM 3480 C CA . TYR B 1 89 ? -11.766 -5.406 -2.799 1 95.75 89 TYR B CA 1
ATOM 3481 C C . TYR B 1 89 ? -12.695 -4.516 -1.99 1 95.75 89 TYR B C 1
ATOM 3483 O O . TYR B 1 89 ? -12.953 -4.777 -0.812 1 95.75 89 TYR B O 1
ATOM 3491 N N . SER B 1 90 ? -13.25 -3.49 -2.662 1 93.75 90 SER B N 1
ATOM 3492 C CA . SER B 1 90 ? -14.039 -2.471 -1.979 1 93.75 90 SER B CA 1
ATOM 3493 C C . SER B 1 90 ? -15.312 -3.064 -1.378 1 93.75 90 SER B C 1
ATOM 3495 O O . SER B 1 90 ? -15.805 -2.578 -0.36 1 93.75 90 SER B O 1
ATOM 3497 N N . ASP B 1 91 ? -15.828 -4.082 -1.957 1 93.25 91 ASP B N 1
ATOM 3498 C CA . ASP B 1 91 ? -17.062 -4.68 -1.446 1 93.25 91 ASP B CA 1
ATOM 3499 C C . ASP B 1 91 ? -16.781 -5.527 -0.209 1 93.25 91 ASP B C 1
ATOM 3501 O O . ASP B 1 91 ? -17.719 -5.992 0.451 1 93.25 91 ASP B O 1
ATOM 3505 N N . GLU B 1 92 ? -15.562 -5.801 0.064 1 96 92 GLU B N 1
ATOM 3506 C CA . GLU B 1 92 ? -15.195 -6.578 1.241 1 96 92 GLU B CA 1
ATOM 3507 C C . GLU B 1 92 ? -15.227 -5.723 2.504 1 96 92 GLU B C 1
ATOM 3509 O O . GLU B 1 92 ? -15.258 -6.25 3.617 1 96 92 GLU B O 1
ATOM 3514 N N . VAL B 1 93 ? -15.188 -4.391 2.355 1 94 93 VAL B N 1
ATOM 3515 C CA . VAL B 1 93 ? -15.156 -3.457 3.477 1 94 93 VAL B CA 1
ATOM 3516 C C . VAL B 1 93 ? -16.391 -3.67 4.355 1 94 93 VAL B C 1
ATOM 3518 O O . VAL B 1 93 ? -16.281 -3.771 5.582 1 94 93 VAL B O 1
ATOM 3521 N N . TYR B 1 94 ? -17.469 -3.881 3.754 1 91 94 TYR B N 1
ATOM 3522 C CA . TYR B 1 94 ? -18.703 -4.035 4.504 1 91 94 TYR B CA 1
ATOM 3523 C C . TYR B 1 94 ? -18.781 -5.41 5.156 1 91 94 TYR B C 1
ATOM 3525 O O . TYR B 1 94 ? -19.328 -5.559 6.25 1 91 94 TYR B O 1
ATOM 3533 N N . GLU B 1 95 ? -18.25 -6.383 4.449 1 95.38 95 GLU B N 1
ATOM 3534 C CA . GLU B 1 95 ? -18.188 -7.715 5.043 1 95.38 95 GLU B CA 1
ATOM 3535 C C . GLU B 1 95 ? -17.312 -7.723 6.297 1 95.38 95 GLU B C 1
ATOM 3537 O O . GLU B 1 95 ? -17.672 -8.352 7.301 1 95.38 95 GLU B O 1
ATOM 3542 N N . ILE B 1 96 ? -16.25 -7.02 6.211 1 96.69 96 ILE B N 1
ATOM 3543 C CA . ILE B 1 96 ? -15.359 -6.906 7.359 1 96.69 96 ILE B CA 1
ATOM 3544 C C . ILE B 1 96 ? -16.078 -6.207 8.508 1 96.69 96 ILE B C 1
ATOM 3546 O O . ILE B 1 96 ? -16.047 -6.672 9.648 1 96.69 96 ILE B O 1
ATOM 3550 N N . ARG B 1 97 ? -16.797 -5.137 8.188 1 93.88 97 ARG B N 1
ATOM 3551 C CA . ARG B 1 97 ? -17.547 -4.402 9.203 1 93.88 97 ARG B CA 1
ATOM 3552 C C . ARG B 1 97 ? -18.562 -5.297 9.891 1 93.88 97 ARG B C 1
ATOM 3554 O O . ARG B 1 97 ? -18.703 -5.266 11.117 1 93.88 97 ARG B O 1
ATOM 3561 N N . ARG B 1 98 ? -19.219 -6.109 9.086 1 95.25 98 ARG B N 1
ATOM 3562 C CA . ARG B 1 98 ? -20.219 -7.02 9.617 1 95.25 98 ARG B CA 1
ATOM 3563 C C . ARG B 1 98 ? -19.594 -8.016 10.594 1 95.25 98 ARG B C 1
ATOM 3565 O O . ARG B 1 98 ? -20.156 -8.289 11.656 1 95.25 98 ARG B O 1
ATOM 3572 N N . ASN B 1 99 ? -18.484 -8.531 10.242 1 96.25 99 ASN B N 1
ATOM 3573 C CA . ASN B 1 99 ? -17.797 -9.508 11.086 1 96.25 99 ASN B CA 1
ATOM 3574 C C . ASN B 1 99 ? -17.25 -8.867 12.359 1 96.25 99 ASN B C 1
ATOM 3576 O O . ASN B 1 99 ? -17.188 -9.508 13.406 1 96.25 99 ASN B O 1
ATOM 3580 N N . LEU B 1 100 ? -16.875 -7.602 12.281 1 95.5 100 LEU B N 1
ATOM 3581 C CA . LEU B 1 100 ? -16.375 -6.871 13.438 1 95.5 100 LEU B CA 1
ATOM 3582 C C . LEU B 1 100 ? -17.453 -6.734 14.508 1 95.5 100 LEU B C 1
ATOM 3584 O O . LEU B 1 100 ? -17.141 -6.707 15.703 1 95.5 100 LEU B O 1
ATOM 3588 N N . LYS B 1 101 ? -18.656 -6.664 14.109 1 93.56 101 LYS B N 1
ATOM 3589 C CA . LYS B 1 101 ? -19.766 -6.461 15.023 1 93.56 101 LYS B CA 1
ATOM 3590 C C . LYS B 1 101 ? -19.953 -7.656 15.961 1 93.56 101 LYS B C 1
ATOM 3592 O O . LYS B 1 101 ? -20.609 -7.551 17 1 93.56 101 LYS B O 1
ATOM 3597 N N . LYS B 1 102 ? -19.359 -8.742 15.562 1 92.69 102 LYS B N 1
ATOM 3598 C CA . LYS B 1 102 ? -19.391 -9.922 16.438 1 92.69 102 LYS B CA 1
ATOM 3599 C C . LYS B 1 102 ? -18.562 -9.695 17.688 1 92.69 102 LYS B C 1
ATOM 3601 O O . LYS B 1 102 ? -18.859 -10.258 18.75 1 92.69 102 LYS B O 1
ATOM 3606 N N . PHE B 1 103 ? -17.578 -8.82 17.594 1 94.06 103 PHE B N 1
ATOM 3607 C CA . PHE B 1 103 ? -16.625 -8.695 18.688 1 94.06 103 PHE B CA 1
ATOM 3608 C C . PHE B 1 103 ? -16.656 -7.289 19.281 1 94.06 103 PHE B C 1
ATOM 3610 O O . PHE B 1 103 ? -16.234 -7.078 20.422 1 94.06 103 PHE B O 1
ATOM 3617 N N . PHE B 1 104 ? -17.141 -6.379 18.5 1 94.75 104 PHE B N 1
ATOM 3618 C CA . PHE B 1 104 ? -16.984 -4.984 18.891 1 94.75 104 PHE B CA 1
ATOM 3619 C C . PHE B 1 104 ? -18.328 -4.262 18.891 1 94.75 104 PHE B C 1
ATOM 3621 O O . PHE B 1 104 ? -19.234 -4.629 18.141 1 94.75 104 PHE B O 1
ATOM 3628 N N . LYS B 1 105 ? -18.375 -3.215 19.75 1 92.62 105 LYS B N 1
ATOM 3629 C CA . LYS B 1 105 ? -19.406 -2.186 19.672 1 92.62 105 LYS B CA 1
ATOM 3630 C C . LYS B 1 105 ? -18.875 -0.92 19.016 1 92.62 105 LYS B C 1
ATOM 3632 O O . LYS B 1 105 ? -17.766 -0.482 19.297 1 92.62 105 LYS B O 1
ATOM 3637 N N . GLU B 1 106 ? -19.641 -0.418 18.062 1 90.69 106 GLU B N 1
ATOM 3638 C CA . GLU B 1 106 ? -19.266 0.83 17.406 1 90.69 106 GLU B CA 1
ATOM 3639 C C . GLU B 1 106 ? -19.734 2.039 18.219 1 90.69 106 GLU B C 1
ATOM 3641 O O . GLU B 1 106 ? -20.922 2.164 18.531 1 90.69 106 GLU B O 1
ATOM 3646 N N . THR B 1 107 ? -18.828 2.867 18.594 1 82.44 107 THR B N 1
ATOM 3647 C CA . THR B 1 107 ? -19.188 4.035 19.391 1 82.44 107 THR B CA 1
ATOM 3648 C C . THR B 1 107 ? -19.312 5.273 18.5 1 82.44 107 THR B C 1
ATOM 3650 O O . THR B 1 107 ? -20.031 6.215 18.828 1 82.44 107 THR B O 1
ATOM 3653 N N . ASP B 1 108 ? -18.594 5.426 17.531 1 73.75 108 ASP B N 1
ATOM 3654 C CA . ASP B 1 108 ? -18.688 6.5 16.547 1 73.75 108 ASP B CA 1
ATOM 3655 C C . ASP B 1 108 ? -18.266 6.012 15.156 1 73.75 108 ASP B C 1
ATOM 3657 O O . ASP B 1 108 ? -17.469 5.094 15.039 1 73.75 108 ASP B O 1
ATOM 3661 N N . ILE B 1 109 ? -19.172 6.355 14.281 1 62.12 109 ILE B N 1
ATOM 3662 C CA . ILE B 1 109 ? -18.844 5.965 12.906 1 62.12 109 ILE B CA 1
ATOM 3663 C C . ILE B 1 109 ? -18.594 7.211 12.062 1 62.12 109 ILE B C 1
ATOM 3665 O O . ILE B 1 109 ? -19.375 8.156 12.094 1 62.12 109 ILE B O 1
ATOM 3669 N N . SER B 1 110 ? -17.422 7.465 11.703 1 58.12 110 SER B N 1
ATOM 3670 C CA . SER B 1 110 ? -17.219 8.414 10.609 1 58.12 110 SER B CA 1
ATOM 3671 C C . SER B 1 110 ? -16.984 7.688 9.289 1 58.12 110 SER B C 1
ATOM 3673 O O . SER B 1 110 ? -15.961 7.016 9.117 1 58.12 110 SER B O 1
ATOM 3675 N N . ASP B 1 111 ? -18.188 7.328 8.594 1 51.28 111 ASP B N 1
ATOM 3676 C CA . ASP B 1 111 ? -18.078 6.766 7.254 1 51.28 111 ASP B CA 1
ATOM 3677 C C . ASP B 1 111 ? -17.672 7.828 6.238 1 51.28 111 ASP B C 1
ATOM 3679 O O . ASP B 1 111 ? -18.5 8.609 5.773 1 51.28 111 ASP B O 1
ATOM 3683 N N . LYS B 1 112 ? -16.438 8.164 6.234 1 50.47 112 LYS B N 1
ATOM 3684 C CA . LYS B 1 112 ? -15.953 9.18 5.301 1 50.47 112 LYS B CA 1
ATOM 3685 C C . LYS B 1 112 ? -16.016 8.68 3.863 1 50.47 112 LYS B C 1
ATOM 3687 O O . LYS B 1 112 ? -15.484 9.32 2.953 1 50.47 112 LYS B O 1
ATOM 3692 N N . THR B 1 113 ? -16.5 7.281 3.617 1 45.31 113 THR B N 1
ATOM 3693 C CA . THR B 1 113 ? -16.578 6.754 2.258 1 45.31 113 THR B CA 1
ATOM 3694 C C . THR B 1 113 ? -17.469 7.625 1.385 1 45.31 113 THR B C 1
ATOM 3696 O O . THR B 1 113 ? -17.172 7.852 0.211 1 45.31 113 THR B O 1
ATOM 3699 N N . GLY B 1 114 ? -18.812 7.852 1.842 1 39.56 114 GLY B N 1
ATOM 3700 C CA . GLY B 1 114 ? -19.844 8.523 1.068 1 39.56 114 GLY B CA 1
ATOM 3701 C C . GLY B 1 114 ? -19.75 10.039 1.155 1 39.56 114 GLY B C 1
ATOM 3702 O O . GLY B 1 114 ? -20.609 10.742 0.618 1 39.56 114 GLY B O 1
ATOM 3703 N N . GLN B 1 115 ? -19.219 10.516 2.049 1 35.72 115 GLN B N 1
ATOM 3704 C CA . GLN B 1 115 ? -19.328 11.969 2.125 1 35.72 115 GLN B CA 1
ATOM 3705 C C . GLN B 1 115 ? -18.516 12.633 1.006 1 35.72 115 GLN B C 1
ATOM 3707 O O . GLN B 1 115 ? -17.328 12.914 1.169 1 35.72 115 GLN B O 1
ATOM 3712 N N . LEU B 1 116 ? -18.656 12.125 -0.16 1 37.97 116 LEU B N 1
ATOM 3713 C CA . LEU B 1 116 ? -18.219 12.844 -1.353 1 37.97 116 LEU B CA 1
ATOM 3714 C C . LEU B 1 116 ? -18.641 14.312 -1.287 1 37.97 116 LEU B C 1
ATOM 3716 O O . LEU B 1 116 ? -18 15.18 -1.87 1 37.97 116 LEU B O 1
ATOM 3720 N N . GLU B 1 117 ? -20.047 14.586 -1.169 1 34.34 117 GLU B N 1
ATOM 3721 C CA . GLU B 1 117 ? -20.781 15.625 -1.894 1 34.34 117 GLU B CA 1
ATOM 3722 C C . GLU B 1 117 ? -20.453 17.016 -1.345 1 34.34 117 GLU B C 1
ATOM 3724 O O . GLU B 1 117 ? -20.688 18.016 -2.018 1 34.34 117 GLU B O 1
ATOM 3729 N N . LYS B 1 118 ? -20.656 17.297 -0.042 1 36.72 118 LYS B N 1
ATOM 3730 C CA . LYS B 1 118 ? -21.078 18.688 0.051 1 36.72 118 LYS B CA 1
ATOM 3731 C C . LYS B 1 118 ? -19.953 19.641 -0.328 1 36.72 118 LYS B C 1
ATOM 3733 O O . LYS B 1 118 ? -20.188 20.797 -0.671 1 36.72 118 LYS B O 1
ATOM 3738 N N . THR B 1 119 ? -18.922 19.812 0.474 1 36.03 119 THR B N 1
ATOM 3739 C CA . THR B 1 119 ? -18.141 20.984 0.112 1 36.03 119 THR B CA 1
ATOM 3740 C C . THR B 1 119 ? -17.094 20.625 -0.945 1 36.03 119 THR B C 1
ATOM 3742 O O . THR B 1 119 ? -16.531 19.531 -0.933 1 36.03 119 THR B O 1
ATOM 3745 N N . ASP B 1 120 ? -17.219 21.219 -2.16 1 39.22 120 ASP B N 1
ATOM 3746 C CA . ASP B 1 120 ? -16.297 21.297 -3.283 1 39.22 120 ASP B CA 1
ATOM 3747 C C . ASP B 1 120 ? -14.891 20.828 -2.877 1 39.22 120 ASP B C 1
ATOM 3749 O O . ASP B 1 120 ? -14.094 20.438 -3.725 1 39.22 120 ASP B O 1
ATOM 3753 N N . ASP B 1 121 ? -14.516 21.125 -1.64 1 41.16 121 ASP B N 1
ATOM 3754 C CA . ASP B 1 121 ? -13.117 21.141 -1.218 1 41.16 121 ASP B CA 1
ATOM 3755 C C . ASP B 1 121 ? -12.68 19.766 -0.74 1 41.16 121 ASP B C 1
ATOM 3757 O O . ASP B 1 121 ? -11.523 19.578 -0.353 1 41.16 121 ASP B O 1
ATOM 3761 N N . LYS B 1 122 ? -13.602 18.906 -0.299 1 46.38 122 LYS B N 1
ATOM 3762 C CA . LYS B 1 122 ? -13.141 17.703 0.368 1 46.38 122 LYS B CA 1
ATOM 3763 C C . LYS B 1 122 ? -12.859 16.594 -0.642 1 46.38 122 LYS B C 1
ATOM 3765 O O . LYS B 1 122 ? -13.789 16.031 -1.237 1 46.38 122 LYS B O 1
ATOM 3770 N N . PHE B 1 123 ? -11.883 16.531 -1.333 1 49.47 123 PHE B N 1
ATOM 3771 C CA . PHE B 1 123 ? -11.156 15.688 -2.277 1 49.47 123 PHE B CA 1
ATOM 3772 C C . PHE B 1 123 ? -10.953 14.289 -1.71 1 49.47 123 PHE B C 1
ATOM 3774 O O . PHE B 1 123 ? -10.258 14.117 -0.703 1 49.47 123 PHE B O 1
ATOM 3781 N N . GLY B 1 124 ? -11.93 13.383 -1.551 1 59.03 124 GLY B N 1
ATOM 3782 C CA . GLY B 1 124 ? -10.992 12.43 -0.979 1 59.03 124 GLY B CA 1
ATOM 3783 C C . GLY B 1 124 ? -11.5 11 -1.018 1 59.03 124 GLY B C 1
ATOM 3784 O O . GLY B 1 124 ? -12.672 10.742 -0.742 1 59.03 124 GLY B O 1
ATOM 3785 N N . TYR B 1 125 ? -11.062 10.219 -2.09 1 66.69 125 TYR B N 1
ATOM 3786 C CA . TYR B 1 125 ? -11.086 8.766 -1.972 1 66.69 125 TYR B CA 1
ATOM 3787 C C . TYR B 1 125 ? -10.844 8.328 -0.532 1 66.69 125 TYR B C 1
ATOM 3789 O O . TYR B 1 125 ? -9.742 8.5 -0.006 1 66.69 125 TYR B O 1
ATOM 3797 N N . LYS B 1 126 ? -12.227 8.094 0.184 1 71.19 126 LYS B N 1
ATOM 3798 C CA . LYS B 1 126 ? -12.078 7.922 1.626 1 71.19 126 LYS B CA 1
ATOM 3799 C C . LYS B 1 126 ? -12.352 6.477 2.039 1 71.19 126 LYS B C 1
ATOM 3801 O O . LYS B 1 126 ? -12.977 5.719 1.29 1 71.19 126 LYS B O 1
ATOM 3806 N N . SER B 1 127 ? -11.773 6.164 3.186 1 84.94 127 SER B N 1
ATOM 3807 C CA . SER B 1 127 ? -11.875 4.836 3.775 1 84.94 127 SER B CA 1
ATOM 3808 C C . SER B 1 127 ? -12.852 4.82 4.949 1 84.94 127 SER B C 1
ATOM 3810 O O . SER B 1 127 ? -13.305 5.875 5.398 1 84.94 127 SER B O 1
ATOM 3812 N N . LEU B 1 128 ? -13.328 3.707 5.352 1 89.25 128 LEU B N 1
ATOM 3813 C CA . LEU B 1 128 ? -14.219 3.518 6.492 1 89.25 128 LEU B CA 1
ATOM 3814 C C . LEU B 1 128 ? -13.461 3.656 7.805 1 89.25 128 LEU B C 1
ATOM 3816 O O . LEU B 1 128 ? -12.445 2.99 8.016 1 89.25 128 LEU B O 1
ATOM 3820 N N . HIS B 1 129 ? -13.891 4.621 8.586 1 90.56 129 HIS B N 1
ATOM 3821 C CA . HIS B 1 129 ? -13.336 4.812 9.922 1 90.56 129 HIS B CA 1
ATOM 3822 C C . HIS B 1 129 ? -14.344 4.41 10.992 1 90.56 129 HIS B C 1
ATOM 3824 O O . HIS B 1 129 ? -15.484 4.879 10.992 1 90.56 129 HIS B O 1
ATOM 3830 N N . LEU B 1 130 ? -13.906 3.594 11.922 1 92.62 130 LEU B N 1
ATOM 3831 C CA . LEU B 1 130 ? -14.758 3.117 13 1 92.62 130 LEU B CA 1
ATOM 3832 C C . LEU B 1 130 ? -14.109 3.355 14.359 1 92.62 130 LEU B C 1
ATOM 3834 O O . LEU B 1 130 ? -12.891 3.191 14.5 1 92.62 130 LEU B O 1
ATOM 3838 N N . GLN B 1 131 ? -14.836 3.863 15.258 1 93 131 GLN B N 1
ATOM 3839 C CA . GLN B 1 131 ? -14.438 3.803 16.656 1 93 131 GLN B CA 1
ATOM 3840 C C . GLN B 1 131 ? -15.047 2.584 17.344 1 93 131 GLN B C 1
ATOM 3842 O O . GLN B 1 131 ? -16.266 2.418 17.375 1 93 131 GLN B O 1
ATOM 3847 N N . LEU B 1 132 ? -14.18 1.776 17.953 1 94.5 132 LEU B N 1
ATOM 3848 C CA . LEU B 1 132 ? -14.648 0.472 18.406 1 94.5 132 LEU B CA 1
ATOM 3849 C C . LEU B 1 132 ? -14.32 0.257 19.891 1 94.5 132 LEU B C 1
ATOM 3851 O O . LEU B 1 132 ? -13.289 0.733 20.375 1 94.5 132 LEU B O 1
ATOM 3855 N N . LEU B 1 133 ? -15.195 -0.471 20.547 1 92.69 133 LEU B N 1
ATOM 3856 C CA . LEU B 1 133 ? -15.039 -1.013 21.906 1 92.69 133 LEU B CA 1
ATOM 3857 C C . LEU B 1 133 ? -15.383 -2.498 21.938 1 92.69 133 LEU B C 1
ATOM 3859 O O . LEU B 1 133 ? -16.359 -2.926 21.312 1 92.69 133 LEU B O 1
ATOM 3863 N N . LEU B 1 134 ? -14.531 -3.256 22.641 1 92.56 134 LEU B N 1
ATOM 3864 C CA . LEU B 1 134 ? -14.844 -4.676 22.75 1 92.56 134 LEU B CA 1
ATOM 3865 C C . LEU B 1 134 ? -16.203 -4.879 23.406 1 92.56 134 LEU B C 1
ATOM 3867 O O . LEU B 1 134 ? -16.547 -4.191 24.375 1 92.56 134 LEU B O 1
ATOM 3871 N N . LYS B 1 135 ? -16.922 -5.883 22.844 1 91.19 135 LYS B N 1
ATOM 3872 C CA . LYS B 1 135 ? -18.172 -6.258 23.484 1 91.19 135 LYS B CA 1
ATOM 3873 C C . LYS B 1 135 ? -17.938 -6.996 24.797 1 91.19 135 LYS B C 1
ATOM 3875 O O . LYS B 1 135 ? -16.859 -7.562 25 1 91.19 135 LYS B O 1
ATOM 3880 N N . ASN B 1 136 ? -18.984 -6.977 25.562 1 84.81 136 ASN B N 1
ATOM 3881 C CA . ASN B 1 136 ? -18.922 -7.715 26.812 1 84.81 136 ASN B CA 1
ATOM 3882 C C . ASN B 1 136 ? -19.156 -9.211 26.594 1 84.81 136 ASN B C 1
ATOM 3884 O O . ASN B 1 136 ? -19.828 -9.602 25.641 1 84.81 136 ASN B O 1
ATOM 3888 N N . GLY B 1 137 ? -18.578 -10.07 27.344 1 79.44 137 GLY B N 1
ATOM 3889 C CA . GLY B 1 137 ? -18.906 -11.484 27.391 1 79.44 137 GLY B CA 1
ATOM 3890 C C . GLY B 1 137 ? -18.203 -12.305 26.328 1 79.44 137 GLY B C 1
ATOM 3891 O O . GLY B 1 137 ? -18.75 -13.297 25.844 1 79.44 137 GLY B O 1
ATOM 3892 N N . LEU B 1 138 ? -17.094 -11.758 25.844 1 82.31 138 LEU B N 1
ATOM 3893 C CA . LEU B 1 138 ? -16.344 -12.523 24.859 1 82.31 138 LEU B CA 1
ATOM 3894 C C . LEU B 1 138 ? -15.484 -13.586 25.531 1 82.31 138 LEU B C 1
ATOM 3896 O O . LEU B 1 138 ? -14.258 -13.469 25.562 1 82.31 138 LEU B O 1
ATOM 3900 N N . LYS B 1 139 ? -16.047 -14.609 26.094 1 77.5 139 LYS B N 1
ATOM 3901 C CA . LYS B 1 139 ? -15.367 -15.641 26.859 1 77.5 139 LYS B CA 1
ATOM 3902 C C . LYS B 1 139 ? -14.414 -16.453 25.984 1 77.5 139 LYS B C 1
ATOM 3904 O O . LYS B 1 139 ? -13.414 -16.984 26.469 1 77.5 139 LYS B O 1
ATOM 3909 N N . GLU B 1 140 ? -14.672 -16.406 24.656 1 81 140 GLU B N 1
ATOM 3910 C CA . GLU B 1 140 ? -13.906 -17.25 23.75 1 81 140 GLU B CA 1
ATOM 3911 C C . GLU B 1 140 ? -12.695 -16.516 23.203 1 81 140 GLU B C 1
ATOM 3913 O O . GLU B 1 140 ? -11.891 -17.109 22.469 1 81 140 GLU B O 1
ATOM 3918 N N . VAL B 1 141 ? -12.539 -15.297 23.578 1 86.25 141 VAL B N 1
ATOM 3919 C CA . VAL B 1 141 ? -11.414 -14.523 23.062 1 86.25 141 VAL B CA 1
ATOM 3920 C C . VAL B 1 141 ? -10.406 -14.266 24.188 1 86.25 141 VAL B C 1
ATOM 3922 O O . VAL B 1 141 ? -10.633 -13.422 25.047 1 86.25 141 VAL B O 1
ATOM 3925 N N . PRO B 1 142 ? -9.328 -14.992 24.156 1 85.62 142 PRO B N 1
ATOM 3926 C CA . PRO B 1 142 ? -8.328 -14.797 25.203 1 85.62 142 PRO B CA 1
ATOM 3927 C C . PRO B 1 142 ? -7.828 -13.359 25.281 1 85.62 142 PRO B C 1
ATOM 3929 O O . PRO B 1 142 ? -7.492 -12.758 24.25 1 85.62 142 PRO B O 1
ATOM 3932 N N . GLY B 1 143 ? -7.797 -12.742 26.453 1 86.56 143 GLY B N 1
ATOM 3933 C CA . GLY B 1 143 ? -7.289 -11.398 26.656 1 86.56 143 GLY B CA 1
ATOM 3934 C C . GLY B 1 143 ? -8.359 -10.336 26.562 1 86.56 143 GLY B C 1
ATOM 3935 O O . GLY B 1 143 ? -8.117 -9.164 26.875 1 86.56 143 GLY B O 1
ATOM 3936 N N . ALA B 1 144 ? -9.547 -10.734 26.234 1 89 144 ALA B N 1
ATOM 3937 C CA . ALA B 1 144 ? -10.633 -9.781 26.031 1 89 144 ALA B CA 1
ATOM 3938 C C . ALA B 1 144 ? -10.938 -9 27.297 1 89 144 ALA B C 1
ATOM 3940 O O . ALA B 1 144 ? -11.219 -7.797 27.25 1 89 144 ALA B O 1
ATOM 3941 N N . ASP B 1 145 ? -10.836 -9.641 28.406 1 89.31 145 ASP B N 1
ATOM 3942 C CA . ASP B 1 145 ? -11.172 -9.016 29.672 1 89.31 145 ASP B CA 1
ATOM 3943 C C . ASP B 1 145 ? -10.141 -7.957 30.062 1 89.31 145 ASP B C 1
ATOM 3945 O O . ASP B 1 145 ? -10.484 -6.945 30.688 1 89.31 145 ASP B O 1
ATOM 3949 N N . ILE B 1 146 ? -8.945 -8.195 29.656 1 91.62 146 ILE B N 1
ATOM 3950 C CA . ILE B 1 146 ? -7.844 -7.297 30 1 91.62 146 ILE B CA 1
ATOM 3951 C C . ILE B 1 146 ? -8.016 -5.969 29.266 1 91.62 146 ILE B C 1
ATOM 3953 O O . ILE B 1 146 ? -7.656 -4.91 29.797 1 91.62 146 ILE B O 1
ATOM 3957 N N . PHE B 1 147 ? -8.539 -6.039 28.141 1 93.62 147 PHE B N 1
ATOM 3958 C CA . PHE B 1 147 ? -8.57 -4.84 27.312 1 93.62 147 PHE B CA 1
ATOM 3959 C C . PHE B 1 147 ? -9.992 -4.34 27.125 1 93.62 147 PHE B C 1
ATOM 3961 O O . PHE B 1 147 ? -10.281 -3.592 26.188 1 93.62 147 PHE B O 1
ATOM 3968 N N . LYS B 1 148 ? -10.711 -4.793 28.188 1 88.25 148 LYS B N 1
ATOM 3969 C CA . LYS B 1 148 ? -12.086 -4.289 28.219 1 88.25 148 LYS B CA 1
ATOM 3970 C C . LYS B 1 148 ? -12.109 -2.781 28.438 1 88.25 148 LYS B C 1
ATOM 3972 O O . LYS B 1 148 ? -11.344 -2.256 29.25 1 88.25 148 LYS B O 1
ATOM 3977 N N . GLY B 1 149 ? -12.758 -2.02 27.609 1 87.44 149 GLY B N 1
ATOM 3978 C CA . GLY B 1 149 ? -12.898 -0.586 27.812 1 87.44 149 GLY B CA 1
ATOM 3979 C C . GLY B 1 149 ? -11.938 0.229 26.953 1 87.44 149 GLY B C 1
ATOM 3980 O O . GLY B 1 149 ? -12.031 1.458 26.922 1 87.44 149 GLY B O 1
ATOM 3981 N N . VAL B 1 150 ? -10.961 -0.459 26.484 1 91.56 150 VAL B N 1
ATOM 3982 C CA . VAL B 1 150 ? -10.023 0.243 25.609 1 91.56 150 VAL B CA 1
ATOM 3983 C C . VAL B 1 150 ? -10.688 0.539 24.266 1 91.56 150 VAL B C 1
ATOM 3985 O O . VAL B 1 150 ? -11.219 -0.365 23.609 1 91.56 150 VAL B O 1
ATOM 3988 N N . THR B 1 151 ? -10.648 1.822 23.891 1 92.06 151 THR B N 1
ATOM 3989 C CA . THR B 1 151 ? -11.203 2.232 22.609 1 92.06 151 THR B CA 1
ATOM 3990 C C . THR B 1 151 ? -10.125 2.266 21.531 1 92.06 151 THR B C 1
ATOM 3992 O O . THR B 1 151 ? -8.992 2.686 21.797 1 92.06 151 THR B O 1
ATOM 3995 N N . ILE B 1 152 ? -10.516 1.851 20.328 1 94.94 152 ILE B N 1
ATOM 3996 C CA . ILE B 1 152 ? -9.578 1.925 19.219 1 94.94 152 ILE B CA 1
ATOM 3997 C C . ILE B 1 152 ? -10.25 2.578 18.016 1 94.94 152 ILE B C 1
ATOM 3999 O O . ILE B 1 152 ? -11.477 2.531 17.875 1 94.94 152 ILE B O 1
ATOM 4003 N N . GLU B 1 153 ? -9.492 3.209 17.234 1 94.94 153 GLU B N 1
ATOM 4004 C CA . GLU B 1 153 ? -9.914 3.668 15.922 1 94.94 153 GLU B CA 1
ATOM 4005 C C . GLU B 1 153 ? -9.461 2.705 14.828 1 94.94 153 GLU B C 1
ATOM 4007 O O . GLU B 1 153 ? -8.273 2.438 14.688 1 94.94 153 GLU B O 1
ATOM 4012 N N . LEU B 1 154 ? -10.445 2.189 14.125 1 95.81 154 LEU B N 1
ATOM 4013 C CA . LEU B 1 154 ? -10.141 1.242 13.062 1 95.81 154 LEU B CA 1
ATOM 4014 C C . LEU B 1 154 ? -10.469 1.837 11.695 1 95.81 154 LEU B C 1
ATOM 4016 O O . LEU B 1 154 ? -11.578 2.326 11.477 1 95.81 154 LEU B O 1
ATOM 4020 N N . GLN B 1 155 ? -9.539 1.819 10.891 1 94.06 155 GLN B N 1
ATOM 4021 C CA . GLN B 1 155 ? -9.742 2.148 9.484 1 94.06 155 GLN B CA 1
ATOM 4022 C C . GLN B 1 155 ? -9.758 0.891 8.617 1 94.06 155 GLN B C 1
ATOM 4024 O O . GLN B 1 155 ? -8.859 0.055 8.719 1 94.06 155 GLN B O 1
ATOM 4029 N N . VAL B 1 156 ? -10.773 0.724 7.891 1 95.75 156 VAL B N 1
ATOM 4030 C CA . VAL B 1 156 ? -10.852 -0.374 6.934 1 95.75 156 VAL B CA 1
ATOM 4031 C C . VAL B 1 156 ? -10.664 0.164 5.516 1 95.75 156 VAL B C 1
ATOM 4033 O O . VAL B 1 156 ? -11.453 0.99 5.051 1 95.75 156 VAL B O 1
ATOM 4036 N N . ARG B 1 157 ? -9.594 -0.379 4.883 1 94.88 157 ARG B N 1
ATOM 4037 C CA . ARG B 1 157 ? -9.219 0.154 3.576 1 94.88 157 ARG B CA 1
ATOM 4038 C C . ARG B 1 157 ? -8.867 -0.97 2.605 1 94.88 157 ARG B C 1
ATOM 4040 O O . ARG B 1 157 ? -8.438 -2.045 3.023 1 94.88 157 ARG B O 1
ATOM 4047 N N . THR B 1 158 ? -9.133 -0.679 1.264 1 96.75 158 THR B N 1
ATOM 4048 C CA . THR B 1 158 ? -8.508 -1.525 0.252 1 96.75 158 THR B CA 1
ATOM 4049 C C . THR B 1 158 ? -7.02 -1.221 0.136 1 96.75 158 THR B C 1
ATOM 4051 O O . THR B 1 158 ? -6.547 -0.202 0.646 1 96.75 158 THR B O 1
ATOM 4054 N N . VAL B 1 159 ? -6.355 -2.082 -0.488 1 96.75 159 VAL B N 1
ATOM 4055 C CA . VAL B 1 159 ? -4.941 -1.858 -0.767 1 96.75 159 VAL B CA 1
ATOM 4056 C C . VAL B 1 159 ? -4.762 -0.514 -1.467 1 96.75 159 VAL B C 1
ATOM 4058 O O . VAL B 1 159 ? -3.852 0.249 -1.132 1 96.75 159 VAL B O 1
ATOM 4061 N N . ILE B 1 160 ? -5.652 -0.165 -2.396 1 96.12 160 ILE B N 1
ATOM 4062 C CA . ILE B 1 160 ? -5.562 1.057 -3.188 1 96.12 160 ILE B CA 1
ATOM 4063 C C . ILE B 1 160 ? -5.863 2.266 -2.305 1 96.12 160 ILE B C 1
ATOM 4065 O O . ILE B 1 160 ? -5.148 3.27 -2.355 1 96.12 160 ILE B O 1
ATOM 4069 N N . GLN B 1 161 ? -6.867 2.127 -1.527 1 94.25 161 GLN B N 1
ATOM 4070 C CA . GLN B 1 161 ? -7.195 3.188 -0.583 1 94.25 161 GLN B CA 1
ATOM 4071 C C . GLN B 1 161 ? -6.039 3.451 0.377 1 94.25 161 GLN B C 1
ATOM 4073 O O . GLN B 1 161 ? -5.762 4.602 0.722 1 94.25 161 GLN B O 1
ATOM 4078 N N . ASP B 1 162 ? -5.441 2.404 0.812 1 94.5 162 ASP B N 1
ATOM 4079 C CA . ASP B 1 162 ? -4.316 2.531 1.737 1 94.5 162 ASP B CA 1
ATOM 4080 C C . ASP B 1 162 ? -3.15 3.27 1.087 1 94.5 162 ASP B C 1
ATOM 4082 O O . ASP B 1 162 ? -2.545 4.148 1.701 1 94.5 162 ASP B O 1
ATOM 4086 N N . ALA B 1 163 ? -2.852 2.906 -0.084 1 94.94 163 ALA B N 1
ATOM 4087 C CA . ALA B 1 163 ? -1.788 3.584 -0.819 1 94.94 163 ALA B CA 1
ATOM 4088 C C . ALA B 1 163 ? -2.1 5.07 -0.989 1 94.94 163 ALA B C 1
ATOM 4090 O O . ALA B 1 163 ? -1.241 5.922 -0.747 1 94.94 163 ALA B O 1
ATOM 4091 N N . TRP B 1 164 ? -3.289 5.348 -1.372 1 93.69 164 TRP B N 1
ATOM 4092 C CA . TRP B 1 164 ? -3.697 6.738 -1.556 1 93.69 164 TRP B CA 1
ATOM 4093 C C . TRP B 1 164 ? -3.557 7.523 -0.256 1 93.69 164 TRP B C 1
ATOM 4095 O O . TRP B 1 164 ? -3.08 8.656 -0.259 1 93.69 164 TRP B O 1
ATOM 4105 N N . SER B 1 165 ? -3.979 6.918 0.766 1 90.94 165 SER B N 1
ATOM 4106 C CA . SER B 1 165 ? -3.934 7.613 2.047 1 90.94 165 SER B CA 1
ATOM 4107 C C . SER B 1 165 ? -2.506 8.008 2.41 1 90.94 165 SER B C 1
ATOM 4109 O O . SER B 1 165 ? -2.277 9.086 2.961 1 90.94 165 SER B O 1
ATOM 4111 N N . ILE B 1 166 ? -1.589 7.164 2.146 1 90.56 166 ILE B N 1
ATOM 4112 C CA . ILE B 1 166 ? -0.178 7.426 2.412 1 90.56 166 ILE B CA 1
ATOM 4113 C C . ILE B 1 166 ? 0.296 8.602 1.562 1 90.56 166 ILE B C 1
ATOM 4115 O O . ILE B 1 166 ? 0.945 9.523 2.068 1 90.56 166 ILE B O 1
ATOM 4119 N N . LEU B 1 167 ? -0.071 8.594 0.337 1 91.88 167 LEU B N 1
ATOM 4120 C CA . LEU B 1 167 ? 0.338 9.641 -0.589 1 91.88 167 LEU B CA 1
ATOM 4121 C C . LEU B 1 167 ? -0.315 10.977 -0.228 1 91.88 167 LEU B C 1
ATOM 4123 O O . LEU B 1 167 ? 0.35 12.008 -0.208 1 91.88 167 LEU B O 1
ATOM 4127 N N . ASP B 1 168 ? -1.586 10.867 0.002 1 87.12 168 ASP B N 1
ATOM 4128 C CA . ASP B 1 168 ? -2.35 12.055 0.364 1 87.12 168 ASP B CA 1
ATOM 4129 C C . ASP B 1 168 ? -1.749 12.742 1.587 1 87.12 168 ASP B C 1
ATOM 4131 O O . ASP B 1 168 ? -1.61 13.969 1.611 1 87.12 168 ASP B O 1
ATOM 4135 N N . HIS B 1 169 ? -1.409 11.898 2.516 1 81.75 169 HIS B N 1
ATOM 4136 C CA . HIS B 1 169 ? -0.805 12.438 3.73 1 81.75 169 HIS B CA 1
ATOM 4137 C C . HIS B 1 169 ? 0.537 13.094 3.436 1 81.75 169 HIS B C 1
ATOM 4139 O O . HIS B 1 169 ? 0.859 14.141 4.008 1 81.75 169 HIS B O 1
ATOM 4145 N N . LYS B 1 170 ? 1.268 12.523 2.615 1 83 170 LYS B N 1
ATOM 4146 C CA . LYS B 1 170 ? 2.58 13.062 2.264 1 83 170 LYS B CA 1
ATOM 4147 C C . LYS B 1 170 ? 2.453 14.422 1.589 1 83 170 LYS B C 1
ATOM 4149 O O . LYS B 1 170 ? 3.266 15.32 1.829 1 83 170 LYS B O 1
ATOM 4154 N N . ILE B 1 171 ? 1.45 14.555 0.75 1 76.62 171 ILE B N 1
ATOM 4155 C CA . ILE B 1 171 ? 1.256 15.789 0 1 76.62 171 ILE B CA 1
ATOM 4156 C C . ILE B 1 171 ? 0.657 16.859 0.912 1 76.62 171 ILE B C 1
ATOM 4158 O O . ILE B 1 171 ? 1.058 18.016 0.861 1 76.62 171 ILE B O 1
ATOM 4162 N N . LYS B 1 172 ? -0.323 16.406 1.692 1 63.5 172 LYS B N 1
ATOM 4163 C CA . LYS B 1 172 ? -1.093 17.375 2.459 1 63.5 172 LYS B CA 1
ATOM 4164 C C . LYS B 1 172 ? -0.309 17.875 3.674 1 63.5 172 LYS B C 1
ATOM 4166 O O . LYS B 1 172 ? -0.6 18.938 4.223 1 63.5 172 LYS B O 1
ATOM 4171 N N . TYR B 1 173 ? 0.573 16.859 4.211 1 55.88 173 TYR B N 1
ATOM 4172 C CA . TYR B 1 173 ? 1.344 17.25 5.383 1 55.88 173 TYR B CA 1
ATOM 4173 C C . TYR B 1 173 ? 1.946 18.641 5.188 1 55.88 173 TYR B C 1
ATOM 4175 O O . TYR B 1 173 ? 2.168 19.375 6.16 1 55.88 173 TYR B O 1
ATOM 4183 N N . LYS B 1 174 ? 2.379 18.75 4.047 1 51.25 174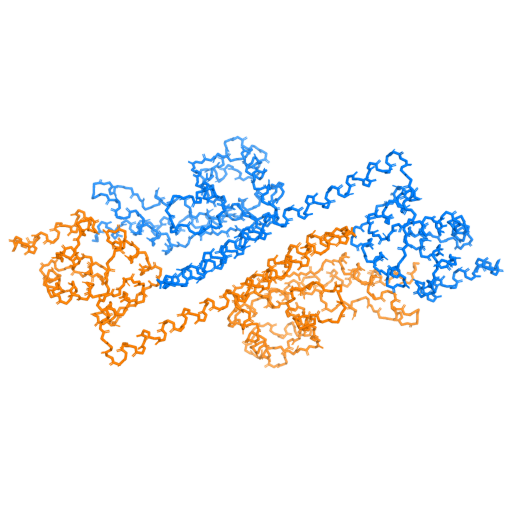 LYS B N 1
ATOM 4184 C CA . LYS B 1 174 ? 3.119 20 3.908 1 51.25 174 LYS B CA 1
ATOM 4185 C C . LYS B 1 174 ? 2.172 21.188 3.822 1 51.25 174 LYS B C 1
ATOM 4187 O O . LYS B 1 174 ? 2.299 22.141 4.59 1 51.25 174 LYS B O 1
ATOM 4192 N N . LYS B 1 175 ? 1.953 21.891 2.5 1 49.34 175 LYS B N 1
ATOM 4193 C CA . LYS B 1 175 ? 1.951 23.25 1.98 1 49.34 175 LYS B CA 1
ATOM 4194 C C . LYS B 1 175 ? 0.567 23.641 1.47 1 49.34 175 LYS B C 1
ATOM 4196 O O . LYS B 1 175 ? -0.245 22.781 1.137 1 49.34 175 LYS B O 1
ATOM 4201 N N . SER B 1 176 ? -0.056 24.719 1.957 1 53.06 176 SER B N 1
ATOM 4202 C CA . SER B 1 176 ? -1.062 25.359 1.12 1 53.06 176 SER B CA 1
ATOM 4203 C C . SER B 1 176 ? -0.742 25.188 -0.362 1 53.06 176 SER B C 1
ATOM 4205 O O . SER B 1 176 ? 0.247 25.734 -0.856 1 53.06 176 SER B O 1
ATOM 4207 N N . ILE B 1 177 ? -1.208 24.156 -0.849 1 68.56 177 ILE B N 1
ATOM 4208 C CA . ILE B 1 177 ? -1.05 23.781 -2.252 1 68.56 177 ILE B CA 1
ATOM 4209 C C . ILE B 1 177 ? -1.913 24.688 -3.123 1 68.56 177 ILE B C 1
ATOM 4211 O O . ILE B 1 177 ? -3.094 24.906 -2.836 1 68.56 177 ILE B O 1
ATOM 4215 N N . PRO B 1 178 ? -1.208 25.5 -3.9 1 73.31 178 PRO B N 1
ATOM 4216 C CA . PRO B 1 178 ? -2.002 26.328 -4.82 1 73.31 178 PRO B CA 1
ATOM 4217 C C . PRO B 1 178 ? -3.182 25.562 -5.418 1 73.31 178 PRO B C 1
ATOM 4219 O O . PRO B 1 178 ? -3.129 24.328 -5.547 1 73.31 178 PRO B O 1
ATOM 4222 N N . GLN B 1 179 ? -4.109 26.344 -5.801 1 75.12 179 GLN B N 1
ATOM 4223 C CA . GLN B 1 179 ? -5.375 25.781 -6.258 1 75.12 179 GLN B CA 1
ATOM 4224 C C . GLN B 1 179 ? -5.168 24.859 -7.449 1 75.12 179 GLN B C 1
ATOM 4226 O O . GLN B 1 179 ? -5.805 23.812 -7.543 1 75.12 179 GLN B O 1
ATOM 4231 N N . HIS B 1 180 ? -4.332 25.328 -8.328 1 83.25 180 HIS B N 1
ATOM 4232 C CA . HIS B 1 180 ? -4.133 24.516 -9.523 1 83.25 180 HIS B CA 1
ATOM 4233 C C . HIS B 1 180 ? -3.521 23.156 -9.18 1 83.25 180 HIS B C 1
ATOM 4235 O O . HIS B 1 180 ? -3.826 22.156 -9.82 1 83.25 180 HIS B O 1
ATOM 4241 N N . LEU B 1 181 ? -2.744 23.109 -8.148 1 85.75 181 LEU B N 1
ATOM 4242 C CA . LEU B 1 181 ? -2.17 21.844 -7.715 1 85.75 181 LEU B CA 1
ATOM 4243 C C . LEU B 1 181 ? -3.189 21.016 -6.926 1 85.75 181 LEU B C 1
ATOM 4245 O O . LEU B 1 181 ? -3.203 19.797 -7.008 1 85.75 181 LEU B O 1
ATOM 4249 N N . LYS B 1 182 ? -3.99 21.688 -6.184 1 83.12 182 LYS B N 1
ATOM 4250 C CA . LYS B 1 182 ? -5.074 21 -5.477 1 83.12 182 LYS B CA 1
ATOM 4251 C C . LYS B 1 182 ? -5.996 20.281 -6.453 1 83.12 182 LYS B C 1
ATOM 4253 O O . LYS B 1 182 ? -6.434 19.156 -6.184 1 83.12 182 LYS B O 1
ATOM 4258 N N . ARG B 1 183 ? -6.258 20.953 -7.535 1 86.75 183 ARG B N 1
ATOM 4259 C CA . ARG B 1 183 ? -7.094 20.344 -8.562 1 86.75 183 ARG B CA 1
ATOM 4260 C C . ARG B 1 183 ? -6.445 19.094 -9.125 1 86.75 183 ARG B C 1
ATOM 4262 O O . ARG B 1 183 ? -7.129 18.094 -9.367 1 86.75 183 ARG B O 1
ATOM 4269 N N . ARG B 1 184 ? -5.195 19.172 -9.281 1 91.12 184 ARG B N 1
ATOM 4270 C CA . ARG B 1 184 ? -4.469 18.016 -9.781 1 91.12 184 ARG B CA 1
ATOM 4271 C C . ARG B 1 184 ? -4.5 16.875 -8.773 1 91.12 184 ARG B C 1
ATOM 4273 O O . ARG B 1 184 ? -4.621 15.711 -9.156 1 91.12 184 ARG B O 1
ATOM 4280 N N . ILE B 1 185 ? -4.398 17.219 -7.551 1 89.5 185 ILE B N 1
ATOM 4281 C CA . ILE B 1 185 ? -4.457 16.219 -6.488 1 89.5 185 ILE B CA 1
ATOM 4282 C C . ILE B 1 185 ? -5.832 15.555 -6.477 1 89.5 185 ILE B C 1
ATOM 4284 O O . ILE B 1 185 ? -5.941 14.336 -6.352 1 89.5 185 ILE B O 1
ATOM 4288 N N . ASN B 1 186 ? -6.82 16.312 -6.664 1 88.75 186 ASN B N 1
ATOM 4289 C CA . ASN B 1 186 ? -8.18 15.789 -6.711 1 88.75 186 ASN B CA 1
ATOM 4290 C C . ASN B 1 186 ? -8.375 14.852 -7.902 1 88.75 186 ASN B C 1
ATOM 4292 O O . ASN B 1 186 ? -9.047 13.828 -7.785 1 88.75 186 ASN B O 1
ATOM 4296 N N . ARG B 1 187 ? -7.848 15.266 -9.008 1 92.5 187 ARG B N 1
ATOM 4297 C CA . ARG B 1 187 ? -7.918 14.406 -10.188 1 92.5 187 ARG B CA 1
ATOM 4298 C C . ARG B 1 187 ? -7.207 13.078 -9.938 1 92.5 187 ARG B C 1
ATOM 4300 O O . ARG B 1 187 ? -7.688 12.023 -10.359 1 92.5 187 ARG B O 1
ATOM 4307 N N . LEU B 1 188 ? -6.129 13.164 -9.305 1 93.69 188 LEU B N 1
ATOM 4308 C CA . LEU B 1 188 ? -5.387 11.945 -8.977 1 93.69 188 LEU B CA 1
ATOM 4309 C C . LEU B 1 188 ? -6.191 11.062 -8.031 1 93.69 188 LEU B C 1
ATOM 4311 O O . LEU B 1 188 ? -6.23 9.844 -8.203 1 93.69 188 LEU B O 1
ATOM 4315 N N . SER B 1 189 ? -6.801 11.641 -7.031 1 92.25 189 SER B N 1
ATOM 4316 C CA . SER B 1 189 ? -7.672 10.914 -6.117 1 92.25 189 SER B CA 1
ATOM 4317 C C . SER B 1 189 ? -8.766 10.164 -6.871 1 92.25 189 SER B C 1
ATOM 4319 O O . SER B 1 189 ? -9.055 9 -6.57 1 92.25 189 SER B O 1
ATOM 4321 N N . ALA B 1 190 ? -9.32 10.82 -7.824 1 92.31 190 ALA B N 1
ATOM 4322 C CA . ALA B 1 190 ? -10.375 10.227 -8.641 1 92.31 190 ALA B CA 1
ATOM 4323 C C . ALA B 1 190 ? -9.852 9.031 -9.438 1 92.31 190 ALA B C 1
ATOM 4325 O O . ALA B 1 190 ? -10.555 8.039 -9.617 1 92.31 190 ALA B O 1
ATOM 4326 N N . LEU B 1 191 ? -8.703 9.234 -9.914 1 94.06 191 LEU B N 1
ATOM 4327 C CA . LEU B 1 191 ? -8.078 8.141 -10.641 1 94.06 191 LEU B CA 1
ATOM 4328 C C . LEU B 1 191 ? -7.922 6.91 -9.75 1 94.06 191 LEU B C 1
ATOM 4330 O O . LEU B 1 191 ? -8.18 5.785 -10.188 1 94.06 191 LEU B O 1
ATOM 4334 N N . PHE B 1 192 ? -7.512 7.066 -8.523 1 94.94 192 PHE B N 1
ATOM 4335 C CA . PHE B 1 192 ? -7.395 5.969 -7.57 1 94.94 192 PHE B CA 1
ATOM 4336 C C . PHE B 1 192 ? -8.742 5.301 -7.344 1 94.94 192 PHE B C 1
ATOM 4338 O O . PHE B 1 192 ? -8.836 4.074 -7.258 1 94.94 192 PHE B O 1
ATOM 4345 N N . GLU B 1 193 ? -9.742 6.07 -7.262 1 93.44 193 GLU B N 1
ATOM 4346 C CA . GLU B 1 193 ? -11.086 5.535 -7.055 1 93.44 193 GLU B CA 1
ATOM 4347 C C . GLU B 1 193 ? -11.523 4.676 -8.234 1 93.44 193 GLU B C 1
ATOM 4349 O O . GLU B 1 193 ? -12.062 3.582 -8.055 1 93.44 193 GLU B O 1
ATOM 4354 N N . ILE B 1 194 ? -11.258 5.156 -9.398 1 94.38 194 ILE B N 1
ATOM 4355 C CA . ILE B 1 194 ? -11.594 4.426 -10.617 1 94.38 194 ILE B CA 1
ATOM 4356 C C . ILE B 1 194 ? -10.812 3.117 -10.664 1 94.38 194 ILE B C 1
ATOM 4358 O O . ILE B 1 194 ? -11.359 2.074 -11.031 1 94.38 194 ILE B O 1
ATOM 4362 N N . ALA B 1 195 ? -9.578 3.201 -10.305 1 95.5 195 ALA B N 1
ATOM 4363 C CA . ALA B 1 195 ? -8.742 2.006 -10.289 1 95.5 195 ALA B CA 1
ATOM 4364 C C . ALA B 1 195 ? -9.297 0.966 -9.312 1 95.5 195 ALA B C 1
ATOM 4366 O O . ALA B 1 195 ? -9.328 -0.227 -9.625 1 95.5 195 ALA B O 1
ATOM 4367 N N . ASP B 1 196 ? -9.703 1.397 -8.172 1 95.69 196 ASP B N 1
ATOM 4368 C CA . ASP B 1 196 ? -10.273 0.512 -7.16 1 95.69 196 ASP B CA 1
ATOM 4369 C C . ASP B 1 196 ? -11.523 -0.193 -7.688 1 95.69 196 ASP B C 1
ATOM 4371 O O . ASP B 1 196 ? -11.672 -1.406 -7.527 1 95.69 196 ASP B O 1
ATOM 4375 N N . ASP B 1 197 ? -12.352 0.536 -8.344 1 95.25 197 ASP B N 1
ATOM 4376 C CA . ASP B 1 197 ? -13.57 -0.007 -8.938 1 95.25 197 ASP B CA 1
ATOM 4377 C C . ASP B 1 197 ? -13.25 -1.014 -10.039 1 95.25 197 ASP B C 1
ATOM 4379 O O . ASP B 1 197 ? -13.906 -2.053 -10.148 1 95.25 197 ASP B O 1
ATOM 4383 N N . GLU B 1 198 ? -12.266 -0.629 -10.82 1 95.56 198 GLU B N 1
ATOM 4384 C CA . GLU B 1 198 ? -11.883 -1.511 -11.922 1 95.56 198 GLU B CA 1
ATOM 4385 C C . GLU B 1 198 ? -11.312 -2.826 -11.398 1 95.56 198 GLU B C 1
ATOM 4387 O O . GLU B 1 198 ? -11.586 -3.893 -11.953 1 95.56 198 GLU B O 1
ATOM 4392 N N . PHE B 1 199 ? -10.57 -2.75 -10.352 1 95.75 199 PHE B N 1
ATOM 4393 C CA . PHE B 1 199 ? -10.008 -3.963 -9.766 1 95.75 199 PHE B CA 1
ATOM 4394 C C . PHE B 1 199 ? -11.109 -4.906 -9.305 1 95.75 199 PHE B C 1
ATOM 4396 O O . PHE B 1 199 ? -11.047 -6.109 -9.555 1 95.75 199 PHE B O 1
ATOM 4403 N N . LEU B 1 200 ? -12.055 -4.391 -8.633 1 95.62 200 LEU B N 1
ATOM 4404 C CA . LEU B 1 200 ? -13.211 -5.176 -8.195 1 95.62 200 LEU B CA 1
ATOM 4405 C C . LEU B 1 200 ? -13.945 -5.766 -9.398 1 95.62 200 LEU B C 1
ATOM 4407 O O . LEU B 1 200 ? -14.344 -6.93 -9.375 1 95.62 200 LEU B O 1
ATOM 4411 N N . SER B 1 201 ? -14.109 -4.91 -10.422 1 95.88 201 SER B N 1
ATOM 4412 C CA . SER B 1 201 ? -14.805 -5.344 -11.625 1 95.88 201 SER B CA 1
ATOM 4413 C C . SER B 1 201 ? -14.094 -6.512 -12.297 1 95.88 201 SER B C 1
ATOM 4415 O O . SER B 1 201 ? -14.734 -7.449 -12.773 1 95.88 201 SER B O 1
ATOM 4417 N N . ILE B 1 202 ? -12.82 -6.441 -12.32 1 92.62 202 ILE B N 1
ATOM 4418 C CA . ILE B 1 202 ? -12.016 -7.512 -12.898 1 92.62 202 ILE B CA 1
ATOM 4419 C C . ILE B 1 202 ? -12.211 -8.797 -12.094 1 92.62 202 ILE B C 1
ATOM 4421 O O . ILE B 1 202 ? -12.375 -9.875 -12.664 1 92.62 202 ILE B O 1
ATOM 4425 N N . GLN B 1 203 ? -12.156 -8.68 -10.805 1 91 203 GLN B N 1
ATOM 4426 C CA . GLN B 1 203 ? -12.383 -9.836 -9.945 1 91 203 GLN B CA 1
ATOM 4427 C C . GLN B 1 203 ? -13.742 -10.477 -10.227 1 91 203 GLN B C 1
ATOM 4429 O O . GLN B 1 203 ? -13.844 -11.695 -10.312 1 91 203 GLN B O 1
ATOM 4434 N N . LYS B 1 204 ? -14.773 -9.664 -10.391 1 92.81 204 LYS B N 1
ATOM 4435 C CA . LYS B 1 204 ? -16.109 -10.172 -10.703 1 92.81 204 LYS B CA 1
ATOM 4436 C C . LYS B 1 204 ? -16.125 -10.875 -12.062 1 92.81 204 LYS B C 1
ATOM 4438 O O . LYS B 1 204 ? -16.812 -11.883 -12.234 1 92.81 204 LYS B O 1
ATOM 4443 N N . GLY B 1 205 ? -15.422 -10.234 -12.984 1 89.56 205 GLY B N 1
ATOM 4444 C CA . GLY B 1 205 ? -15.281 -10.875 -14.281 1 89.56 205 GLY B CA 1
ATOM 4445 C C . GLY B 1 205 ? -14.641 -12.25 -14.203 1 89.56 205 GLY B C 1
ATOM 4446 O O . GLY B 1 205 ? -15.086 -13.188 -14.859 1 89.56 205 GLY B O 1
ATOM 4447 N N . ILE B 1 206 ? -13.68 -12.414 -13.391 1 85.19 206 ILE B N 1
ATOM 4448 C CA . ILE B 1 206 ? -12.984 -13.68 -13.219 1 85.19 206 ILE B CA 1
ATOM 4449 C C . ILE B 1 206 ? -13.922 -14.703 -12.578 1 85.19 206 ILE B C 1
ATOM 4451 O O . ILE B 1 206 ? -13.992 -15.852 -13.016 1 85.19 206 ILE B O 1
ATOM 4455 N N . ILE B 1 207 ? -14.641 -14.281 -11.602 1 85.56 207 ILE B N 1
ATOM 4456 C CA . ILE B 1 207 ? -15.586 -15.156 -10.914 1 85.56 207 ILE B CA 1
ATOM 4457 C C . ILE B 1 207 ? -16.656 -15.641 -11.898 1 85.56 207 ILE B C 1
ATOM 4459 O O . ILE B 1 207 ? -17.031 -16.812 -11.891 1 85.56 207 ILE B O 1
ATOM 4463 N N . GLN B 1 208 ? -17.094 -14.703 -12.688 1 87.94 208 GLN B N 1
ATOM 4464 C CA . GLN B 1 208 ? -18.109 -15.062 -13.68 1 87.94 208 GLN B CA 1
ATOM 4465 C C . GLN B 1 208 ? -17.562 -16.109 -14.656 1 87.94 208 GLN B C 1
ATOM 4467 O O . GLN B 1 208 ? -18.281 -17.031 -15.031 1 87.94 208 GLN B O 1
ATOM 4472 N N . GLU B 1 209 ? -16.375 -15.898 -15.07 1 81 209 GLU B N 1
ATOM 4473 C CA . GLU B 1 209 ? -15.742 -16.875 -15.961 1 81 209 GLU B CA 1
ATOM 4474 C C . GLU B 1 209 ? -15.609 -18.234 -15.281 1 81 209 GLU B C 1
ATOM 4476 O O . GLU B 1 209 ? -15.805 -19.281 -15.922 1 81 209 GLU B O 1
ATOM 4481 N N . GLU B 1 210 ? -15.273 -18.25 -14.039 1 76.88 210 GLU B N 1
ATOM 4482 C CA . GLU B 1 210 ? -15.156 -19.484 -13.273 1 76.88 210 GLU B CA 1
ATOM 4483 C C . GLU B 1 210 ? -16.5 -20.188 -13.156 1 76.88 210 GLU B C 1
ATOM 4485 O O . GLU B 1 210 ? -16.578 -21.422 -13.273 1 76.88 210 GLU B O 1
ATOM 4490 N N . LEU B 1 211 ? -17.547 -19.453 -12.938 1 81.62 211 LEU B N 1
ATOM 4491 C CA . LEU B 1 211 ? -18.891 -20.016 -12.82 1 81.62 211 LEU B CA 1
ATOM 4492 C C . LEU B 1 211 ? -19.328 -20.625 -14.141 1 81.62 211 LEU B C 1
ATOM 4494 O O . LEU B 1 211 ? -19.969 -21.688 -14.156 1 81.62 211 LEU B O 1
ATOM 4498 N N . LYS B 1 212 ? -19.047 -19.953 -15.195 1 78.94 212 LYS B N 1
ATOM 4499 C CA . LYS B 1 212 ? -19.375 -20.484 -16.516 1 78.94 212 LYS B CA 1
ATOM 4500 C C . LYS B 1 212 ? -18.719 -21.828 -16.75 1 78.94 212 LYS B C 1
ATOM 4502 O O . LYS B 1 212 ? -19.344 -22.766 -17.266 1 78.94 212 LYS B O 1
ATOM 4507 N N . ILE B 1 213 ? -17.5 -21.922 -16.359 1 72.69 213 ILE B N 1
ATOM 4508 C CA . ILE B 1 213 ? -16.75 -23.156 -16.547 1 72.69 213 ILE B CA 1
ATOM 4509 C C . ILE B 1 213 ? -17.344 -24.266 -15.68 1 72.69 213 ILE B C 1
ATOM 4511 O O . ILE B 1 213 ? -17.5 -25.406 -16.125 1 72.69 213 ILE B O 1
ATOM 4515 N N . ASN B 1 214 ? -17.578 -23.891 -14.453 1 74.31 214 ASN B N 1
ATOM 4516 C CA . ASN B 1 214 ? -18.156 -24.875 -13.539 1 74.31 214 ASN B CA 1
ATOM 4517 C C . ASN B 1 214 ? -19.516 -25.391 -14.023 1 74.31 214 ASN B C 1
ATOM 4519 O O . ASN B 1 214 ? -19.797 -26.578 -13.938 1 74.31 214 ASN B O 1
ATOM 4523 N N . LYS B 1 215 ? -20.25 -24.5 -14.508 1 80.19 215 LYS B N 1
ATOM 4524 C CA . LYS B 1 215 ? -21.547 -24.875 -15.055 1 80.19 215 LYS B CA 1
ATOM 4525 C C . LYS B 1 215 ? -21.391 -25.781 -16.281 1 80.19 215 LYS B C 1
ATOM 4527 O O . LYS B 1 215 ? -22.125 -26.766 -16.438 1 80.19 215 LYS B O 1
ATOM 4532 N N . ARG B 1 216 ? -20.422 -25.422 -17.062 1 77 216 ARG B N 1
ATOM 4533 C CA . ARG B 1 216 ? -20.141 -26.234 -18.234 1 77 216 ARG B CA 1
ATOM 4534 C C . ARG B 1 216 ? -19.703 -27.641 -17.844 1 77 216 ARG B C 1
ATOM 4536 O O . ARG B 1 216 ? -20.094 -28.625 -18.5 1 77 216 ARG B O 1
ATOM 4543 N N . LEU B 1 217 ? -18.938 -27.781 -16.844 1 73.5 217 LEU B N 1
ATOM 4544 C CA . LEU B 1 217 ? -18.469 -29.062 -16.359 1 73.5 217 LEU B CA 1
ATOM 4545 C C . LEU B 1 217 ? -19.609 -29.891 -15.805 1 73.5 217 LEU B C 1
ATOM 4547 O O . LEU B 1 217 ? -19.719 -31.094 -16.094 1 73.5 217 LEU B O 1
ATOM 4551 N N . LYS B 1 218 ? -20.438 -29.266 -15.062 1 72.31 218 LYS B N 1
ATOM 4552 C CA . LYS B 1 218 ? -21.547 -29.969 -14.43 1 72.31 218 LYS B CA 1
ATOM 4553 C C . LYS B 1 218 ? -22.562 -30.438 -15.469 1 72.31 218 LYS B C 1
ATOM 4555 O O . LYS B 1 218 ? -23.156 -31.516 -15.32 1 72.31 218 LYS B O 1
ATOM 4560 N N . LYS B 1 219 ? -22.703 -29.594 -16.406 1 71.81 219 LYS B N 1
ATOM 4561 C CA . LYS B 1 219 ? -23.688 -29.922 -17.422 1 71.81 219 LYS B CA 1
ATOM 4562 C C . LYS B 1 219 ? -23.125 -30.859 -18.484 1 71.81 219 LYS B C 1
ATOM 4564 O O . LYS B 1 219 ? -23.812 -31.234 -19.438 1 71.81 219 LYS B O 1
ATOM 4569 N N . GLY B 1 220 ? -21.906 -31.25 -18.219 1 68 220 GLY B N 1
ATOM 4570 C CA . GLY B 1 220 ? -21.297 -32.094 -19.234 1 68 220 GLY B CA 1
ATOM 4571 C C . GLY B 1 220 ? -21 -31.359 -20.516 1 68 220 GLY B C 1
ATOM 4572 O O . GLY B 1 220 ? -21.203 -31.891 -21.609 1 68 220 GLY B O 1
ATOM 4573 N N . GLY B 1 221 ? -20.656 -30.188 -20.297 1 67.12 221 GLY B N 1
ATOM 4574 C CA . GLY B 1 221 ? -20.531 -29.234 -21.406 1 67.12 221 GLY B CA 1
ATOM 4575 C C . GLY B 1 221 ? -19.594 -29.719 -22.484 1 67.12 221 GLY B C 1
ATOM 4576 O O . GLY B 1 221 ? -18.766 -30.594 -22.266 1 67.12 221 GLY B O 1
ATOM 4577 N N . LYS B 1 222 ? -19.859 -29.219 -23.703 1 74.38 222 LYS B N 1
ATOM 4578 C CA . LYS B 1 222 ? -19.125 -29.562 -24.906 1 74.38 222 LYS B CA 1
ATOM 4579 C C . LYS B 1 222 ? -17.797 -28.812 -24.984 1 74.38 222 LYS B C 1
ATOM 4581 O O . LYS B 1 222 ? -17.672 -27.703 -24.469 1 74.38 222 LYS B O 1
ATOM 4586 N N . ILE B 1 223 ? -16.828 -29.484 -25.344 1 79.69 223 ILE B N 1
ATOM 4587 C CA . ILE B 1 223 ? -15.516 -28.922 -25.656 1 79.69 223 ILE B CA 1
ATOM 4588 C C . ILE B 1 223 ? -15.664 -27.812 -26.703 1 79.69 223 ILE B C 1
ATOM 4590 O O . ILE B 1 223 ? -16.344 -28 -27.703 1 79.69 223 ILE B O 1
ATOM 4594 N N . GLU B 1 224 ? -15.25 -26.656 -26.312 1 78.56 224 GLU B N 1
ATOM 4595 C CA . GLU B 1 224 ? -15.211 -25.578 -27.297 1 78.56 224 GLU B CA 1
ATOM 4596 C C . GLU B 1 224 ? -13.984 -25.703 -28.203 1 78.56 224 GLU B C 1
ATOM 4598 O O . GLU B 1 224 ? -12.938 -25.125 -27.922 1 78.56 224 GLU B O 1
ATOM 4603 N N . THR B 1 225 ? -14.125 -26.312 -29.297 1 79.56 225 THR B N 1
ATOM 4604 C CA . THR B 1 225 ? -13.039 -26.812 -30.125 1 79.56 225 THR B CA 1
ATOM 4605 C C . THR B 1 225 ? -12.211 -25.672 -30.703 1 79.56 225 THR B C 1
ATOM 4607 O O . THR B 1 225 ? -10.984 -25.766 -30.797 1 79.56 225 THR B O 1
ATOM 4610 N N . ALA B 1 226 ? -12.812 -24.562 -30.953 1 81.31 226 ALA B N 1
ATOM 4611 C CA . ALA B 1 226 ? -12.117 -23.547 -31.734 1 81.31 226 ALA B CA 1
ATOM 4612 C C . ALA B 1 226 ? -11.57 -22.438 -30.828 1 81.31 226 ALA B C 1
ATOM 4614 O O . ALA B 1 226 ? -10.844 -21.562 -31.281 1 81.31 226 ALA B O 1
ATOM 4615 N N . GLN B 1 227 ? -11.789 -22.609 -29.609 1 81.56 227 GLN B N 1
ATOM 4616 C CA . GLN B 1 227 ? -11.375 -21.516 -28.734 1 81.56 227 GLN B CA 1
ATOM 4617 C C . GLN B 1 227 ? -9.93 -21.703 -28.266 1 81.56 227 GLN B C 1
ATOM 4619 O O . GLN B 1 227 ? -9.523 -22.828 -27.938 1 81.56 227 GLN B O 1
ATOM 4624 N N . ALA B 1 228 ? -9.242 -20.547 -28.281 1 82.25 228 ALA B N 1
ATOM 4625 C CA . ALA B 1 228 ? -7.855 -20.562 -27.812 1 82.25 228 ALA B CA 1
ATOM 4626 C C . ALA B 1 228 ? -7.777 -21.016 -26.359 1 82.25 228 ALA B C 1
ATOM 4628 O O . ALA B 1 228 ? -8.648 -20.688 -25.547 1 82.25 228 ALA B O 1
ATOM 4629 N N . LEU B 1 229 ? -6.789 -21.75 -26.109 1 84.88 229 LEU B N 1
ATOM 4630 C CA . LEU B 1 229 ? -6.582 -22.266 -24.766 1 84.88 229 LEU B CA 1
ATOM 4631 C C . LEU B 1 229 ? -6.281 -21.141 -23.781 1 84.88 229 LEU B C 1
ATOM 4633 O O . LEU B 1 229 ? -5.531 -20.219 -24.094 1 84.88 229 LEU B O 1
ATOM 4637 N N . ASP B 1 230 ? -7.004 -21.156 -22.719 1 80.44 230 ASP B N 1
ATOM 4638 C CA . ASP B 1 230 ? -6.688 -20.359 -21.531 1 80.44 230 ASP B CA 1
ATOM 4639 C C . ASP B 1 230 ? -6.781 -21.203 -20.266 1 80.44 230 ASP B C 1
ATOM 4641 O O . ASP B 1 230 ? -6.961 -22.422 -20.328 1 80.44 230 ASP B O 1
ATOM 4645 N N . VAL B 1 231 ? -6.496 -20.641 -19.172 1 80.56 231 VAL B N 1
ATOM 4646 C CA . VAL B 1 231 ? -6.406 -21.391 -17.922 1 80.56 231 VAL B CA 1
ATOM 4647 C C . VAL B 1 231 ? -7.742 -22.078 -17.625 1 80.56 231 VAL B C 1
ATOM 4649 O O . VAL B 1 231 ? -7.773 -23.219 -17.188 1 80.56 231 VAL B O 1
ATOM 4652 N N . PHE B 1 232 ? -8.789 -21.406 -17.938 1 78.94 232 PHE B N 1
ATOM 4653 C CA . PHE B 1 232 ? -10.109 -21.938 -17.625 1 78.94 232 PHE B CA 1
ATOM 4654 C C . PHE B 1 232 ? -10.438 -23.125 -18.547 1 78.94 232 PHE B C 1
ATOM 4656 O O . PHE B 1 232 ? -10.969 -24.141 -18.094 1 78.94 232 PHE B O 1
ATOM 4663 N N . ARG B 1 233 ? -10.125 -22.922 -19.75 1 82.06 233 ARG B N 1
ATOM 4664 C CA . ARG B 1 233 ? -10.375 -24 -20.719 1 82.06 233 ARG B CA 1
ATOM 4665 C C . ARG B 1 233 ? -9.461 -25.188 -20.453 1 82.06 233 ARG B C 1
ATOM 4667 O O . ARG B 1 233 ? -9.867 -26.344 -20.625 1 82.06 233 ARG B O 1
ATOM 4674 N N . PHE B 1 234 ? -8.266 -24.797 -20.031 1 88.56 234 PHE B N 1
ATOM 4675 C CA . PHE B 1 234 ? -7.367 -25.859 -19.625 1 88.56 234 PHE B CA 1
ATOM 4676 C C . PHE B 1 234 ? -7.957 -26.656 -18.469 1 88.56 234 PHE B C 1
ATOM 4678 O O . PHE B 1 234 ? -7.992 -27.891 -18.5 1 88.56 234 PHE B O 1
ATOM 4685 N N . LEU B 1 235 ? -8.398 -25.875 -17.5 1 83.19 235 LEU B N 1
ATOM 4686 C CA . LEU B 1 235 ? -8.93 -26.531 -16.312 1 83.19 235 LEU B CA 1
ATOM 4687 C C . LEU B 1 235 ? -10.156 -27.375 -16.641 1 83.19 235 LEU B C 1
ATOM 4689 O O . LEU B 1 235 ? -10.344 -28.453 -16.078 1 83.19 235 LEU B O 1
ATOM 4693 N N . PHE B 1 236 ? -10.906 -26.891 -17.547 1 83.75 236 PHE B N 1
ATOM 4694 C CA . PHE B 1 236 ? -12.094 -27.641 -17.953 1 83.75 236 PHE B CA 1
ATOM 4695 C C . PHE B 1 236 ? -11.703 -29 -18.516 1 83.75 236 PHE B C 1
ATOM 4697 O O . PHE B 1 236 ? -12.25 -30.031 -18.109 1 83.75 236 PHE B O 1
ATOM 4704 N N . VAL B 1 237 ? -10.773 -28.984 -19.391 1 89.06 237 VAL B N 1
ATOM 4705 C CA . VAL B 1 237 ? -10.344 -30.234 -20.031 1 89.06 237 VAL B CA 1
ATOM 4706 C C . VAL B 1 237 ? -9.602 -31.109 -19.031 1 89.06 237 VAL B C 1
ATOM 4708 O O . VAL B 1 237 ? -9.828 -32.312 -18.953 1 89.06 237 VAL B O 1
ATOM 4711 N N . ALA B 1 238 ? -8.742 -30.422 -18.25 1 89.38 238 ALA B N 1
ATOM 4712 C CA . ALA B 1 238 ? -7.914 -31.156 -17.281 1 89.38 238 ALA B CA 1
ATOM 4713 C C . ALA B 1 238 ? -8.781 -31.812 -16.219 1 89.38 238 ALA B C 1
ATOM 4715 O O . ALA B 1 238 ? -8.547 -32.969 -15.859 1 89.38 238 ALA B O 1
ATOM 4716 N N . LEU B 1 239 ? -9.766 -31.109 -15.797 1 85.62 239 LEU B N 1
ATOM 4717 C CA . LEU B 1 239 ? -10.602 -31.641 -14.727 1 85.62 239 LEU B CA 1
ATOM 4718 C C . LEU B 1 239 ? -11.539 -32.719 -15.25 1 85.62 239 LEU B C 1
ATOM 4720 O O . LEU B 1 239 ? -11.977 -33.594 -14.5 1 85.62 239 LEU B O 1
ATOM 4724 N N . LYS B 1 240 ? -11.852 -32.625 -16.484 1 84.5 240 LYS B N 1
ATOM 4725 C CA . LYS B 1 240 ? -12.625 -33.688 -17.094 1 84.5 240 LYS B CA 1
ATOM 4726 C C . LYS B 1 240 ? -11.852 -35 -17.094 1 84.5 240 LYS B C 1
ATOM 4728 O O . LYS B 1 240 ? -12.438 -36.094 -16.938 1 84.5 240 LYS B O 1
ATOM 4733 N N . HIS B 1 241 ? -10.555 -34.906 -17.234 1 89.38 241 HIS B N 1
ATOM 4734 C CA . HIS B 1 241 ? -9.719 -36.094 -17.328 1 89.38 241 HIS B CA 1
ATOM 4735 C C . HIS B 1 241 ? -9.125 -36.469 -15.969 1 89.38 241 HIS B C 1
ATOM 4737 O O . HIS B 1 241 ? -8.812 -37.625 -15.719 1 89.38 241 HIS B O 1
ATOM 4743 N N . PHE B 1 242 ? -8.891 -35.438 -15.172 1 89.25 242 PHE B N 1
ATOM 4744 C CA . PHE B 1 242 ? -8.336 -35.625 -13.836 1 89.25 242 PHE B CA 1
ATOM 4745 C C . PHE B 1 242 ? -9.211 -34.969 -12.781 1 89.25 242 PHE B C 1
ATOM 4747 O O . PHE B 1 242 ? -8.797 -34.031 -12.125 1 89.25 242 PHE B O 1
ATOM 4754 N N . PRO B 1 243 ? -10.328 -35.531 -12.484 1 81.06 243 PRO B N 1
ATOM 4755 C CA . PRO B 1 243 ? -11.328 -34.844 -11.641 1 81.06 243 PRO B CA 1
ATOM 4756 C C . PRO B 1 243 ? -10.898 -34.75 -10.188 1 81.06 243 PRO B C 1
ATOM 4758 O O . PRO B 1 243 ? -11.344 -33.844 -9.469 1 81.06 243 PRO B O 1
ATOM 4761 N N . GLU B 1 244 ? -9.992 -35.562 -9.758 1 81.12 244 GLU B N 1
ATOM 4762 C CA . GLU B 1 244 ? -9.656 -35.594 -8.336 1 81.12 244 GLU B CA 1
ATOM 4763 C C . GLU B 1 244 ? -8.406 -34.781 -8.047 1 81.12 244 GLU B C 1
ATOM 4765 O O . GLU B 1 244 ? -8.008 -34.656 -6.887 1 81.12 244 GLU B O 1
ATOM 4770 N N . TYR B 1 245 ? -7.754 -34.438 -9.109 1 80.75 245 TYR B N 1
ATOM 4771 C CA . TYR B 1 245 ? -6.512 -33.688 -8.906 1 80.75 245 TYR B CA 1
ATOM 4772 C C . TYR B 1 245 ? -6.797 -32.25 -8.547 1 80.75 245 TYR B C 1
ATOM 4774 O O . TYR B 1 245 ? -7.699 -31.625 -9.117 1 80.75 245 TYR B O 1
ATOM 4782 N N . ASN B 1 246 ? -6.07 -31.75 -7.512 1 73.25 246 ASN B N 1
ATOM 4783 C CA . ASN B 1 246 ? -6.18 -30.344 -7.129 1 73.25 246 ASN B CA 1
ATOM 4784 C C . ASN B 1 246 ? -5.168 -29.484 -7.875 1 73.25 246 ASN B C 1
ATOM 4786 O O . ASN B 1 246 ? -4.02 -29.344 -7.449 1 73.25 246 ASN B O 1
ATOM 4790 N N . PHE B 1 247 ? -5.676 -28.938 -8.992 1 75 247 PHE B N 1
ATOM 4791 C CA . PHE B 1 247 ? -4.82 -28.062 -9.781 1 75 247 PHE B CA 1
ATOM 4792 C C . PHE B 1 247 ? -4.637 -26.719 -9.094 1 75 247 PHE B C 1
ATOM 4794 O O . PHE B 1 247 ? -5.594 -25.953 -8.953 1 75 247 PHE B O 1
ATOM 4801 N N . VAL B 1 248 ? -3.383 -26.594 -8.586 1 65.31 248 VAL B N 1
ATOM 4802 C CA . VAL B 1 248 ? -3.045 -25.328 -7.938 1 65.31 248 VAL B CA 1
ATOM 4803 C C . VAL B 1 248 ? -2.896 -24.234 -8.984 1 65.31 248 VAL B C 1
ATOM 4805 O O . VAL B 1 248 ? -2.248 -24.438 -10.016 1 65.31 248 VAL B O 1
ATOM 4808 N N . GLU B 1 249 ? -3.453 -23.203 -8.648 1 61.84 249 GLU B N 1
ATOM 4809 C CA . GLU B 1 249 ? -3.664 -22.109 -9.586 1 61.84 249 GLU B CA 1
ATOM 4810 C C . GLU B 1 249 ? -2.344 -21.625 -10.188 1 61.84 249 GLU B C 1
ATOM 4812 O O . GLU B 1 249 ? -2.225 -21.484 -11.406 1 61.84 249 GLU B O 1
ATOM 4817 N N . GLU B 1 250 ? -1.353 -21.406 -9.406 1 60.81 250 GLU B N 1
ATOM 4818 C CA . GLU B 1 250 ? -0.07 -20.875 -9.867 1 60.81 250 GLU B CA 1
ATOM 4819 C C . GLU B 1 250 ? 0.596 -21.844 -10.844 1 60.81 250 GLU B C 1
ATOM 4821 O O . GLU B 1 250 ? 1.187 -21.422 -11.844 1 60.81 250 GLU B O 1
ATOM 4826 N N . GLU B 1 251 ? 0.349 -23.047 -10.641 1 68 251 GLU B N 1
ATOM 4827 C CA . GLU B 1 251 ? 0.959 -24.078 -11.477 1 68 251 GLU B CA 1
ATOM 4828 C C . GLU B 1 251 ? 0.26 -24.172 -12.828 1 68 251 GLU B C 1
ATOM 4830 O O . GLU B 1 251 ? 0.912 -24.344 -13.859 1 68 251 GLU B O 1
ATOM 4835 N N . VAL B 1 252 ? -1.056 -24 -12.758 1 77.19 252 VAL B N 1
ATOM 4836 C CA . VAL B 1 252 ? -1.834 -24.125 -13.984 1 77.19 252 VAL B CA 1
ATOM 4837 C C . VAL B 1 252 ? -1.472 -22.984 -14.938 1 77.19 252 VAL B C 1
ATOM 4839 O O . VAL B 1 252 ? -1.289 -23.203 -16.141 1 77.19 252 VAL B O 1
ATOM 4842 N N . ASP B 1 253 ? -1.352 -21.859 -14.398 1 71.62 253 ASP B N 1
ATOM 4843 C CA . ASP B 1 253 ? -1.026 -20.688 -15.203 1 71.62 253 ASP B CA 1
ATOM 4844 C C . ASP B 1 253 ? 0.302 -20.875 -15.93 1 71.62 253 ASP B C 1
ATOM 4846 O O . ASP B 1 253 ? 0.394 -20.641 -17.141 1 71.62 253 ASP B O 1
ATOM 4850 N N . SER B 1 254 ? 1.295 -21.25 -15.164 1 70.75 254 SER B N 1
ATOM 4851 C CA . SER B 1 254 ? 2.617 -21.453 -15.742 1 70.75 254 SER B CA 1
ATOM 4852 C C . SER B 1 254 ? 2.584 -22.547 -16.812 1 70.75 254 SER B C 1
ATOM 4854 O O . SER B 1 254 ? 3.252 -22.422 -17.844 1 70.75 254 SER B O 1
ATOM 4856 N N . PHE B 1 255 ? 1.808 -23.531 -16.578 1 81.44 255 PHE B N 1
ATOM 4857 C CA . PHE B 1 255 ? 1.72 -24.656 -17.484 1 81.44 255 PHE B CA 1
ATOM 4858 C C . PHE B 1 255 ? 1.036 -24.25 -18.781 1 81.44 255 PHE B C 1
ATOM 4860 O O . PHE B 1 255 ? 1.494 -24.609 -19.875 1 81.44 255 PHE B O 1
ATOM 4867 N N . VAL B 1 256 ? -0.009 -23.516 -18.641 1 84.19 256 VAL B N 1
ATOM 4868 C CA . VAL B 1 256 ? -0.748 -23.062 -19.828 1 84.19 256 VAL B CA 1
ATOM 4869 C C . VAL B 1 256 ? 0.122 -22.109 -20.641 1 84.19 256 VAL B C 1
ATOM 4871 O O . VAL B 1 256 ? 0.129 -22.188 -21.875 1 84.19 256 VAL B O 1
ATOM 4874 N N . GLN B 1 257 ? 0.814 -21.281 -19.969 1 77.06 257 GLN B N 1
ATOM 4875 C CA . GLN B 1 257 ? 1.732 -20.391 -20.656 1 77.06 257 GLN B CA 1
ATOM 4876 C C . GLN B 1 257 ? 2.799 -21.172 -21.422 1 77.06 257 GLN B C 1
ATOM 4878 O O . GLN B 1 257 ? 3.168 -20.812 -22.531 1 77.06 257 GLN B O 1
ATOM 4883 N N . GLU B 1 258 ? 3.307 -22.172 -20.828 1 79.5 258 GLU B N 1
ATOM 4884 C CA . GLU B 1 258 ? 4.293 -23.031 -21.469 1 79.5 258 GLU B CA 1
ATOM 4885 C C . GLU B 1 258 ? 3.736 -23.641 -22.75 1 79.5 258 GLU B C 1
ATOM 4887 O O . GLU B 1 258 ? 4.426 -23.688 -23.766 1 79.5 258 GLU B O 1
ATOM 4892 N N . ILE B 1 259 ? 2.543 -24.016 -22.672 1 85.94 259 ILE B N 1
ATOM 4893 C CA . ILE B 1 259 ? 1.883 -24.625 -23.828 1 85.94 259 ILE B CA 1
ATOM 4894 C C . ILE B 1 259 ? 1.723 -23.578 -24.938 1 85.94 259 ILE B C 1
ATOM 4896 O O . ILE B 1 259 ? 2.055 -23.844 -26.094 1 85.94 259 ILE B O 1
ATOM 4900 N N . LEU B 1 260 ? 1.312 -22.406 -24.516 1 83.19 260 LEU B N 1
ATOM 4901 C CA . LEU B 1 260 ? 0.998 -21.375 -25.484 1 83.19 260 LEU B CA 1
ATOM 4902 C C . LEU B 1 260 ? 2.271 -20.781 -26.078 1 83.19 260 LEU B C 1
ATOM 4904 O O . LEU B 1 260 ? 2.244 -20.203 -27.172 1 83.19 260 LEU B O 1
ATOM 4908 N N . GLU B 1 261 ? 3.338 -20.875 -25.359 1 78.56 261 GLU B N 1
ATOM 4909 C CA . GLU B 1 261 ? 4.629 -20.453 -25.891 1 78.56 261 GLU B CA 1
ATOM 4910 C C . GLU B 1 261 ? 5.066 -21.375 -27.031 1 78.56 261 GLU B C 1
ATOM 4912 O O . GLU B 1 261 ? 5.758 -20.938 -27.953 1 78.56 261 GLU B O 1
ATOM 4917 N N . MET B 1 262 ? 4.695 -22.562 -26.938 1 82.25 262 MET B N 1
ATOM 4918 C CA . MET B 1 262 ? 5.062 -23.531 -27.969 1 82.25 262 MET B CA 1
ATOM 4919 C C . MET B 1 262 ? 4.102 -23.469 -29.141 1 82.25 262 MET B C 1
ATOM 4921 O O . MET B 1 262 ? 4.508 -23.672 -30.297 1 82.25 262 MET B O 1
ATOM 4925 N N . LYS B 1 263 ? 2.906 -23.219 -28.812 1 86.94 263 LYS B N 1
ATOM 4926 C CA . LYS B 1 263 ? 1.873 -23.016 -29.828 1 86.94 263 LYS B CA 1
ATOM 4927 C C . LYS B 1 263 ? 0.857 -21.969 -29.375 1 86.94 263 LYS B C 1
ATOM 4929 O O . LYS B 1 263 ? -0.079 -22.281 -28.641 1 86.94 263 LYS B O 1
ATOM 4934 N N . ASP B 1 264 ? 0.941 -20.859 -29.953 1 82 264 ASP B N 1
ATOM 4935 C CA . ASP B 1 264 ? 0.171 -19.703 -29.484 1 82 264 ASP B CA 1
ATOM 4936 C C . ASP B 1 264 ? -1.309 -19.859 -29.828 1 82 264 ASP B C 1
ATOM 4938 O O . ASP B 1 264 ? -2.17 -19.266 -29.172 1 82 264 ASP B O 1
ATOM 4942 N N . ASP B 1 265 ? -1.592 -20.625 -30.844 1 85.69 265 ASP B N 1
ATOM 4943 C CA . ASP B 1 265 ? -2.979 -20.781 -31.266 1 85.69 265 ASP B CA 1
ATOM 4944 C C . ASP B 1 265 ? -3.551 -22.109 -30.797 1 85.69 265 ASP B C 1
ATOM 4946 O O . ASP B 1 265 ? -4.488 -22.641 -31.406 1 85.69 265 ASP B O 1
ATOM 4950 N N . PHE B 1 266 ? -2.926 -22.688 -29.781 1 89.38 266 PHE B N 1
ATOM 4951 C CA . PHE B 1 266 ? -3.387 -23.953 -29.234 1 89.38 266 PHE B CA 1
ATOM 4952 C C . PHE B 1 266 ? -4.785 -23.828 -28.656 1 89.38 266 PHE B C 1
ATOM 4954 O O . PHE B 1 266 ? -5.07 -22.875 -27.922 1 89.38 266 PHE B O 1
ATOM 4961 N N . THR B 1 267 ? -5.668 -24.812 -29 1 89.12 267 THR B N 1
ATOM 4962 C CA . THR B 1 267 ? -7.074 -24.641 -28.656 1 89.12 267 THR B CA 1
ATOM 4963 C C . THR B 1 267 ? -7.496 -25.656 -27.594 1 89.12 267 THR B C 1
ATOM 4965 O O . THR B 1 267 ? -6.773 -26.609 -27.312 1 89.12 267 THR B O 1
ATOM 4968 N N . GLU B 1 268 ? -8.656 -25.359 -27.031 1 90.19 268 GLU B N 1
ATOM 4969 C CA . GLU B 1 268 ? -9.281 -26.297 -26.094 1 90.19 268 GLU B CA 1
ATOM 4970 C C . GLU B 1 268 ? -9.523 -27.656 -26.734 1 90.19 268 GLU B C 1
ATOM 4972 O O . GLU B 1 268 ? -9.281 -28.688 -26.109 1 90.19 268 GLU B O 1
ATOM 4977 N N . GLY B 1 269 ? -9.945 -27.547 -27.922 1 89.88 269 GLY B N 1
ATOM 4978 C CA . GLY B 1 269 ? -10.211 -28.766 -28.672 1 89.88 269 GLY B CA 1
ATOM 4979 C C . GLY B 1 269 ? -8.969 -29.625 -28.875 1 89.88 269 GLY B C 1
ATOM 4980 O O . GLY B 1 269 ? -9.023 -30.844 -28.75 1 89.88 269 GLY B O 1
ATOM 4981 N N . GLU B 1 270 ? -7.938 -28.953 -29.188 1 91.69 270 GLU B N 1
ATOM 4982 C CA . GLU B 1 270 ? -6.684 -29.672 -29.422 1 91.69 270 GLU B CA 1
ATOM 4983 C C . GLU B 1 270 ? -6.184 -30.328 -28.141 1 91.69 270 GLU B C 1
ATOM 4985 O O . GLU B 1 270 ? -5.68 -31.453 -28.172 1 91.69 270 GLU B O 1
ATOM 4990 N N . LEU B 1 271 ? -6.355 -29.625 -27.094 1 93.19 271 LEU B N 1
ATOM 4991 C CA . LEU B 1 271 ? -5.969 -30.219 -25.812 1 93.19 271 LEU B CA 1
ATOM 4992 C C . LEU B 1 271 ? -6.809 -31.453 -25.5 1 93.19 271 LEU B C 1
ATOM 4994 O O . LEU B 1 271 ? -6.273 -32.5 -25.109 1 93.19 271 LEU B O 1
ATOM 4998 N N . PHE B 1 272 ? -8.07 -31.297 -25.719 1 91.75 272 PHE B N 1
ATOM 4999 C CA . PHE B 1 272 ? -8.984 -32.406 -25.453 1 91.75 272 PHE B CA 1
ATOM 5000 C C . PHE B 1 272 ? -8.625 -33.625 -26.297 1 91.75 272 PHE B C 1
ATOM 5002 O O . PHE B 1 272 ? -8.586 -34.75 -25.812 1 91.75 272 PHE B O 1
ATOM 5009 N N . GLU B 1 273 ? -8.375 -33.344 -27.516 1 91.25 273 GLU B N 1
ATOM 5010 C CA . GLU B 1 273 ? -8.023 -34.438 -28.422 1 91.25 273 GLU B CA 1
ATOM 5011 C C . GLU B 1 273 ? -6.715 -35.094 -28.016 1 91.25 273 GLU B C 1
ATOM 5013 O O . GLU B 1 273 ? -6.598 -36.312 -28.078 1 91.25 273 GLU B O 1
ATOM 5018 N N . ALA B 1 274 ? -5.754 -34.312 -27.641 1 93 274 ALA B N 1
ATOM 5019 C CA . ALA B 1 274 ? -4.457 -34.812 -27.234 1 93 274 ALA B CA 1
ATOM 5020 C C . ALA B 1 274 ? -4.598 -35.75 -26.031 1 93 274 ALA B C 1
ATOM 5022 O O . ALA B 1 274 ? -3.979 -36.812 -25.984 1 93 274 ALA B O 1
ATOM 5023 N N . LEU B 1 275 ? -5.426 -35.375 -25.125 1 93.75 275 LEU B N 1
ATOM 5024 C CA . LEU B 1 275 ? -5.602 -36.188 -23.922 1 93.75 275 LEU B CA 1
ATOM 5025 C C . LEU B 1 275 ? -6.469 -37.406 -24.203 1 93.75 275 LEU B C 1
ATOM 5027 O O . LEU B 1 275 ? -6.152 -38.531 -23.766 1 93.75 275 LEU B O 1
ATOM 5031 N N . ASP B 1 276 ? -7.492 -37.188 -24.953 1 90.62 276 ASP B N 1
ATOM 5032 C CA . ASP B 1 276 ? -8.43 -38.281 -25.25 1 90.62 276 ASP B CA 1
ATOM 5033 C C . ASP B 1 276 ? -7.738 -39.406 -26.031 1 90.62 276 ASP B C 1
ATOM 5035 O O . ASP B 1 276 ? -8.008 -40.562 -25.797 1 90.62 276 ASP B O 1
ATOM 5039 N N . LYS B 1 277 ? -6.859 -39 -26.906 1 91.12 277 LYS B N 1
ATOM 5040 C CA . LYS B 1 277 ? -6.227 -39.969 -27.781 1 91.12 277 LYS B CA 1
ATOM 5041 C C . LYS B 1 277 ? -5.043 -40.656 -27.094 1 91.12 277 LYS B C 1
ATOM 5043 O O . LYS B 1 277 ? -4.719 -41.812 -27.391 1 91.12 277 LYS B O 1
ATOM 5048 N N . ASN B 1 278 ? -4.398 -39.906 -26.188 1 92.06 278 ASN B N 1
ATOM 5049 C CA . ASN B 1 278 ? -3.08 -40.406 -25.797 1 92.06 278 ASN B CA 1
ATOM 5050 C C . ASN B 1 278 ? -3.033 -40.75 -24.312 1 92.06 278 ASN B C 1
ATOM 5052 O O . ASN B 1 278 ? -2.066 -41.344 -23.828 1 92.06 278 ASN B O 1
ATOM 5056 N N . LEU B 1 279 ? -4.027 -40.5 -23.562 1 93.5 279 LEU B N 1
ATOM 5057 C CA . LEU B 1 279 ? -3.955 -40.656 -22.125 1 93.5 279 LEU B CA 1
ATOM 5058 C C . LEU B 1 279 ? -3.83 -42.156 -21.75 1 93.5 279 LEU B C 1
ATOM 5060 O O . LEU B 1 279 ? -3.152 -42.5 -20.781 1 93.5 279 LEU B O 1
ATOM 5064 N N . ILE B 1 280 ? -4.473 -42.969 -22.5 1 91.31 280 ILE B N 1
ATOM 5065 C CA . ILE B 1 280 ? -4.418 -44.406 -22.25 1 91.31 280 ILE B CA 1
ATOM 5066 C C . ILE B 1 280 ? -2.986 -44.906 -22.422 1 91.31 280 ILE B C 1
ATOM 5068 O O . ILE B 1 280 ? -2.51 -45.75 -21.641 1 91.31 280 ILE B O 1
ATOM 5072 N N . LYS B 1 281 ? -2.342 -44.438 -23.469 1 89.94 281 LYS B N 1
ATOM 5073 C CA . LYS B 1 281 ? -0.949 -44.812 -23.703 1 89.94 281 LYS B CA 1
ATOM 5074 C C . LYS B 1 281 ? -0.054 -44.375 -22.547 1 89.94 281 LYS B C 1
ATOM 5076 O O . LYS B 1 281 ? 0.868 -45.094 -22.172 1 89.94 281 LYS B O 1
ATOM 5081 N N . VAL B 1 282 ? -0.34 -43.219 -22.031 1 90.06 282 VAL B N 1
ATOM 5082 C CA . VAL B 1 282 ? 0.462 -42.688 -20.938 1 90.06 282 VAL B CA 1
ATOM 5083 C C . VAL B 1 282 ? 0.236 -43.5 -19.672 1 90.06 282 VAL B C 1
ATOM 5085 O O . VAL B 1 282 ? 1.173 -43.75 -18.906 1 90.06 282 VAL B O 1
ATOM 5088 N N . GLN B 1 283 ? -0.924 -43.938 -19.5 1 88.69 283 GLN B N 1
ATOM 5089 C CA . GLN B 1 283 ? -1.232 -44.781 -18.359 1 88.69 283 GLN B CA 1
ATOM 5090 C C . GLN B 1 283 ? -0.508 -46.125 -18.453 1 88.69 283 GLN B C 1
ATOM 5092 O O . GLN B 1 283 ? -0.04 -46.656 -17.438 1 88.69 283 GLN B O 1
ATOM 5097 N N . GLN B 1 284 ? -0.478 -46.625 -19.672 1 86.75 284 GLN B N 1
ATOM 5098 C CA . GLN B 1 284 ? 0.269 -47.844 -19.906 1 86.75 284 GLN B CA 1
ATOM 5099 C C . GLN B 1 284 ? 1.753 -47.656 -19.609 1 86.75 284 GLN B C 1
ATOM 5101 O O . GLN B 1 284 ? 2.398 -48.531 -19.047 1 86.75 284 GLN B O 1
ATOM 5106 N N . LEU B 1 285 ? 2.188 -46.531 -20.047 1 85.25 285 LEU B N 1
ATOM 5107 C CA . LEU B 1 285 ? 3.582 -46.188 -19.781 1 85.25 285 LEU B CA 1
ATOM 5108 C C . LEU B 1 285 ? 3.85 -46.125 -18.281 1 85.25 285 LEU B C 1
ATOM 5110 O O . LEU B 1 285 ? 4.906 -46.562 -17.828 1 85.25 285 LEU B O 1
ATOM 5114 N N . GLU B 1 286 ? 2.928 -45.562 -17.578 1 82.5 286 GLU B N 1
ATOM 5115 C CA . GLU B 1 286 ? 3.037 -45.5 -16.125 1 82.5 286 GLU B CA 1
ATOM 5116 C C . GLU B 1 286 ? 3.158 -46.875 -15.523 1 82.5 286 GLU B C 1
ATOM 5118 O O . GLU B 1 286 ? 3.953 -47.094 -14.609 1 82.5 286 GLU B O 1
ATOM 5123 N N . LYS B 1 287 ? 2.387 -47.781 -16 1 81.31 287 LYS B N 1
ATOM 5124 C CA . LYS B 1 287 ? 2.408 -49.156 -15.523 1 81.31 287 LYS B CA 1
ATOM 5125 C C . LYS B 1 287 ? 3.717 -49.844 -15.891 1 81.31 287 LYS B C 1
ATOM 5127 O O . LYS B 1 287 ? 4.301 -50.562 -15.078 1 81.31 287 LYS B O 1
ATOM 5132 N N . LEU B 1 288 ? 4.125 -49.594 -17.125 1 77.06 288 LEU B N 1
ATOM 5133 C CA . LEU B 1 288 ? 5.336 -50.219 -17.641 1 77.06 288 LEU B CA 1
ATOM 5134 C C . LEU B 1 288 ? 6.566 -49.719 -16.875 1 77.06 288 LEU B C 1
ATOM 5136 O O . LEU B 1 288 ? 7.496 -50.5 -16.625 1 77.06 288 LEU B O 1
ATOM 5140 N N . THR B 1 289 ? 6.562 -48.5 -16.547 1 75.75 289 THR B N 1
ATOM 5141 C CA . THR B 1 289 ? 7.734 -47.906 -15.914 1 75.75 289 THR B CA 1
ATOM 5142 C C . THR B 1 289 ? 7.617 -47.938 -14.391 1 75.75 289 THR B C 1
ATOM 5144 O O . THR B 1 289 ? 8.578 -47.625 -13.68 1 75.75 289 THR B O 1
ATOM 5147 N N . MET B 1 290 ? 6.445 -48.312 -13.836 1 72.06 290 MET B N 1
ATOM 5148 C CA . MET B 1 290 ? 6.16 -48.344 -12.406 1 72.06 290 MET B CA 1
ATOM 5149 C C . MET B 1 290 ? 6.363 -46.938 -11.789 1 72.06 290 MET B C 1
ATOM 5151 O O . MET B 1 290 ? 6.902 -46.844 -10.688 1 72.06 290 MET B O 1
ATOM 5155 N N . LEU B 1 291 ? 6.148 -45.969 -12.648 1 73 291 LEU B N 1
ATOM 5156 C CA . LEU B 1 291 ? 6.211 -44.594 -12.164 1 73 291 LEU B CA 1
ATOM 5157 C C . LEU B 1 291 ? 4.809 -44 -12.047 1 73 291 LEU B C 1
ATOM 5159 O O . LEU B 1 291 ? 3.875 -44.469 -12.703 1 73 291 LEU B O 1
ATOM 5163 N N . SER B 1 292 ? 4.586 -43.125 -11.062 1 77.81 292 SER B N 1
ATOM 5164 C CA . SER B 1 292 ? 3.35 -42.344 -10.953 1 77.81 292 SER B CA 1
ATOM 5165 C C . SER B 1 292 ? 3.516 -40.969 -11.523 1 77.81 292 SER B C 1
ATOM 5167 O O . SER B 1 292 ? 4.371 -40.188 -11.07 1 77.81 292 SER B O 1
ATOM 5169 N N . PHE B 1 293 ? 2.768 -40.75 -12.586 1 80.94 293 PHE B N 1
ATOM 5170 C CA . PHE B 1 293 ? 2.861 -39.438 -13.219 1 80.94 293 PHE B CA 1
ATOM 5171 C C . PHE B 1 293 ? 1.853 -38.469 -12.617 1 80.94 293 PHE B C 1
ATOM 5173 O O . PHE B 1 293 ? 0.706 -38.844 -12.359 1 80.94 293 PHE B O 1
ATOM 5180 N N . SER B 1 294 ? 2.299 -37.25 -12.32 1 82.75 294 SER B N 1
ATOM 5181 C CA . SER B 1 294 ? 1.339 -36.188 -12.023 1 82.75 294 SER B CA 1
ATOM 5182 C C . SER B 1 294 ? 0.49 -35.844 -13.242 1 82.75 294 SER B C 1
ATOM 5184 O O . SER B 1 294 ? 0.888 -36.125 -14.375 1 82.75 294 SER B O 1
ATOM 5186 N N . PRO B 1 295 ? -0.667 -35.281 -13.039 1 88.38 295 PRO B N 1
ATOM 5187 C CA . PRO B 1 295 ? -1.484 -34.875 -14.18 1 88.38 295 PRO B CA 1
ATOM 5188 C C . PRO B 1 295 ? -0.74 -33.938 -15.141 1 88.38 295 PRO B C 1
ATOM 5190 O O . PRO B 1 295 ? -0.897 -34.062 -16.359 1 88.38 295 PRO B O 1
ATOM 5193 N N . TYR B 1 296 ? 0.107 -33.094 -14.633 1 88.25 296 TYR B N 1
ATOM 5194 C CA . TYR B 1 296 ? 0.884 -32.219 -15.492 1 88.25 296 TYR B CA 1
ATOM 5195 C C . TYR B 1 296 ? 1.822 -33 -16.391 1 88.25 296 TYR B C 1
ATOM 5197 O O . TYR B 1 296 ? 1.914 -32.75 -17.594 1 88.25 296 TYR B O 1
ATOM 5205 N N . MET B 1 297 ? 2.465 -33.969 -15.789 1 84.06 297 MET B N 1
ATOM 5206 C CA . MET B 1 297 ? 3.379 -34.812 -16.547 1 84.06 297 MET B CA 1
ATOM 5207 C C . MET B 1 297 ? 2.623 -35.625 -17.594 1 84.06 297 MET B C 1
ATOM 5209 O O . MET B 1 297 ? 3.07 -35.75 -18.734 1 84.06 297 MET B O 1
ATOM 5213 N N . ALA B 1 298 ? 1.539 -36.188 -17.156 1 89.81 298 ALA B N 1
ATOM 5214 C CA . ALA B 1 298 ? 0.712 -36.969 -18.078 1 89.81 298 ALA B CA 1
ATOM 5215 C C . ALA B 1 298 ? 0.28 -36.125 -19.266 1 89.81 298 ALA B C 1
ATOM 5217 O O . ALA B 1 298 ? 0.323 -36.594 -20.406 1 89.81 298 ALA B O 1
ATOM 5218 N N . ILE B 1 299 ? -0.096 -34.875 -18.953 1 92.62 299 ILE B N 1
ATOM 5219 C CA . ILE B 1 299 ? -0.55 -33.969 -20.016 1 92.62 299 ILE B CA 1
ATOM 5220 C C . ILE B 1 299 ? 0.612 -33.656 -20.953 1 92.62 299 ILE B C 1
ATOM 5222 O O . ILE B 1 299 ? 0.448 -33.625 -22.172 1 92.62 299 ILE B O 1
ATOM 5226 N N . LYS B 1 300 ? 1.769 -33.438 -20.453 1 90.19 300 LYS B N 1
ATOM 5227 C CA . LYS B 1 300 ? 2.945 -33.156 -21.281 1 90.19 300 LYS B CA 1
ATOM 5228 C C . LYS B 1 300 ? 3.227 -34.344 -22.219 1 90.19 300 LYS B C 1
ATOM 5230 O O . LYS B 1 300 ? 3.52 -34.125 -23.406 1 90.19 300 LYS B O 1
ATOM 5235 N N . PHE B 1 301 ? 3.152 -35.5 -21.672 1 89.25 301 PHE B N 1
ATOM 5236 C CA . PHE B 1 301 ? 3.367 -36.688 -22.484 1 89.25 301 PHE B CA 1
ATOM 5237 C C . PHE B 1 301 ? 2.334 -36.781 -23.594 1 89.25 301 PHE B C 1
ATOM 5239 O O . PHE B 1 301 ? 2.674 -37.062 -24.75 1 89.25 301 PHE B O 1
ATOM 5246 N N . CYS B 1 302 ? 1.122 -36.5 -23.219 1 92.5 302 CYS B N 1
ATOM 5247 C CA . CYS B 1 302 ? 0.055 -36.562 -24.219 1 92.5 302 CYS B CA 1
ATOM 5248 C C . CYS B 1 302 ? 0.296 -35.531 -25.328 1 92.5 302 CYS B C 1
ATOM 5250 O O . CYS B 1 302 ? 0.076 -35.844 -26.5 1 92.5 302 CYS B O 1
ATOM 5252 N N . LEU B 1 303 ? 0.705 -34.375 -24.922 1 92.44 303 LEU B N 1
ATOM 5253 C CA . LEU B 1 303 ? 0.972 -33.312 -25.891 1 92.44 303 LEU B CA 1
ATOM 5254 C C . LEU B 1 303 ? 2.115 -33.719 -26.828 1 92.44 303 LEU B C 1
ATOM 5256 O O . LEU B 1 303 ? 2.043 -33.469 -28.031 1 92.44 303 LEU B O 1
ATOM 5260 N N . HIS B 1 304 ? 3.127 -34.281 -26.266 1 89.5 304 HIS B N 1
ATOM 5261 C CA . HIS B 1 304 ? 4.27 -34.719 -27.062 1 89.5 304 HIS B CA 1
ATOM 5262 C C . HIS B 1 304 ? 3.867 -35.781 -28.062 1 89.5 304 HIS B C 1
ATOM 5264 O O . HIS B 1 304 ? 4.344 -35.781 -29.203 1 89.5 304 HIS B O 1
ATOM 5270 N N . LEU B 1 305 ? 3.027 -36.625 -27.578 1 88.19 305 LEU B N 1
ATOM 5271 C CA . LEU B 1 305 ? 2.596 -37.75 -28.422 1 88.19 305 LEU B CA 1
ATOM 5272 C C . LEU B 1 305 ? 1.627 -37.25 -29.5 1 88.19 305 LEU B C 1
ATOM 5274 O O . LEU B 1 305 ? 1.441 -37.938 -30.516 1 88.19 305 LEU B O 1
ATOM 5278 N N . SER B 1 306 ? 1.121 -36.062 -29.125 1 84.25 306 SER B N 1
ATOM 5279 C CA . SER B 1 306 ? 0.095 -35.562 -30.047 1 84.25 306 SER B CA 1
ATOM 5280 C C . SER B 1 306 ? 0.716 -34.938 -31.281 1 84.25 306 SER B C 1
ATOM 5282 O O . SER B 1 306 ? 1.859 -34.469 -31.234 1 84.25 306 SER B O 1
ATOM 5284 N N . GLN B 1 307 ? 0.184 -35.031 -32.531 1 70.69 307 GLN B N 1
ATOM 5285 C CA . GLN B 1 307 ? 0.639 -34.406 -33.781 1 70.69 307 GLN B CA 1
ATOM 5286 C C . GLN B 1 307 ? 0.081 -33 -33.938 1 70.69 307 GLN B C 1
ATOM 5288 O O . GLN B 1 307 ? 0.157 -32.438 -35.031 1 70.69 307 GLN B O 1
ATOM 5293 N N . VAL B 1 308 ? -0.506 -32.375 -32.938 1 66.38 308 VAL B N 1
ATOM 5294 C CA . VAL B 1 308 ? -1.27 -31.156 -33.125 1 66.38 308 VAL B CA 1
ATOM 5295 C C . VAL B 1 308 ? -0.344 -29.953 -32.969 1 66.38 308 VAL B C 1
ATOM 5297 O O . VAL B 1 308 ? -0.699 -28.844 -33.375 1 66.38 308 VAL B O 1
ATOM 5300 N N . GLY B 1 309 ? 0.917 -30.141 -32.562 1 67.5 309 GLY B N 1
ATOM 5301 C CA . GLY B 1 309 ? 1.877 -29.062 -32.469 1 67.5 309 GLY B CA 1
ATOM 5302 C C . GLY B 1 309 ? 3.287 -29.547 -32.156 1 67.5 309 GLY B C 1
ATOM 5303 O O . GLY B 1 309 ? 3.545 -30.75 -32.125 1 67.5 309 GLY B O 1
ATOM 5304 N N . ASP B 1 310 ? 4.16 -28.594 -32.188 1 73.56 310 ASP B N 1
ATOM 5305 C CA . ASP B 1 310 ? 5.555 -28.922 -31.906 1 73.56 310 ASP B CA 1
ATOM 5306 C C . ASP B 1 310 ? 5.832 -28.844 -30.406 1 73.56 310 ASP B C 1
ATOM 5308 O O . ASP B 1 310 ? 6.27 -27.797 -29.906 1 73.56 310 ASP B O 1
ATOM 5312 N N . PHE B 1 311 ? 5.426 -29.938 -29.75 1 84.69 311 PHE B N 1
ATOM 5313 C CA . PHE B 1 311 ? 5.637 -29.969 -28.312 1 84.69 311 PHE B CA 1
ATOM 5314 C C . PHE B 1 311 ? 6.859 -30.812 -27.953 1 84.69 311 PHE B C 1
ATOM 5316 O O . PHE B 1 311 ? 6.891 -31.469 -26.906 1 84.69 311 PHE B O 1
ATOM 5323 N N . GLU B 1 312 ? 7.773 -30.844 -28.844 1 75.31 312 GLU B N 1
ATOM 5324 C CA . GLU B 1 312 ? 8.969 -31.656 -28.656 1 75.31 312 GLU B CA 1
ATOM 5325 C C . GLU B 1 312 ? 9.766 -31.188 -27.438 1 75.31 312 GLU B C 1
ATOM 5327 O O . GLU B 1 312 ? 10.328 -32 -26.703 1 75.31 312 GLU B O 1
ATOM 5332 N N . LYS B 1 313 ? 9.664 -29.891 -27.234 1 79.06 313 LYS B N 1
ATOM 5333 C CA . LYS B 1 313 ? 10.516 -29.297 -26.203 1 79.06 313 LYS B CA 1
ATOM 5334 C C . LYS B 1 313 ? 9.781 -29.219 -24.859 1 79.06 313 LYS B C 1
ATOM 5336 O O . LYS B 1 313 ? 10.312 -28.672 -23.891 1 79.06 313 LYS B O 1
ATOM 5341 N N . ILE B 1 314 ? 8.586 -29.781 -24.891 1 83.44 314 ILE B N 1
ATOM 5342 C CA . ILE B 1 314 ? 7.82 -29.641 -23.672 1 83.44 314 ILE B CA 1
ATOM 5343 C C . ILE B 1 314 ? 8.344 -30.625 -22.609 1 83.44 314 ILE B C 1
ATOM 5345 O O . ILE B 1 314 ? 8.156 -30.406 -21.422 1 83.44 314 ILE B O 1
ATOM 5349 N N . LEU B 1 315 ? 9.047 -31.719 -23.094 1 80.19 315 LEU B N 1
ATOM 5350 C CA . LEU B 1 315 ? 9.578 -32.75 -22.203 1 80.19 315 LEU B CA 1
ATOM 5351 C C . LEU B 1 315 ? 11.078 -32.562 -22 1 80.19 315 LEU B C 1
ATOM 5353 O O . LEU B 1 315 ? 11.789 -32.156 -22.922 1 80.19 315 LEU B O 1
ATOM 5357 N N . SER B 1 316 ? 11.453 -32.875 -20.844 1 76.12 316 SER B N 1
ATOM 5358 C CA . SER B 1 316 ? 12.891 -32.906 -20.594 1 76.12 316 SER B CA 1
ATOM 5359 C C . SER B 1 316 ? 13.531 -34.156 -21.219 1 76.12 316 SER B C 1
ATOM 5361 O O . SER B 1 316 ? 12.82 -35.031 -21.703 1 76.12 316 SER B O 1
ATOM 5363 N N . ALA B 1 317 ? 14.867 -34.188 -21.234 1 71.56 317 ALA B N 1
ATOM 5364 C CA . ALA B 1 317 ? 15.594 -35.312 -21.828 1 71.56 317 ALA B CA 1
ATOM 5365 C C . ALA B 1 317 ? 15.234 -36.625 -21.125 1 71.56 317 ALA B C 1
ATOM 5367 O O . ALA B 1 317 ? 15.031 -37.625 -21.781 1 71.56 317 ALA B O 1
ATOM 5368 N N . ASP B 1 318 ? 15.094 -36.562 -19.812 1 71.88 318 ASP B N 1
ATOM 5369 C CA . ASP B 1 318 ? 14.75 -37.75 -19.031 1 71.88 318 ASP B CA 1
ATOM 5370 C C . ASP B 1 318 ? 13.336 -38.219 -19.359 1 71.88 318 ASP B C 1
ATOM 5372 O O . ASP B 1 318 ? 13.078 -39.406 -19.438 1 71.88 318 ASP B O 1
ATOM 5376 N N . GLN B 1 319 ? 12.555 -37.25 -19.547 1 77 319 GLN B N 1
ATOM 5377 C CA . GLN B 1 319 ? 11.164 -37.594 -19.844 1 77 319 GLN B CA 1
ATOM 5378 C C . GLN B 1 319 ? 11.031 -38.156 -21.234 1 77 319 GLN B C 1
ATOM 5380 O O . GLN B 1 319 ? 10.211 -39.062 -21.469 1 77 319 GLN B O 1
ATOM 5385 N N . LEU B 1 320 ? 11.875 -37.688 -22.094 1 80.5 320 LEU B N 1
ATOM 5386 C CA . LEU B 1 320 ? 11.867 -38.219 -23.453 1 80.5 320 LEU B CA 1
ATOM 5387 C C . LEU B 1 320 ? 12.305 -39.688 -23.484 1 80.5 320 LEU B C 1
ATOM 5389 O O . LEU B 1 320 ? 11.797 -40.469 -24.281 1 80.5 320 LEU B O 1
ATOM 5393 N N . GLU B 1 321 ? 13.219 -39.969 -22.594 1 78.06 321 GLU B N 1
ATOM 5394 C CA . GLU B 1 321 ? 13.68 -41.375 -22.516 1 78.06 321 GLU B CA 1
ATOM 5395 C C . GLU B 1 321 ? 12.555 -42.281 -22.031 1 78.06 321 GLU B C 1
ATOM 5397 O O . GLU B 1 321 ? 12.461 -43.438 -22.484 1 78.06 321 GLU B O 1
ATOM 5402 N N . ILE B 1 322 ? 11.836 -41.75 -21.188 1 79.06 322 ILE B N 1
ATOM 5403 C CA . ILE B 1 322 ? 10.727 -42.531 -20.656 1 79.06 322 ILE B CA 1
ATOM 5404 C C . ILE B 1 322 ? 9.719 -42.812 -21.766 1 79.06 322 ILE B C 1
ATOM 5406 O O . ILE B 1 322 ? 9.234 -43.938 -21.891 1 79.06 322 ILE B O 1
ATOM 5410 N N . ILE B 1 323 ? 9.508 -41.781 -22.562 1 77.69 323 ILE B N 1
ATOM 5411 C CA . ILE B 1 323 ? 8.484 -41.938 -23.594 1 77.69 323 ILE B CA 1
ATOM 5412 C C . ILE B 1 323 ? 8.984 -42.844 -24.703 1 77.69 323 ILE B C 1
ATOM 5414 O O . ILE B 1 323 ? 8.195 -43.562 -25.344 1 77.69 323 ILE B O 1
ATOM 5418 N N . GLN B 1 324 ? 10.297 -42.875 -24.875 1 76.5 324 GLN B N 1
ATOM 5419 C CA . GLN B 1 324 ? 10.883 -43.75 -25.891 1 76.5 324 GLN B CA 1
ATOM 5420 C C . GLN B 1 324 ? 10.672 -45.219 -25.531 1 76.5 324 GLN B C 1
ATOM 5422 O O . GLN B 1 324 ? 10.641 -46.094 -26.422 1 76.5 324 GLN B O 1
ATOM 5427 N N . LEU B 1 325 ? 10.492 -45.438 -24.297 1 71.31 325 LEU B N 1
ATOM 5428 C CA . LEU B 1 325 ? 10.211 -46.812 -23.859 1 71.31 325 LEU B CA 1
ATOM 5429 C C . LEU B 1 325 ? 8.875 -47.281 -24.422 1 71.31 325 LEU B C 1
ATOM 5431 O O . LEU B 1 325 ? 8.68 -48.469 -24.641 1 71.31 325 LEU B O 1
ATOM 5435 N N . LEU B 1 326 ? 7.961 -46.344 -24.5 1 67.12 326 LEU B N 1
ATOM 5436 C CA . LEU B 1 326 ? 6.664 -46.688 -25.078 1 67.12 326 LEU B CA 1
ATOM 5437 C C . LEU B 1 326 ? 6.816 -47.094 -26.531 1 67.12 326 LEU B C 1
ATOM 5439 O O . LEU B 1 326 ? 6.133 -48.031 -27 1 67.12 326 LEU B O 1
ATOM 5443 N N . GLU B 1 327 ? 7.664 -46.375 -27.266 1 62.62 327 GLU B N 1
ATOM 5444 C CA . GLU B 1 327 ? 7.812 -46.625 -28.688 1 62.62 327 GLU B CA 1
ATOM 5445 C C . GLU B 1 327 ? 8.602 -47.906 -28.953 1 62.62 327 GLU B C 1
ATOM 5447 O O . GLU B 1 327 ? 8.352 -48.625 -29.922 1 62.62 327 GLU B O 1
ATOM 5452 N N . THR B 1 328 ? 9.688 -48.094 -28.078 1 57.69 328 THR B N 1
ATOM 5453 C CA . THR B 1 328 ? 10.555 -49.25 -28.344 1 57.69 328 THR B CA 1
ATOM 5454 C C . THR B 1 328 ? 10.039 -50.5 -27.625 1 57.69 328 THR B C 1
ATOM 5456 O O . THR B 1 328 ? 10.461 -51.625 -27.922 1 57.69 328 THR B O 1
ATOM 5459 N N . GLY B 1 329 ? 8.805 -50.5 -27.047 1 52.16 329 GLY B N 1
ATOM 5460 C CA . GLY B 1 329 ? 8.352 -51.656 -26.297 1 52.16 329 GLY B CA 1
ATOM 5461 C C . GLY B 1 329 ? 9.312 -52.094 -25.188 1 52.16 329 GLY B C 1
ATOM 5462 O O . GLY B 1 329 ? 9.164 -53.156 -24.609 1 52.16 329 GLY B O 1
ATOM 5463 N N . LEU B 1 330 ? 10.531 -51.5 -25 1 46.72 330 LEU B N 1
ATOM 5464 C CA . LEU B 1 330 ? 11.602 -52 -24.156 1 46.72 330 LEU B CA 1
ATOM 5465 C C . LEU B 1 330 ? 11.43 -51.531 -22.719 1 46.72 330 LEU B C 1
ATOM 5467 O O . LEU B 1 330 ? 10.961 -50.406 -22.484 1 46.72 330 LEU B O 1
ATOM 5471 N N . ARG B 1 331 ? 11.102 -52.375 -21.766 1 47.47 331 ARG B N 1
ATOM 5472 C CA . ARG B 1 331 ? 11.109 -52.188 -20.312 1 47.47 331 ARG B CA 1
ATOM 5473 C C . ARG B 1 331 ? 12.367 -51.438 -19.875 1 47.47 331 ARG B C 1
ATOM 5475 O O . ARG B 1 331 ? 13.461 -51.719 -20.375 1 47.47 331 ARG B O 1
ATOM 5482 N N . PRO B 1 332 ? 12.234 -50.312 -19.109 1 40.5 332 PRO B N 1
ATOM 5483 C CA . PRO B 1 332 ? 13.516 -49.844 -18.594 1 40.5 332 PRO B CA 1
ATOM 5484 C C . PRO B 1 332 ? 14.32 -50.938 -17.891 1 40.5 332 PRO B C 1
ATOM 5486 O O . PRO B 1 332 ? 13.75 -51.875 -17.375 1 40.5 332 PRO B O 1
#

pLDDT: mean 81.69, std 14.91, range [34.09, 97.62]

Radius of gyration: 32.16 Å; Cα contacts (8 Å, |Δi|>4): 857; chains: 2; bounding box: 59×103×70 Å

Organism: NCBI:txid346377

Sequence (664 aa):
MSLANKKVEEFENWYKDRLVHHEAARQFFCELISGIPKVEMVRGRVKSYEECLAKFRRKYLPMIEPQEIDNGIQEYITDIIGIRAVCFYSDEVYEIRRNLKKFFKETDISDKTGQLEKTDDKFGYKSLHLQLLLKNGLKEVPGADIFKGVTIELQVRTVIQDAWSILDHKIKYKKSIPQHLKRRINRLSALFEIADDEFLSIQKGIIQEELKINKRLKKGGKIETAQALDVFRFLFVALKHFPEYNFVEEEVDSFVQEILEMKDDFTEGELFEALDKNLIKVQQLEKLTMLSFSPYMAIKFCLHLSQVGDFEKILSADQLEIIQLLETGLRPMSLANKKVEEFENWYKDRLVHHEAARQFFCELISGIPKVEMVRGRVKSYEECLAKFRRKYLPMIEPQEIDNGIQEYITDIIGIRAVCFYSDEVYEIRRNLKKFFKETDISDKTGQLEKTDDKFGYKSLHLQLLLKNGLKEVPGADIFKGVTIELQVRTVIQDAWSILDHKIKYKKSIPQHLKRRINRLSALFEIADDEFLSIQKGIIQEELKINKRLKKGGKIETAQALDVFRFLFVALKHFPEYNFVEEEVDSFVQEILEMKDDFTEGELFEALDKNLIKVQQLEKLTMLSFSPYMAIKFCLHLSQVGDFEKILSADQLEIIQLLETGLRP

Solvent-accessible surface area (backbone atoms only — not comparable to full-atom values): 36363 Å² total; per-residue (Å²): 120,56,71,67,51,48,45,50,50,53,37,51,51,52,49,63,72,39,43,65,59,51,51,53,43,42,53,52,50,42,54,58,53,48,68,38,74,72,42,74,46,60,50,65,47,71,60,47,72,66,56,50,50,50,47,41,54,66,67,42,47,72,65,54,49,86,82,65,62,80,63,57,61,66,78,70,54,64,52,45,33,36,34,39,38,27,23,80,39,70,78,46,51,59,54,36,52,59,58,45,54,77,52,32,40,78,78,43,74,51,62,42,51,72,61,55,69,79,57,92,78,56,66,53,76,42,48,40,34,36,29,36,30,57,47,84,84,52,81,85,42,88,66,47,78,78,46,53,78,50,50,29,28,38,34,44,29,26,45,60,52,48,41,46,51,54,51,51,47,63,59,57,42,48,52,37,57,51,66,75,54,44,52,50,49,40,52,49,36,51,50,52,46,50,51,46,53,48,52,42,50,49,51,51,51,51,51,51,52,52,50,52,50,52,49,32,60,73,68,64,47,77,78,56,49,85,39,63,53,40,28,55,47,44,46,53,50,48,38,72,74,38,69,84,60,82,80,50,35,58,58,46,35,54,50,47,48,53,51,34,72,58,36,74,78,42,23,33,30,54,50,45,50,22,43,72,72,30,44,66,58,49,52,50,42,26,61,65,64,73,46,86,71,51,71,67,54,47,48,48,51,13,42,46,73,26,87,87,56,73,34,73,78,72,51,50,74,70,52,47,54,56,54,46,28,65,77,64,71,49,71,127,120,58,69,67,50,50,46,50,49,53,36,52,51,51,50,63,72,39,44,65,58,50,53,52,44,42,54,52,49,41,54,58,52,49,69,38,73,72,41,74,45,62,48,64,48,70,59,48,72,66,55,50,52,50,47,40,55,67,68,42,50,75,64,53,50,86,83,66,62,80,62,56,60,68,79,71,56,64,54,45,34,35,34,37,38,27,22,80,40,70,79,48,51,58,54,37,53,58,59,43,56,77,51,32,40,77,77,44,73,51,62,43,50,73,63,58,67,80,58,94,76,58,63,54,77,44,48,40,35,37,29,37,29,57,47,84,85,51,81,88,42,88,64,45,78,77,46,54,78,50,50,31,27,38,34,43,26,26,47,60,51,47,41,47,51,54,51,49,47,62,57,58,45,41,56,36,59,52,65,74,55,46,51,51,51,38,51,50,35,49,50,52,46,52,50,47,54,49,51,41,49,50,53,53,51,51,50,51,54,51,49,53,50,51,50,31,60,74,67,62,50,78,78,54,50,84,40,65,54,40,30,56,47,45,46,52,50,46,37,72,76,39,68,83,61,82,80,50,35,57,57,45,37,56,49,48,49,55,50,35,72,59,36,74,77,42,22,32,28,54,53,43,50,23,43,70,72,29,43,66,58,49,52,50,44,26,62,65,64,72,47,87,71,52,71,68,54,47,48,47,51,13,42,46,73,25,87,88,56,72,35,72,78,71,50,47,74,71,52,47,54,56,52,45,29,63,77,66,69,48,71,127